Protein AF-A0A955WM61-F1 (afdb_monomer)

Mean predicted aligned error: 13.89 Å

Solvent-accessible surface area (backbone atoms only — not comparable to full-atom values): 22862 Å² total; per-residue (Å²): 132,82,79,78,84,70,77,76,49,74,66,54,51,52,51,51,54,51,48,53,55,50,50,54,53,50,28,68,73,65,78,44,59,63,71,58,55,50,49,54,52,48,52,53,51,52,50,52,51,50,41,51,51,58,62,67,66,52,53,68,68,56,58,51,47,54,51,40,30,64,52,19,33,37,26,36,40,37,40,39,36,63,61,58,66,52,73,64,60,29,52,50,39,54,74,74,36,54,69,61,48,52,51,55,44,67,79,41,44,74,83,38,41,43,74,43,32,36,34,28,32,37,40,39,38,75,48,66,90,90,61,54,71,67,58,56,50,54,36,46,57,49,43,53,51,52,49,51,41,43,75,72,67,45,63,58,67,59,57,22,60,72,30,86,54,16,79,46,97,25,26,39,77,44,81,41,44,56,93,78,45,55,79,51,70,83,50,56,74,74,37,70,46,67,80,41,85,50,100,52,27,31,31,34,34,33,28,73,38,78,43,76,58,43,75,57,51,78,84,38,68,68,48,41,47,55,46,32,44,48,51,31,51,75,68,68,65,36,67,68,38,49,51,51,44,54,50,50,41,52,34,53,66,76,38,74,87,34,68,71,45,54,51,47,34,63,76,69,69,40,50,71,50,72,41,70,82,46,47,65,65,52,73,55,51,36,76,103,76,41,83,32,53,74,56,38,57,44,59,76,68,46,41,91,92,49,33,54,48,69,82,36,85,48,94,66,24,35,37,33,43,32,63,73,46,78,48,64,62,56,82,74,53,44,76,77,40,44,68,66,48,49,55,51,50,50,66,65,38,58,75,48,53,50,56,52,49,49,50,65,75,40,65,92,54,93,73,87,72,51,74,71,58,62,73,67,58,60,79,78,79,74,58,82,76,59,96,88,61,82,72,86,84,73,81,81,77,133

Secondary structure (DSSP, 8-state):
-PPP-PPPPHHHHHHHHHHHHHHHHHHHHHTS-HHHHHHHHHHHHHHHHHHHHHHHSS-HHHHHHHHHHHH-EEEEEEEEEE----HHHHHHHHHH-HHHHHHHHHHTHHHHEE--EEEEEEEEEE--TT--HHHHHHHHHHHHHHHHHHHTT--HHHHHHTSTTTTTTTT-EEEEETTT-HHHHTSPTT-B---EEETTEEEEEEEEEEE--EE--TTSHHHHHHHHHHHHHHTT--HHHHHHHHHHHHHHHH-TT-HHHHHHHHHTT-EEEE---EETTS-SEETTTEE-HHHHHHHHT-BTTB-BPPPEEETTEEEEEEEEEEE---TTHHHHHHHHHHHHHHHHHHHHHHHHHHHHHTTT------HHHHTTS-GGGGSPPPTT----------

Structure (mmCIF, N/CA/C/O backbone):
data_AF-A0A955WM61-F1
#
_entry.id   AF-A0A955WM61-F1
#
loop_
_atom_site.group_PDB
_atom_site.id
_atom_site.type_symbol
_atom_site.label_atom_id
_atom_site.label_alt_id
_atom_site.label_comp_id
_atom_site.label_asym_id
_atom_site.label_entity_id
_atom_site.label_seq_id
_atom_site.pdbx_PDB_ins_code
_atom_site.Cartn_x
_atom_site.Cartn_y
_atom_site.Cartn_z
_atom_site.occupancy
_atom_site.B_iso_or_equiv
_atom_site.auth_seq_id
_atom_site.auth_comp_id
_atom_site.auth_asym_id
_atom_site.auth_atom_id
_atom_site.pdbx_PDB_model_num
ATOM 1 N N . GLY A 1 1 ? -24.654 -5.254 -71.286 1.00 34.56 1 GLY A N 1
ATOM 2 C CA . GLY A 1 1 ? -24.789 -6.629 -71.793 1.00 34.56 1 GLY A CA 1
ATOM 3 C C . GLY A 1 1 ? -24.469 -7.570 -70.664 1.00 34.56 1 GLY A C 1
ATOM 4 O O . GLY A 1 1 ? -23.350 -7.539 -70.175 1.00 34.56 1 GLY A O 1
ATOM 5 N N . GLN A 1 2 ? -25.465 -8.311 -70.192 1.00 35.41 2 GLN A N 1
ATOM 6 C CA . GLN A 1 2 ? -25.290 -9.383 -69.214 1.00 35.41 2 GLN A CA 1
ATOM 7 C C . GLN A 1 2 ? -24.425 -10.466 -69.884 1.00 35.41 2 GLN A C 1
ATOM 9 O O . GLN A 1 2 ? -24.728 -10.820 -71.028 1.00 35.41 2 GLN A O 1
ATOM 14 N N . PRO A 1 3 ? -23.311 -10.919 -69.284 1.00 38.41 3 PRO A N 1
ATOM 15 C CA . PRO A 1 3 ? -22.518 -11.971 -69.903 1.00 38.41 3 PRO A CA 1
ATOM 16 C C . PRO A 1 3 ? -23.383 -13.240 -69.991 1.00 38.41 3 PRO A C 1
ATOM 18 O O . PRO A 1 3 ? -24.157 -13.494 -69.067 1.00 38.41 3 PRO A O 1
ATOM 21 N N . PRO A 1 4 ? -23.306 -14.006 -71.094 1.00 46.88 4 PRO A N 1
ATOM 22 C CA . PRO A 1 4 ? -24.126 -15.197 -71.266 1.00 46.88 4 PRO A CA 1
ATOM 23 C C . PRO A 1 4 ? -23.818 -16.202 -70.155 1.00 46.88 4 PRO A C 1
ATOM 25 O O . PRO A 1 4 ? -22.645 -16.439 -69.847 1.00 46.88 4 PRO A O 1
ATOM 28 N N . ASP A 1 5 ? -24.871 -16.786 -69.579 1.00 55.56 5 ASP A N 1
ATOM 29 C CA . ASP A 1 5 ? -24.778 -17.934 -68.680 1.00 55.56 5 ASP A CA 1
ATOM 30 C C . ASP A 1 5 ? -23.972 -19.030 -69.383 1.00 55.56 5 ASP A C 1
ATOM 32 O O . ASP A 1 5 ? -24.435 -19.687 -70.318 1.00 55.56 5 ASP A O 1
ATOM 36 N N . ARG A 1 6 ? -22.714 -19.197 -68.966 1.00 52.72 6 ARG A N 1
ATOM 37 C CA . ARG A 1 6 ? -21.943 -20.382 -69.331 1.00 52.72 6 ARG A CA 1
ATOM 38 C C . ARG A 1 6 ? -22.594 -21.562 -68.606 1.00 52.72 6 ARG A C 1
ATOM 40 O O . ARG A 1 6 ? -22.724 -21.467 -67.384 1.00 52.72 6 ARG A O 1
ATOM 47 N N . PRO A 1 7 ? -22.957 -22.656 -69.301 1.00 57.16 7 PRO A N 1
ATOM 48 C CA . PRO A 1 7 ? -23.481 -23.842 -68.636 1.00 57.16 7 PRO A CA 1
ATOM 49 C C . PRO A 1 7 ? -22.486 -24.290 -67.563 1.00 57.16 7 PRO A C 1
ATOM 51 O O . PRO A 1 7 ? -21.272 -24.298 -67.798 1.00 57.16 7 PRO A O 1
ATOM 54 N N . ALA A 1 8 ? -22.996 -24.578 -66.365 1.00 58.06 8 ALA A N 1
ATOM 55 C CA . ALA A 1 8 ? -22.177 -25.065 -65.269 1.00 58.06 8 ALA A CA 1
ATOM 56 C C . ALA A 1 8 ? -21.477 -26.346 -65.734 1.00 58.06 8 ALA A C 1
ATOM 58 O O . ALA A 1 8 ? -22.112 -27.287 -66.204 1.00 58.06 8 ALA A O 1
ATOM 59 N N . THR A 1 9 ? -20.148 -26.362 -65.678 1.00 74.38 9 THR A N 1
ATOM 60 C CA . THR A 1 9 ? -19.406 -27.602 -65.882 1.00 74.38 9 THR A CA 1
ATOM 61 C C . THR A 1 9 ? -19.778 -28.579 -64.758 1.00 74.38 9 THR A C 1
ATOM 63 O O . THR A 1 9 ? -20.054 -28.125 -63.646 1.00 74.38 9 THR A O 1
ATOM 66 N N . PRO A 1 10 ? -19.745 -29.903 -64.989 1.00 76.62 10 PRO A N 1
ATOM 67 C CA . PRO A 1 10 ? -20.008 -30.901 -63.943 1.00 76.62 10 PRO A CA 1
ATOM 68 C C . PRO A 1 10 ? -19.175 -30.677 -62.669 1.00 76.62 10 PRO A C 1
ATOM 70 O O . PRO A 1 10 ? -19.630 -30.921 -61.556 1.00 76.62 10 PRO A O 1
ATOM 73 N N . GLU A 1 11 ? -17.967 -30.133 -62.828 1.00 69.56 11 GLU A N 1
ATOM 74 C CA . GLU A 1 11 ? -17.093 -29.707 -61.732 1.00 69.56 11 GLU A CA 1
ATOM 75 C C . GLU A 1 11 ? -17.700 -28.572 -60.890 1.00 69.56 11 GLU A C 1
ATOM 77 O O . GLU A 1 11 ? -17.676 -28.644 -59.665 1.00 69.56 11 GLU A O 1
ATOM 82 N N . ARG A 1 12 ? -18.319 -27.560 -61.513 1.00 67.12 12 ARG A N 1
ATOM 83 C CA . ARG A 1 12 ? -18.986 -26.455 -60.799 1.00 67.12 12 ARG A CA 1
ATOM 84 C C . ARG A 1 12 ? -20.242 -26.904 -60.062 1.00 67.12 12 ARG A C 1
ATOM 86 O O . ARG A 1 12 ? -20.541 -26.375 -58.996 1.00 67.12 12 ARG A O 1
ATOM 93 N N . GLU A 1 13 ? -20.980 -27.864 -60.614 1.00 73.00 13 GLU A N 1
ATOM 94 C CA . GLU A 1 13 ? -22.142 -28.449 -59.936 1.00 73.00 13 GLU A CA 1
ATOM 95 C C . GLU A 1 13 ? -21.716 -29.274 -58.716 1.00 73.00 13 GLU A C 1
ATOM 97 O O . GLU A 1 13 ? -22.322 -29.161 -57.648 1.00 73.00 13 GLU A O 1
ATOM 102 N N . ALA A 1 14 ? -20.626 -30.038 -58.839 1.00 72.19 14 ALA A N 1
ATOM 103 C CA . ALA A 1 14 ? -20.032 -30.770 -57.724 1.00 72.19 14 ALA A CA 1
ATOM 104 C C . ALA A 1 14 ? -19.504 -29.827 -56.626 1.00 72.19 14 ALA A C 1
ATOM 106 O O . ALA A 1 14 ? -19.740 -30.067 -55.440 1.00 72.19 14 ALA A O 1
ATOM 107 N N . GLU A 1 15 ? -18.849 -28.724 -57.002 1.00 71.31 15 GLU A N 1
ATOM 108 C CA . GLU A 1 15 ? -18.407 -27.676 -56.073 1.00 71.31 15 GLU A CA 1
ATOM 109 C C . GLU A 1 15 ? -19.585 -26.994 -55.361 1.00 71.31 15 GLU A C 1
ATOM 111 O O . GLU A 1 15 ? -19.548 -26.811 -54.142 1.00 71.31 15 GLU A O 1
ATOM 116 N N . ALA A 1 16 ? -20.655 -26.661 -56.090 1.00 70.25 16 ALA A N 1
ATOM 117 C CA . ALA A 1 16 ? -21.855 -26.054 -55.518 1.00 70.25 16 ALA A CA 1
ATOM 118 C C . ALA A 1 16 ? -22.550 -26.998 -54.523 1.00 70.25 16 ALA A C 1
ATOM 120 O O . ALA A 1 16 ? -22.879 -26.584 -53.411 1.00 70.25 16 ALA A O 1
ATOM 121 N N . ALA A 1 17 ? -22.701 -28.280 -54.872 1.00 73.62 17 ALA A N 1
ATOM 122 C CA . ALA A 1 17 ? -23.268 -29.289 -53.979 1.00 73.62 17 ALA A CA 1
ATOM 123 C C . ALA A 1 17 ? -22.412 -29.489 -52.715 1.00 73.62 17 ALA A C 1
ATOM 125 O O 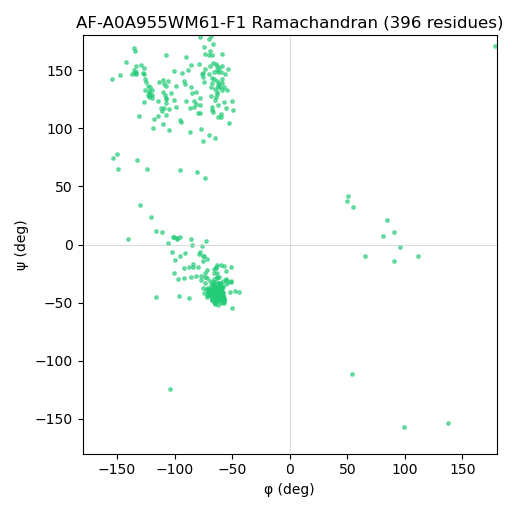. ALA A 1 17 ? -22.942 -29.605 -51.604 1.00 73.62 17 ALA A O 1
ATOM 126 N N . ALA A 1 18 ? -21.083 -29.475 -52.859 1.00 74.50 18 ALA A N 1
ATOM 127 C CA . ALA A 1 18 ? -20.162 -29.537 -51.730 1.00 74.50 18 ALA A CA 1
ATOM 128 C C . ALA A 1 18 ? -20.301 -28.311 -50.809 1.00 74.50 18 ALA A C 1
ATOM 130 O O . ALA A 1 18 ? -20.350 -28.476 -49.585 1.00 74.50 18 ALA A O 1
ATOM 131 N N . LEU A 1 19 ? -20.426 -27.105 -51.376 1.00 73.62 19 LEU A N 1
ATOM 132 C CA . LEU A 1 19 ? -20.639 -25.859 -50.634 1.00 73.62 19 LEU A CA 1
ATOM 133 C C . LEU A 1 19 ? -21.955 -25.894 -49.844 1.00 73.62 19 LEU A C 1
ATOM 135 O O . LEU A 1 19 ? -21.951 -25.638 -48.641 1.00 73.62 19 LEU A O 1
ATOM 139 N N . THR A 1 20 ? -23.059 -26.304 -50.475 1.00 77.38 20 THR A N 1
ATOM 140 C CA . THR A 1 20 ? -24.359 -26.466 -49.801 1.00 77.38 20 THR A CA 1
ATOM 141 C C . THR A 1 20 ? -24.278 -27.482 -48.657 1.00 77.38 20 THR A C 1
ATOM 143 O O . THR A 1 20 ? -24.826 -27.260 -47.576 1.00 77.38 20 THR A O 1
ATOM 146 N N . GLY A 1 21 ? -23.532 -28.576 -48.845 1.00 75.44 21 GLY A N 1
ATOM 147 C CA . GLY A 1 21 ? -23.271 -29.554 -47.788 1.00 75.44 21 GLY A CA 1
ATOM 148 C C . GLY A 1 21 ? -22.479 -28.981 -46.604 1.00 75.44 21 GLY A C 1
ATOM 149 O O . GLY A 1 21 ? -22.742 -29.339 -45.455 1.00 75.44 21 GLY A O 1
ATOM 150 N N . VAL A 1 22 ? -21.520 -28.082 -46.854 1.00 78.44 22 VAL A N 1
ATOM 151 C CA . VAL A 1 22 ? -20.786 -27.354 -45.801 1.00 78.44 22 VAL A CA 1
ATOM 152 C C . VAL A 1 22 ? -21.710 -26.380 -45.066 1.00 78.44 22 VAL A C 1
ATOM 154 O O . VAL A 1 22 ? -21.717 -26.367 -43.834 1.00 78.44 22 VAL A O 1
ATOM 157 N N . GLU A 1 23 ? -22.518 -25.611 -45.797 1.00 79.00 23 GLU A N 1
ATOM 158 C CA . GLU A 1 23 ? -23.475 -24.658 -45.230 1.00 79.00 23 GLU A CA 1
ATOM 159 C C . GLU A 1 23 ? -24.490 -25.349 -44.311 1.00 79.00 23 GLU A C 1
ATOM 161 O O . GLU A 1 23 ? -24.680 -24.920 -43.171 1.00 79.00 23 GLU A O 1
ATOM 166 N N . GLY A 1 24 ? -25.069 -26.471 -44.747 1.00 74.38 24 GLY A N 1
ATOM 167 C CA . GLY A 1 24 ? -25.997 -27.259 -43.931 1.00 74.38 24 GLY A CA 1
ATOM 168 C C . GLY A 1 24 ? -25.377 -27.740 -42.613 1.00 74.38 24 GLY A C 1
ATOM 169 O O . GLY A 1 24 ? -26.005 -27.635 -41.558 1.00 74.38 24 GLY A O 1
ATOM 170 N N . ARG A 1 25 ? -24.111 -28.188 -42.637 1.00 83.00 25 ARG A N 1
ATOM 171 C CA . ARG A 1 25 ? -23.378 -28.590 -41.420 1.00 83.00 25 ARG A CA 1
ATOM 172 C C . ARG A 1 25 ? -23.125 -27.419 -40.470 1.00 83.00 25 ARG A C 1
ATOM 174 O O . ARG A 1 25 ? -23.193 -27.603 -39.258 1.00 83.00 25 ARG A O 1
ATOM 181 N N . LEU A 1 26 ? -22.834 -26.230 -40.994 1.00 71.50 26 LEU A N 1
ATOM 182 C CA . LEU A 1 26 ? -22.620 -25.028 -40.184 1.00 71.50 26 LEU A CA 1
ATOM 183 C C . LEU A 1 26 ? -23.922 -24.538 -39.534 1.00 71.50 26 LEU A C 1
ATOM 185 O O . LEU A 1 26 ? -23.911 -24.244 -38.340 1.00 71.50 26 LEU A O 1
ATOM 189 N N . VAL A 1 27 ? -25.042 -24.510 -40.270 1.00 75.88 27 VAL A N 1
ATOM 190 C CA . VAL A 1 27 ? -26.365 -24.184 -39.697 1.00 75.88 27 VAL A CA 1
ATOM 191 C C . VAL A 1 27 ? -26.718 -25.154 -38.573 1.00 75.88 27 VAL A C 1
ATOM 193 O O . VAL A 1 27 ? -27.097 -24.712 -37.493 1.00 75.88 27 VAL A O 1
ATOM 196 N N . ALA A 1 28 ? -26.551 -26.461 -38.803 1.00 73.31 28 ALA A N 1
ATOM 197 C CA . ALA A 1 28 ? -26.847 -27.485 -37.804 1.00 73.31 28 ALA A CA 1
ATOM 198 C C . ALA A 1 28 ? -25.947 -27.373 -36.561 1.00 73.31 28 ALA A C 1
ATOM 200 O O . ALA A 1 28 ? -26.417 -27.550 -35.445 1.00 73.31 28 ALA A O 1
ATOM 201 N N . ARG A 1 29 ? -24.658 -27.054 -36.740 1.00 80.56 29 ARG A N 1
ATOM 202 C CA . ARG A 1 29 ? -23.694 -26.930 -35.637 1.00 80.56 29 ARG A CA 1
ATOM 203 C C . ARG A 1 29 ? -23.934 -25.707 -34.750 1.00 80.56 29 ARG A C 1
ATOM 205 O O . ARG A 1 29 ? -23.693 -25.788 -33.551 1.00 80.56 29 ARG A O 1
ATOM 212 N N . TYR A 1 30 ? -24.303 -24.573 -35.343 1.00 75.88 30 TYR A N 1
ATOM 213 C CA . TYR A 1 30 ? -24.408 -23.287 -34.642 1.00 75.88 30 TYR A CA 1
ATOM 214 C C . TYR A 1 30 ? -25.853 -22.845 -34.379 1.00 75.88 30 TYR A C 1
ATOM 216 O O . TYR A 1 30 ? -26.053 -21.755 -33.847 1.00 75.88 30 TYR A O 1
ATOM 224 N N . GLU A 1 31 ? -26.839 -23.655 -34.776 1.00 85.25 31 GLU A N 1
ATOM 225 C CA . GLU A 1 31 ? -28.277 -23.400 -34.597 1.00 85.25 31 GLU A CA 1
ATOM 226 C C . GLU A 1 31 ? -28.703 -21.991 -35.061 1.00 85.25 31 GLU A C 1
ATOM 228 O O . GLU A 1 31 ? -29.531 -21.317 -34.448 1.00 85.25 31 GLU A O 1
ATOM 233 N N . ALA A 1 32 ? -28.108 -21.507 -36.157 1.00 76.62 32 ALA A N 1
ATOM 234 C CA . ALA A 1 32 ? -28.297 -20.144 -36.647 1.00 76.62 32 ALA A CA 1
ATOM 235 C C . ALA A 1 32 ? -28.471 -20.099 -38.175 1.00 76.62 32 ALA A C 1
ATOM 237 O O . ALA A 1 32 ? -27.828 -20.873 -38.886 1.00 76.62 32 ALA A O 1
ATOM 238 N N . PRO A 1 33 ? -29.280 -19.162 -38.717 1.00 83.12 33 PRO A N 1
ATOM 239 C CA . PRO A 1 33 ? -29.408 -18.989 -40.162 1.00 83.12 33 PRO A CA 1
ATOM 240 C C . PRO A 1 33 ? -28.061 -18.671 -40.818 1.00 83.12 33 PRO A C 1
ATOM 242 O O . PRO A 1 33 ? -27.286 -17.867 -40.290 1.00 83.12 33 PRO A O 1
ATOM 245 N N . MET A 1 34 ? -27.820 -19.212 -42.016 1.00 80.81 34 MET A N 1
ATOM 246 C CA . MET A 1 34 ? -26.569 -19.003 -42.760 1.00 80.81 34 MET A CA 1
ATOM 247 C C . MET A 1 34 ? -26.242 -17.517 -42.977 1.00 80.81 34 MET A C 1
ATOM 249 O O . MET A 1 34 ? -25.087 -17.117 -42.885 1.00 80.81 34 MET A O 1
ATOM 253 N N . ALA A 1 35 ? -27.254 -16.663 -43.157 1.00 75.69 35 ALA A N 1
ATOM 254 C CA . ALA A 1 35 ? -27.070 -15.213 -43.255 1.00 75.69 35 ALA A CA 1
ATOM 255 C C . ALA A 1 35 ? -26.430 -14.597 -41.993 1.00 75.69 35 ALA A C 1
ATOM 257 O O . ALA A 1 35 ? -25.577 -13.715 -42.101 1.00 75.69 35 ALA A O 1
ATOM 258 N N . ARG A 1 36 ? -26.801 -15.080 -40.797 1.00 66.81 36 ARG A N 1
ATOM 259 C CA . ARG A 1 36 ? -26.218 -14.630 -39.523 1.00 66.81 36 ARG A CA 1
ATOM 260 C C . ARG A 1 36 ? -24.793 -15.151 -39.362 1.00 66.81 36 ARG A C 1
ATOM 262 O O . ARG A 1 36 ? -23.920 -14.376 -38.990 1.00 66.81 36 ARG A O 1
ATOM 269 N N . ILE A 1 37 ? -24.556 -16.423 -39.689 1.00 70.50 37 ILE A N 1
ATOM 270 C CA . ILE A 1 37 ? -23.217 -17.035 -39.667 1.00 70.50 37 ILE A CA 1
ATOM 271 C C . ILE A 1 37 ? -22.274 -16.274 -40.610 1.00 70.50 37 ILE A C 1
ATOM 273 O O . ILE A 1 37 ? -21.172 -15.903 -40.216 1.00 70.50 37 ILE A O 1
ATOM 277 N N . ARG A 1 38 ? -22.735 -15.962 -41.828 1.00 74.50 38 ARG A N 1
ATOM 278 C CA . ARG A 1 38 ? -21.978 -15.199 -42.825 1.00 74.50 38 ARG A CA 1
ATOM 279 C C . ARG A 1 38 ? -21.682 -13.773 -42.370 1.00 74.50 38 ARG A C 1
ATOM 281 O O . ARG A 1 38 ? -20.560 -13.322 -42.559 1.00 74.50 38 ARG A O 1
ATOM 288 N N . ARG A 1 39 ? -22.652 -13.073 -41.767 1.00 73.75 39 ARG A N 1
ATOM 289 C CA . ARG A 1 39 ? -22.424 -11.729 -41.210 1.00 73.75 39 ARG A CA 1
ATOM 290 C C . ARG A 1 39 ? -21.347 -11.759 -40.126 1.00 73.75 39 ARG A C 1
ATOM 292 O O . ARG A 1 39 ? -20.382 -11.027 -40.244 1.00 73.75 39 ARG A O 1
ATOM 299 N N . VAL A 1 40 ? -21.457 -12.662 -39.150 1.00 71.00 40 VAL A N 1
ATOM 300 C CA . VAL A 1 40 ? -20.445 -12.800 -38.086 1.00 71.00 40 VAL A CA 1
ATOM 301 C C . VAL A 1 40 ? -19.072 -13.147 -38.666 1.00 71.00 40 VAL A C 1
ATOM 303 O O . VAL A 1 40 ? -18.068 -12.589 -38.239 1.00 71.00 40 VAL A O 1
ATOM 306 N N . ALA A 1 41 ? -19.010 -14.035 -39.661 1.00 71.81 41 ALA A N 1
ATOM 307 C CA . ALA A 1 41 ? -17.754 -14.364 -40.330 1.00 71.81 41 ALA A CA 1
ATOM 308 C C . ALA A 1 41 ? -17.134 -13.143 -41.032 1.00 71.81 41 ALA A C 1
ATOM 310 O O . ALA A 1 41 ? -15.927 -12.940 -40.936 1.00 71.81 41 ALA A O 1
ATOM 311 N N . LEU A 1 42 ? -17.948 -12.321 -41.703 1.00 73.50 42 LEU A N 1
ATOM 312 C CA . LEU A 1 42 ? -17.499 -11.066 -42.307 1.00 73.50 42 LEU A CA 1
ATOM 313 C C . LEU A 1 42 ? -17.021 -10.073 -41.244 1.00 73.50 42 LEU A C 1
ATOM 315 O O . LEU A 1 42 ? -15.930 -9.541 -41.395 1.00 73.50 42 LEU A O 1
ATOM 319 N N . ASP A 1 43 ? -17.763 -9.892 -40.151 1.00 72.94 43 ASP A N 1
ATOM 320 C CA . ASP A 1 43 ? -17.384 -8.988 -39.057 1.00 72.94 43 ASP A CA 1
ATOM 321 C C . ASP A 1 43 ? -16.039 -9.399 -38.431 1.00 72.94 43 ASP A C 1
ATOM 323 O O . ASP A 1 43 ? -15.190 -8.552 -38.165 1.00 72.94 43 ASP A O 1
ATOM 327 N N . VAL A 1 44 ? -15.796 -10.704 -38.257 1.00 73.81 44 VAL A N 1
ATOM 328 C CA . VAL A 1 44 ? -14.501 -11.233 -37.791 1.00 73.81 44 VAL A CA 1
ATOM 329 C C . VAL A 1 44 ? -13.385 -10.955 -38.803 1.00 73.81 44 VAL A C 1
ATOM 331 O O . VAL A 1 44 ? -12.285 -10.570 -38.411 1.00 73.81 44 VAL A O 1
ATOM 334 N N . ILE A 1 45 ? -13.646 -11.131 -40.103 1.00 75.62 45 ILE A N 1
ATOM 335 C CA . ILE A 1 45 ? -12.669 -10.838 -41.163 1.00 75.62 45 ILE A CA 1
ATOM 336 C C . ILE A 1 45 ? -12.329 -9.343 -41.191 1.00 75.62 45 ILE A C 1
ATOM 338 O O . ILE A 1 45 ? -11.149 -8.998 -41.252 1.00 75.62 45 ILE A O 1
ATOM 342 N N . GLU A 1 46 ? -13.328 -8.462 -41.130 1.00 77.12 46 GLU A N 1
ATOM 343 C CA . GLU A 1 46 ? -13.111 -7.012 -41.112 1.00 77.12 46 GLU A CA 1
ATOM 344 C C . GLU A 1 46 ? -12.430 -6.559 -39.816 1.00 77.12 46 GLU A C 1
ATOM 346 O O . GLU A 1 46 ? -11.510 -5.747 -39.863 1.00 77.12 46 GLU A O 1
ATOM 351 N N . GLY A 1 47 ? -12.787 -7.147 -38.670 1.00 74.00 47 GLY A N 1
ATOM 352 C CA . GLY A 1 47 ? -12.096 -6.918 -37.401 1.00 74.00 47 GLY A CA 1
ATOM 353 C C . GLY A 1 47 ? -10.615 -7.299 -37.470 1.00 74.00 47 GLY A C 1
ATOM 354 O O . GLY A 1 47 ? -9.757 -6.521 -37.059 1.00 74.00 47 GLY A O 1
ATOM 355 N N . HIS A 1 48 ? -10.286 -8.453 -38.061 1.00 77.94 48 HIS A N 1
ATOM 356 C CA . HIS A 1 48 ? -8.893 -8.837 -38.301 1.00 77.94 48 HIS A CA 1
ATOM 357 C C . HIS A 1 48 ? -8.175 -7.876 -39.255 1.00 77.94 48 HIS A C 1
ATOM 359 O O . HIS A 1 48 ? -7.026 -7.524 -39.001 1.00 77.94 48 HIS A O 1
ATOM 365 N N . ARG A 1 49 ? -8.830 -7.426 -40.334 1.00 79.69 49 ARG A N 1
ATOM 366 C CA . ARG A 1 49 ? -8.247 -6.441 -41.264 1.00 79.69 49 ARG A CA 1
ATOM 367 C C . ARG A 1 49 ? -7.948 -5.116 -40.575 1.00 79.69 49 ARG A C 1
ATOM 369 O O . ARG A 1 49 ? -6.874 -4.566 -40.790 1.00 79.69 49 ARG A O 1
ATOM 376 N N . LEU A 1 50 ? -8.863 -4.638 -39.732 1.00 77.88 50 LEU A N 1
ATOM 377 C CA . LEU A 1 50 ? -8.666 -3.427 -38.942 1.00 77.88 50 LEU A CA 1
ATOM 378 C C . LEU A 1 50 ? -7.481 -3.581 -37.984 1.00 77.88 50 LEU A C 1
ATOM 380 O O . LEU A 1 50 ? -6.621 -2.710 -37.940 1.00 77.88 50 LEU A O 1
ATOM 384 N N . VAL A 1 51 ? -7.395 -4.703 -37.264 1.00 80.62 51 VAL A N 1
ATOM 385 C CA . VAL A 1 51 ? -6.254 -4.994 -36.382 1.00 80.62 51 VAL A CA 1
ATOM 386 C C . VAL A 1 51 ? -4.932 -4.966 -37.149 1.00 80.62 51 VAL A C 1
ATOM 388 O O . VAL A 1 51 ? -3.981 -4.348 -36.682 1.00 80.62 51 VAL A O 1
ATOM 391 N N . GLU A 1 52 ? -4.854 -5.596 -38.324 1.00 81.69 52 GLU A N 1
ATOM 392 C CA . GLU A 1 52 ? -3.624 -5.570 -39.124 1.00 81.69 52 GLU A CA 1
ATOM 393 C C . GLU A 1 52 ? -3.277 -4.163 -39.620 1.00 81.69 52 GLU A C 1
ATOM 395 O O . GLU A 1 52 ? -2.117 -3.775 -39.510 1.00 81.69 52 GLU A O 1
ATOM 400 N N . ALA A 1 53 ? -4.261 -3.377 -40.070 1.00 80.75 53 ALA A N 1
ATOM 401 C CA . ALA A 1 53 ? -4.043 -1.989 -40.479 1.00 80.75 53 ALA A CA 1
ATOM 402 C C . ALA A 1 53 ? -3.506 -1.128 -39.320 1.00 80.75 53 ALA A C 1
ATOM 404 O O . ALA A 1 53 ? -2.518 -0.417 -39.482 1.00 80.75 53 ALA A O 1
ATOM 405 N N . LEU A 1 54 ? -4.082 -1.264 -38.120 1.00 78.88 54 LEU A N 1
ATOM 406 C CA . LEU A 1 54 ? -3.613 -0.559 -36.922 1.00 78.88 54 LEU A CA 1
ATOM 407 C C . LEU A 1 54 ? -2.187 -0.965 -36.522 1.00 78.88 54 LEU A C 1
ATOM 409 O O . LEU A 1 54 ? -1.407 -0.140 -36.051 1.00 78.88 54 LEU A O 1
ATOM 413 N N . LEU A 1 55 ? -1.830 -2.239 -36.699 1.00 82.56 55 LEU A N 1
ATOM 414 C CA . LEU A 1 55 ? -0.473 -2.721 -36.437 1.00 82.56 55 LEU A CA 1
ATOM 415 C C . LEU A 1 55 ? 0.532 -2.276 -37.510 1.00 82.56 55 LEU A C 1
ATOM 417 O O . LEU A 1 55 ? 1.720 -2.179 -37.201 1.00 82.56 55 LEU A O 1
ATOM 421 N N . ASP A 1 56 ? 0.091 -2.045 -38.747 1.00 80.75 56 ASP A N 1
ATOM 422 C CA . ASP A 1 56 ? 0.919 -1.522 -39.844 1.00 80.75 56 ASP A CA 1
ATOM 423 C C . ASP A 1 56 ? 1.225 -0.031 -39.674 1.00 80.75 56 ASP A C 1
ATOM 425 O O . ASP A 1 56 ? 2.321 0.413 -40.011 1.00 80.75 56 ASP A O 1
ATOM 429 N N . GLU A 1 57 ? 0.296 0.724 -39.090 1.00 78.06 57 GLU A N 1
ATOM 430 C CA . GLU A 1 57 ? 0.485 2.138 -38.750 1.00 78.06 57 GLU A CA 1
ATOM 431 C C . GLU A 1 57 ? 1.373 2.353 -37.512 1.00 78.06 57 GLU A C 1
ATOM 433 O O . GLU A 1 57 ? 1.785 3.480 -37.227 1.00 78.06 57 GLU A O 1
ATOM 438 N N . ALA A 1 58 ? 1.710 1.289 -36.771 1.00 77.62 58 ALA A N 1
ATOM 439 C CA . ALA A 1 58 ? 2.545 1.398 -35.583 1.00 77.62 58 ALA A CA 1
ATOM 440 C C . ALA A 1 58 ? 3.945 1.940 -35.945 1.00 77.62 58 ALA A C 1
ATOM 442 O O . ALA A 1 58 ? 4.686 1.297 -36.697 1.00 77.62 58 ALA A O 1
ATOM 443 N N . PRO A 1 59 ? 4.365 3.092 -35.385 1.00 82.31 59 PRO A N 1
ATOM 444 C CA . PRO A 1 59 ? 5.630 3.699 -35.765 1.00 82.31 59 PRO A CA 1
ATOM 445 C C . PRO A 1 59 ? 6.795 2.788 -35.369 1.00 82.31 59 PRO A C 1
ATOM 447 O O . PRO A 1 59 ? 6.873 2.321 -34.230 1.00 82.31 59 PRO A O 1
ATOM 450 N N . GLU A 1 60 ? 7.754 2.587 -36.281 1.00 83.81 60 GLU A N 1
ATOM 451 C CA . GLU A 1 60 ? 8.946 1.757 -36.029 1.00 83.81 60 GLU A CA 1
ATOM 452 C C . GLU A 1 60 ? 9.687 2.198 -34.754 1.00 83.81 60 GLU A C 1
ATOM 454 O O . GLU A 1 60 ? 10.214 1.367 -34.013 1.00 83.81 60 GLU A O 1
ATOM 459 N N . ALA A 1 61 ? 9.659 3.498 -34.448 1.00 84.50 61 ALA A N 1
ATOM 460 C CA . ALA A 1 61 ? 10.202 4.056 -33.216 1.00 84.50 61 ALA A CA 1
ATOM 461 C C . ALA A 1 61 ? 9.563 3.461 -31.946 1.00 84.50 61 ALA A C 1
ATOM 463 O O . ALA A 1 61 ? 10.285 3.157 -30.998 1.00 84.50 61 ALA A O 1
ATOM 464 N N . ALA A 1 62 ? 8.245 3.235 -31.924 1.00 84.94 62 ALA A N 1
ATOM 465 C CA . ALA A 1 62 ? 7.557 2.647 -30.773 1.00 84.94 62 ALA A CA 1
ATOM 466 C C . ALA A 1 62 ? 7.889 1.159 -30.610 1.00 84.94 62 ALA A C 1
ATOM 468 O O . ALA A 1 62 ? 8.129 0.698 -29.495 1.00 84.94 62 ALA A O 1
ATOM 469 N N . ILE A 1 63 ? 7.974 0.413 -31.715 1.00 89.31 63 ILE A N 1
ATOM 470 C CA . ILE A 1 63 ? 8.362 -1.006 -31.691 1.00 89.31 63 ILE A CA 1
ATOM 471 C C . ILE A 1 63 ? 9.810 -1.144 -31.206 1.00 89.31 63 ILE A C 1
ATOM 473 O O . ILE A 1 63 ? 10.113 -1.989 -30.361 1.00 89.31 63 ILE A O 1
ATOM 477 N N . ARG A 1 64 ? 10.703 -0.270 -31.685 1.00 89.94 64 ARG A N 1
ATOM 478 C CA . ARG A 1 64 ? 12.093 -0.205 -31.223 1.00 89.94 64 ARG A CA 1
ATOM 479 C C . ARG A 1 64 ? 12.181 0.157 -29.740 1.00 89.94 64 ARG A C 1
ATOM 481 O O . ARG A 1 64 ? 12.979 -0.445 -29.027 1.00 89.94 64 ARG A O 1
ATOM 488 N N . GLN A 1 65 ? 11.365 1.093 -29.257 1.00 88.88 65 GLN A N 1
ATOM 489 C CA . GLN A 1 65 ? 11.324 1.436 -27.835 1.00 88.88 65 GLN A CA 1
ATOM 490 C C . GLN A 1 65 ? 10.824 0.263 -26.985 1.00 88.88 65 GLN A C 1
ATOM 492 O O . GLN A 1 65 ? 11.451 -0.068 -25.985 1.00 88.88 65 GLN A O 1
ATOM 497 N N . ALA A 1 66 ? 9.768 -0.431 -27.414 1.00 90.00 66 ALA A N 1
ATOM 498 C CA . ALA A 1 66 ? 9.278 -1.626 -26.731 1.00 90.00 66 ALA A CA 1
ATOM 499 C C . ALA A 1 66 ? 10.336 -2.743 -26.683 1.00 90.00 66 ALA A C 1
ATOM 501 O O . ALA A 1 66 ? 10.420 -3.478 -25.701 1.00 90.00 66 ALA A O 1
ATOM 502 N N . TRP A 1 67 ? 11.168 -2.863 -27.722 1.00 93.25 67 TRP A N 1
ATOM 503 C CA . TRP A 1 67 ? 12.311 -3.778 -27.730 1.00 93.25 67 TRP A CA 1
ATOM 504 C C . TRP A 1 67 ? 13.381 -3.386 -26.710 1.00 93.25 67 TRP A C 1
ATOM 506 O O . TRP A 1 67 ? 13.844 -4.247 -25.958 1.00 93.25 67 TRP A O 1
ATOM 516 N N . LEU A 1 68 ? 13.737 -2.098 -26.653 1.00 92.25 68 LEU A N 1
ATOM 517 C CA . LEU A 1 68 ? 14.648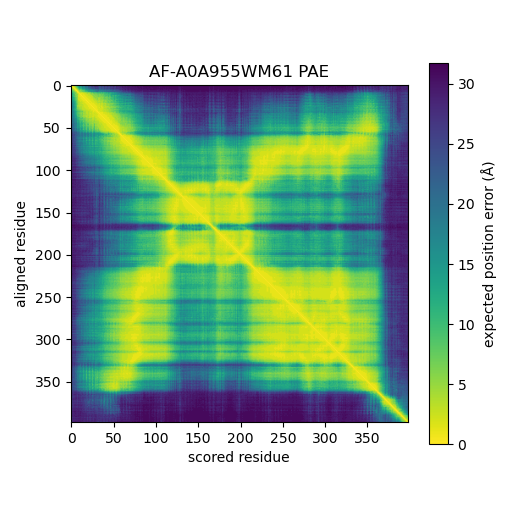 -1.580 -25.635 1.00 92.25 68 LEU A CA 1
ATOM 518 C C . LEU A 1 68 ? 14.099 -1.879 -24.240 1.00 92.25 68 LEU A C 1
ATOM 520 O O . LEU A 1 68 ? 14.814 -2.445 -23.421 1.00 92.25 68 LEU A O 1
ATOM 524 N N . ASP A 1 69 ? 12.825 -1.596 -23.988 1.00 92.50 69 ASP A N 1
ATOM 525 C CA . ASP A 1 69 ? 12.199 -1.775 -22.675 1.00 92.50 69 ASP A CA 1
ATOM 526 C C . ASP A 1 69 ? 12.110 -3.246 -22.267 1.00 92.50 69 ASP A C 1
ATOM 528 O O . ASP A 1 69 ? 12.360 -3.592 -21.112 1.00 92.50 69 ASP A O 1
ATOM 532 N N . ALA A 1 70 ? 11.808 -4.127 -23.222 1.00 92.56 70 ALA A N 1
ATOM 533 C CA . ALA A 1 70 ? 11.759 -5.568 -22.997 1.00 92.56 70 ALA A CA 1
ATOM 534 C C . ALA A 1 70 ? 13.127 -6.158 -22.640 1.00 92.56 70 ALA A C 1
ATOM 536 O O . ALA A 1 70 ? 13.194 -7.140 -21.901 1.00 92.56 70 ALA A O 1
ATOM 537 N N . GLY A 1 71 ? 14.209 -5.585 -23.170 1.00 92.94 71 GLY A N 1
ATOM 538 C CA . GLY A 1 71 ? 15.569 -6.014 -22.862 1.00 92.94 71 GLY A CA 1
ATOM 539 C C . GLY A 1 71 ? 16.250 -5.216 -21.750 1.00 92.94 71 GLY A C 1
ATOM 540 O O . GLY A 1 71 ? 17.325 -5.615 -21.311 1.00 92.94 71 GLY A O 1
ATOM 541 N N . THR A 1 72 ? 15.659 -4.105 -21.300 1.00 96.06 72 THR A N 1
ATOM 542 C CA . THR A 1 72 ? 16.250 -3.256 -20.262 1.00 96.06 72 THR A CA 1
ATOM 543 C C . THR A 1 72 ? 15.934 -3.818 -18.886 1.00 96.06 72 THR A C 1
ATOM 545 O O . THR A 1 72 ? 14.767 -3.971 -18.518 1.00 96.06 72 THR A O 1
ATOM 548 N N . ARG A 1 73 ? 16.974 -4.090 -18.101 1.00 96.94 73 ARG A N 1
ATOM 549 C CA . ARG A 1 73 ? 16.871 -4.582 -16.727 1.00 96.94 73 ARG A CA 1
ATOM 550 C C . ARG A 1 73 ? 17.814 -3.835 -15.799 1.00 96.94 73 ARG A C 1
ATOM 552 O O . ARG A 1 73 ? 18.900 -3.430 -16.204 1.00 96.94 73 ARG A O 1
ATOM 559 N N . ALA A 1 74 ? 17.399 -3.670 -14.551 1.00 97.56 74 ALA A N 1
ATOM 560 C CA . ALA A 1 74 ? 18.165 -2.964 -13.536 1.00 97.56 74 ALA A CA 1
ATOM 561 C C . ALA A 1 74 ? 18.297 -3.791 -12.254 1.00 97.56 74 ALA A C 1
ATOM 563 O O . ALA A 1 74 ? 17.451 -4.632 -11.940 1.00 97.56 74 ALA A O 1
ATOM 564 N N . ARG A 1 75 ? 19.363 -3.509 -11.506 1.00 97.94 75 ARG A N 1
ATOM 565 C CA . ARG A 1 75 ? 19.536 -3.867 -10.096 1.00 97.94 75 ARG A CA 1
ATOM 566 C C . ARG A 1 75 ? 19.790 -2.602 -9.308 1.00 97.94 75 ARG A C 1
ATOM 568 O O . ARG A 1 75 ? 20.587 -1.759 -9.732 1.00 97.94 75 ARG A O 1
ATOM 575 N N . VAL A 1 76 ? 19.148 -2.486 -8.155 1.00 98.25 76 VAL A N 1
ATOM 576 C CA . VAL A 1 76 ? 19.284 -1.316 -7.292 1.00 98.25 76 VAL A CA 1
ATOM 577 C C . VAL A 1 76 ? 19.501 -1.709 -5.840 1.00 98.25 76 VAL A C 1
ATOM 579 O O . VAL A 1 76 ? 19.081 -2.771 -5.393 1.00 98.25 76 VAL A O 1
ATOM 582 N N . ASP A 1 77 ? 20.159 -0.825 -5.108 1.00 98.19 77 ASP A N 1
ATOM 583 C CA . ASP A 1 77 ? 20.211 -0.806 -3.654 1.00 98.19 77 ASP A CA 1
ATOM 584 C C . ASP A 1 77 ? 19.197 0.226 -3.166 1.00 98.19 77 ASP A C 1
ATOM 586 O O . ASP A 1 77 ? 19.285 1.405 -3.514 1.00 98.19 77 ASP A O 1
ATOM 590 N N . VAL A 1 78 ? 18.199 -0.217 -2.413 1.00 98.12 78 VAL A N 1
ATOM 591 C CA . VAL A 1 78 ? 17.126 0.631 -1.899 1.00 98.12 78 VAL A CA 1
ATOM 592 C C . VAL A 1 78 ? 17.289 0.837 -0.406 1.00 98.12 78 VAL A C 1
ATOM 594 O O . VAL A 1 78 ? 17.530 -0.105 0.346 1.00 98.12 78 VAL A O 1
ATOM 597 N N . VAL A 1 79 ? 17.096 2.076 0.036 1.00 98.44 79 VAL A N 1
ATOM 598 C CA . VAL A 1 79 ? 17.007 2.427 1.453 1.00 98.44 79 VAL A CA 1
ATOM 599 C C . VAL A 1 79 ? 15.639 3.043 1.718 1.00 98.44 79 VAL A C 1
ATOM 601 O O . VAL A 1 79 ? 15.238 4.002 1.055 1.00 98.44 79 VAL A O 1
ATOM 604 N N . ARG A 1 80 ? 14.927 2.487 2.699 1.00 98.38 80 ARG A N 1
ATOM 605 C CA . ARG A 1 80 ? 13.600 2.920 3.140 1.00 98.38 80 ARG A CA 1
ATOM 606 C C . ARG A 1 80 ? 13.717 3.603 4.497 1.00 98.38 80 ARG A C 1
ATOM 608 O O . ARG A 1 80 ? 14.244 3.035 5.457 1.00 98.38 80 ARG A O 1
ATOM 615 N N . VAL A 1 81 ? 13.216 4.829 4.557 1.00 98.12 81 VAL A N 1
ATOM 616 C CA . VAL A 1 81 ? 13.171 5.674 5.749 1.00 98.12 81 VAL A CA 1
ATOM 617 C C . VAL A 1 81 ? 11.713 5.827 6.180 1.00 98.12 81 VAL A C 1
ATOM 619 O O . VAL A 1 81 ? 10.941 6.440 5.441 1.00 98.12 81 VAL A O 1
ATOM 622 N N . PRO A 1 82 ? 11.317 5.308 7.355 1.00 97.19 82 PRO A N 1
ATOM 623 C CA . PRO A 1 82 ? 9.942 5.421 7.828 1.00 97.19 82 PRO A CA 1
ATOM 624 C C . PRO A 1 82 ? 9.475 6.875 7.932 1.00 97.19 82 PRO A C 1
ATOM 626 O O . PRO A 1 82 ? 10.169 7.734 8.480 1.00 97.19 82 PRO A O 1
ATOM 629 N N . ARG A 1 83 ? 8.259 7.151 7.454 1.00 96.94 83 ARG A N 1
ATOM 630 C CA . ARG A 1 83 ? 7.600 8.466 7.534 1.00 96.94 83 ARG A CA 1
ATOM 631 C C . ARG A 1 83 ? 6.973 8.660 8.914 1.00 96.94 83 ARG A C 1
ATOM 633 O O . ARG A 1 83 ? 5.756 8.764 9.057 1.00 96.94 83 ARG A O 1
ATOM 640 N N . VAL A 1 84 ? 7.809 8.666 9.947 1.00 95.62 84 VAL A N 1
ATOM 641 C CA . VAL A 1 84 ? 7.384 8.808 11.344 1.00 95.62 84 VAL A CA 1
ATOM 642 C C . VAL A 1 84 ? 7.764 10.201 11.850 1.00 95.62 84 VAL A C 1
ATOM 644 O O . VAL A 1 84 ? 8.949 10.535 11.821 1.00 95.62 84 VAL A O 1
ATOM 647 N N . PRO A 1 85 ? 6.796 11.016 12.310 1.00 96.62 85 PRO A N 1
ATOM 648 C CA . PRO A 1 85 ? 7.109 12.291 12.936 1.00 96.62 85 PRO A CA 1
ATOM 649 C C . PRO A 1 85 ? 7.764 12.080 14.301 1.00 96.62 85 PRO A C 1
ATOM 651 O O . PRO A 1 85 ? 7.455 11.139 15.036 1.00 96.62 85 PRO A O 1
ATOM 654 N N . THR A 1 86 ? 8.661 12.989 14.645 1.00 96.81 86 THR A N 1
ATOM 655 C CA . THR A 1 86 ? 9.295 13.088 15.957 1.00 96.81 86 THR A CA 1
ATOM 656 C C . THR A 1 86 ? 8.299 13.547 17.020 1.00 96.81 86 THR A C 1
ATOM 658 O O . THR A 1 86 ? 7.240 14.098 16.721 1.00 96.81 86 THR A O 1
ATOM 661 N N . ALA A 1 87 ? 8.649 13.342 18.294 1.00 97.00 87 ALA A N 1
ATOM 662 C CA . ALA A 1 87 ? 7.825 13.815 19.402 1.00 97.00 87 ALA A CA 1
ATOM 663 C C . ALA A 1 87 ? 7.612 15.337 19.350 1.00 97.00 87 ALA A C 1
ATOM 665 O O . ALA A 1 87 ? 6.480 15.774 19.504 1.00 97.00 87 ALA A O 1
ATOM 666 N N . THR A 1 88 ? 8.662 16.102 19.040 1.00 97.31 88 THR A N 1
ATOM 667 C CA . THR A 1 88 ? 8.602 17.563 18.906 1.00 97.31 88 THR A CA 1
ATOM 668 C C . THR A 1 88 ? 7.680 17.999 17.770 1.00 97.31 88 THR A C 1
ATOM 670 O O . THR A 1 88 ? 6.809 18.825 17.994 1.00 97.31 88 THR A O 1
ATOM 673 N N . GLU A 1 89 ? 7.785 17.393 16.581 1.00 97.69 89 GLU A N 1
ATOM 674 C CA . GLU A 1 89 ? 6.880 17.711 15.461 1.00 97.69 89 GLU A CA 1
ATOM 675 C C . GLU A 1 89 ? 5.410 17.425 15.815 1.00 97.69 89 GLU A C 1
ATOM 677 O O . GLU A 1 89 ? 4.515 18.168 15.410 1.00 97.69 89 GLU A O 1
ATOM 682 N N . ILE A 1 90 ? 5.151 16.358 16.581 1.00 97.81 90 ILE A N 1
ATOM 683 C CA . ILE A 1 90 ? 3.809 16.040 17.085 1.00 97.81 90 ILE A CA 1
ATOM 684 C C . ILE A 1 90 ? 3.335 17.109 18.075 1.00 97.81 90 ILE A C 1
ATOM 686 O O . ILE A 1 90 ? 2.210 17.586 17.939 1.00 97.81 90 ILE A O 1
ATOM 690 N N . ASP A 1 91 ? 4.164 17.481 19.050 1.00 97.38 91 ASP A 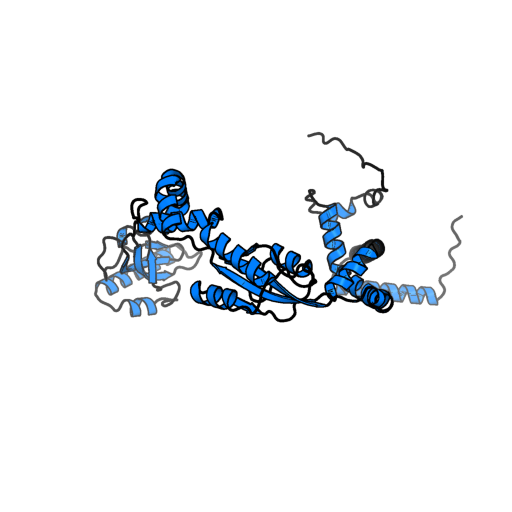N 1
ATOM 691 C CA . ASP A 1 91 ? 3.819 18.476 20.073 1.00 97.38 91 ASP A CA 1
ATOM 692 C C . ASP A 1 91 ? 3.529 19.845 19.436 1.00 97.38 91 ASP A C 1
ATOM 694 O O . ASP A 1 91 ? 2.507 20.469 19.733 1.00 97.38 91 ASP A O 1
ATOM 698 N N . ASP A 1 92 ? 4.356 20.258 18.473 1.00 97.19 92 ASP A N 1
ATOM 699 C CA . ASP A 1 92 ? 4.173 21.490 17.706 1.00 97.19 92 ASP A CA 1
ATOM 700 C C . ASP A 1 92 ? 2.876 21.462 16.888 1.00 97.19 92 ASP A C 1
ATOM 702 O O . ASP A 1 92 ? 2.141 22.453 16.834 1.00 97.19 92 ASP A O 1
ATOM 706 N N . ALA A 1 93 ? 2.554 20.329 16.256 1.00 96.75 93 ALA A N 1
ATOM 707 C CA . ALA A 1 93 ? 1.311 20.171 15.506 1.00 96.75 93 ALA A CA 1
ATOM 708 C C . ALA A 1 93 ? 0.078 20.230 16.420 1.00 96.75 93 ALA A C 1
ATOM 710 O O . ALA A 1 93 ? -0.918 20.848 16.046 1.00 96.75 93 ALA A O 1
ATOM 711 N N . ILE A 1 94 ? 0.143 19.648 17.620 1.00 96.88 94 ILE A N 1
ATOM 712 C CA . ILE A 1 94 ? -0.932 19.746 18.618 1.00 96.88 94 ILE A CA 1
ATOM 713 C C . ILE A 1 94 ? -1.144 21.203 19.041 1.00 96.88 94 ILE A C 1
ATOM 715 O O . ILE A 1 94 ? -2.283 21.668 19.068 1.00 96.88 94 ILE A O 1
ATOM 719 N N . ALA A 1 95 ? -0.063 21.941 19.303 1.00 95.94 95 ALA A N 1
ATOM 720 C CA . ALA A 1 95 ? -0.137 23.335 19.732 1.00 95.94 95 ALA A CA 1
ATOM 721 C C . ALA A 1 95 ? -0.624 24.288 18.625 1.00 95.94 95 ALA A C 1
ATOM 723 O O . ALA A 1 95 ? -1.369 25.227 18.901 1.00 95.94 95 ALA A O 1
ATOM 724 N N . SER A 1 96 ? -0.214 24.061 17.374 1.00 96.25 96 SER A N 1
ATOM 725 C CA . SER A 1 96 ? -0.438 25.008 16.270 1.00 96.25 96 SER A CA 1
ATOM 726 C C . SER A 1 96 ? -1.619 24.674 15.352 1.00 96.25 96 SER A C 1
ATOM 728 O O . SER A 1 96 ? -2.024 25.530 14.566 1.00 96.25 96 SER A O 1
ATOM 730 N N . ARG A 1 97 ? -2.189 23.460 15.422 1.00 95.31 97 ARG A N 1
ATOM 731 C CA . ARG A 1 97 ? -3.171 22.960 14.431 1.00 95.31 97 ARG A CA 1
ATOM 732 C C . ARG A 1 97 ? -4.440 22.377 15.041 1.00 95.31 97 ARG A C 1
ATOM 734 O O . ARG A 1 97 ? -5.033 21.448 14.493 1.00 95.31 97 ARG A O 1
ATOM 741 N N . SER A 1 98 ? -4.885 22.934 16.161 1.00 92.50 98 SER A N 1
ATOM 742 C CA . SER A 1 98 ? -6.080 22.477 16.885 1.00 92.50 98 SER A CA 1
ATOM 743 C C . SER A 1 98 ? -7.328 22.353 15.996 1.00 92.50 98 SER A C 1
ATOM 745 O O . SER A 1 98 ? -8.042 21.355 16.087 1.00 92.50 98 SER A O 1
ATOM 747 N N . ALA A 1 99 ? -7.558 23.304 15.083 1.00 95.25 99 ALA A N 1
ATOM 748 C CA . ALA A 1 99 ? -8.681 23.262 14.142 1.00 95.25 99 ALA A CA 1
ATOM 749 C C . ALA A 1 99 ? -8.614 22.049 13.194 1.00 95.25 99 ALA A C 1
ATOM 751 O O . ALA A 1 99 ? -9.599 21.332 13.027 1.00 95.25 99 ALA A O 1
ATOM 752 N N . GLU A 1 100 ? -7.439 21.764 12.627 1.00 95.81 100 GLU A N 1
ATOM 753 C CA . GLU A 1 100 ? -7.253 20.620 11.728 1.00 95.81 100 GLU A CA 1
ATOM 754 C C . GLU A 1 100 ? -7.416 19.282 12.462 1.00 95.81 100 GLU A C 1
ATOM 756 O O . GLU A 1 100 ? -7.970 18.330 11.911 1.00 95.81 100 GLU A O 1
ATOM 761 N N . LEU A 1 101 ? -6.965 19.207 13.720 1.00 95.19 101 LEU A N 1
ATOM 762 C CA . LEU A 1 101 ? -7.159 18.027 14.565 1.00 95.19 101 LEU A CA 1
ATOM 763 C C . LEU A 1 101 ? -8.638 17.804 14.891 1.00 95.19 101 LEU A C 1
ATOM 765 O O . LEU A 1 101 ? -9.097 16.662 14.847 1.00 95.19 101 LEU A O 1
ATOM 769 N N . ALA A 1 102 ? -9.394 18.872 15.157 1.00 94.75 102 ALA A N 1
ATOM 770 C CA . ALA A 1 102 ? -10.833 18.790 15.391 1.00 94.75 102 ALA A CA 1
ATOM 771 C C . ALA A 1 102 ? -11.583 18.264 14.161 1.00 94.75 102 ALA A C 1
ATOM 773 O O . ALA A 1 102 ? -12.422 17.367 14.278 1.00 94.75 102 ALA A O 1
ATOM 774 N N . GLU A 1 103 ? -11.233 18.744 12.967 1.00 95.44 103 GLU A N 1
ATOM 775 C CA . GLU A 1 103 ? -11.792 18.215 11.724 1.00 95.44 103 GLU A CA 1
ATOM 776 C C . GLU A 1 103 ? -11.402 16.752 11.484 1.00 95.44 103 GLU A C 1
ATOM 778 O O . GLU A 1 103 ? -12.248 15.928 11.126 1.00 95.44 103 GLU A O 1
ATOM 783 N N . ALA A 1 104 ? -10.127 16.408 11.689 1.00 92.94 104 ALA A N 1
ATOM 784 C CA . ALA A 1 104 ? -9.639 15.044 11.521 1.00 92.94 104 ALA A CA 1
ATOM 785 C C . ALA A 1 104 ? -10.326 14.073 12.495 1.00 92.94 104 ALA A C 1
ATOM 787 O O . ALA A 1 104 ? -10.675 12.959 12.100 1.00 92.94 104 ALA A O 1
ATOM 788 N N . TYR A 1 105 ? -10.581 14.498 13.735 1.00 94.06 105 TYR A N 1
ATOM 789 C CA . TYR A 1 105 ? -11.359 13.746 14.717 1.00 94.06 105 TYR A CA 1
ATOM 790 C C . TYR A 1 105 ? -12.819 13.580 14.277 1.00 94.06 105 TYR A C 1
ATOM 792 O O . TYR A 1 105 ? -13.332 12.460 14.260 1.00 94.06 105 TYR A O 1
ATOM 800 N N . ALA A 1 106 ? -13.475 14.664 13.849 1.00 92.94 106 ALA A N 1
ATOM 801 C CA . ALA A 1 106 ? -14.867 14.641 13.400 1.00 92.94 106 ALA A CA 1
ATOM 802 C C . ALA A 1 106 ? -15.081 13.705 12.197 1.00 92.94 106 ALA A C 1
ATOM 804 O O . ALA A 1 106 ? -16.033 12.922 12.185 1.00 92.94 106 ALA A O 1
ATOM 805 N N . ARG A 1 107 ? -14.159 13.709 11.223 1.00 91.81 107 ARG A N 1
ATOM 806 C CA . ARG A 1 107 ? -14.191 12.790 10.068 1.00 91.81 107 ARG A CA 1
ATOM 807 C C . ARG A 1 107 ? -13.998 11.321 10.461 1.00 91.81 107 ARG A C 1
ATOM 809 O O . ARG A 1 107 ? -14.457 10.436 9.743 1.00 91.81 107 ARG A O 1
ATOM 816 N N . ASN A 1 108 ? -13.350 11.053 11.596 1.00 89.38 108 ASN A N 1
ATOM 817 C CA . ASN A 1 108 ? -12.924 9.716 12.012 1.00 89.38 108 ASN A CA 1
ATOM 818 C C . ASN A 1 108 ? -13.525 9.253 13.350 1.00 89.38 108 ASN A C 1
ATOM 820 O O . ASN A 1 108 ? -12.980 8.348 13.982 1.00 89.38 108 ASN A O 1
ATOM 824 N N . GLN A 1 109 ? -14.672 9.799 13.776 1.00 85.69 109 GLN A N 1
ATOM 825 C CA . GLN A 1 109 ? -15.284 9.488 15.082 1.00 85.69 109 GLN A CA 1
ATOM 826 C C . GLN A 1 109 ? -15.446 7.986 15.354 1.00 85.69 109 GLN A C 1
ATOM 828 O O . GLN A 1 109 ? -15.303 7.544 16.487 1.00 85.69 109 GLN A O 1
ATOM 833 N N . ARG A 1 110 ? -15.685 7.166 14.322 1.00 86.94 110 ARG A N 1
ATOM 834 C CA . ARG A 1 110 ? -15.849 5.706 14.469 1.00 86.94 110 ARG A CA 1
ATOM 835 C C . ARG A 1 110 ? -14.575 4.986 14.935 1.00 86.94 110 ARG A C 1
ATOM 837 O O . ARG A 1 110 ? -14.681 3.872 15.441 1.00 86.94 110 ARG A O 1
ATOM 844 N N . LEU A 1 111 ? -13.394 5.585 14.753 1.00 84.75 111 LEU A N 1
ATOM 845 C CA . LEU A 1 111 ? -12.119 5.045 15.248 1.00 84.75 111 LEU A CA 1
ATOM 846 C C . LEU A 1 111 ? -11.946 5.281 16.753 1.00 84.75 111 LEU A C 1
ATOM 848 O O . LEU A 1 111 ? -11.323 4.470 17.438 1.00 84.75 111 LEU A O 1
ATOM 852 N N . PHE A 1 112 ? -12.521 6.370 17.260 1.00 87.94 112 PHE A N 1
ATOM 853 C CA . PHE A 1 112 ? -12.359 6.812 18.643 1.00 87.94 112 PHE A CA 1
ATOM 854 C C . PHE A 1 112 ? -13.549 6.436 19.529 1.00 87.94 112 PHE A C 1
ATOM 856 O O . PHE A 1 112 ? -13.375 6.222 20.727 1.00 87.94 112 PHE A O 1
ATOM 863 N N . ASN A 1 113 ? -14.722 6.250 18.919 1.00 86.12 113 ASN A N 1
ATOM 864 C CA . ASN A 1 113 ? -15.973 5.959 19.601 1.00 86.12 113 ASN A CA 1
ATOM 865 C C . ASN A 1 113 ? -16.496 4.590 19.177 1.00 86.12 113 ASN A C 1
ATOM 867 O O . ASN A 1 113 ? -16.995 4.383 18.065 1.00 86.12 113 ASN A O 1
ATOM 871 N N . ARG A 1 114 ? -16.399 3.636 20.099 1.00 86.25 114 ARG A N 1
ATOM 872 C CA . ARG A 1 114 ? -16.996 2.311 19.981 1.00 86.25 114 ARG A CA 1
ATOM 873 C C . ARG A 1 114 ? -18.183 2.234 20.940 1.00 86.25 114 ARG A C 1
ATOM 875 O O . ARG A 1 114 ? -17.963 2.223 22.149 1.00 86.25 114 ARG A O 1
ATOM 882 N N . PRO A 1 115 ? -19.428 2.168 20.435 1.00 88.06 115 PRO A N 1
ATOM 883 C CA . PRO A 1 115 ? -20.595 2.053 21.300 1.00 88.06 115 PRO A CA 1
ATOM 884 C C . PRO A 1 115 ? -20.565 0.727 22.063 1.00 88.06 115 PRO A C 1
ATOM 886 O O . PRO A 1 115 ? -19.969 -0.250 21.595 1.00 88.06 115 PRO A O 1
ATOM 889 N N . ALA A 1 116 ? -21.243 0.692 23.211 1.00 92.00 116 ALA A N 1
ATOM 890 C CA . ALA A 1 116 ? -21.401 -0.524 23.999 1.00 92.00 116 ALA A CA 1
ATOM 891 C C . ALA A 1 116 ? -22.036 -1.642 23.157 1.00 92.00 116 ALA A C 1
ATOM 893 O O . ALA A 1 116 ? -22.882 -1.392 22.288 1.00 92.00 116 ALA A O 1
ATOM 894 N N . ARG A 1 117 ? -21.641 -2.888 23.428 1.00 94.62 117 ARG A N 1
ATOM 895 C CA . ARG A 1 117 ? -22.161 -4.074 22.740 1.00 94.62 117 ARG A CA 1
ATOM 896 C C . ARG A 1 117 ? -22.485 -5.191 23.713 1.00 94.62 117 ARG A C 1
ATOM 898 O O . ARG A 1 117 ? -21.804 -5.358 24.717 1.00 94.62 117 ARG A O 1
ATOM 905 N N . VAL A 1 118 ? -23.466 -6.004 23.348 1.00 96.62 118 VAL A N 1
ATOM 906 C CA . VAL A 1 118 ? -23.760 -7.265 24.030 1.00 96.62 118 VAL A CA 1
ATOM 907 C C . VAL A 1 118 ? -23.233 -8.413 23.181 1.00 96.62 118 VAL A C 1
ATOM 909 O O . VAL A 1 118 ? -23.486 -8.476 21.976 1.00 96.62 118 VAL A O 1
ATOM 912 N N . LEU A 1 119 ? -22.492 -9.315 23.814 1.00 95.88 119 LEU A N 1
ATOM 913 C CA . LEU A 1 119 ? -22.138 -10.621 23.274 1.00 95.88 119 LEU A CA 1
ATOM 914 C C . LEU A 1 119 ? -23.279 -11.561 23.644 1.00 95.88 119 LEU A C 1
ATOM 916 O O . LEU A 1 119 ? -23.561 -11.761 24.823 1.00 95.88 119 LEU A O 1
ATOM 920 N N . ALA A 1 120 ? -23.960 -12.104 22.649 1.00 94.94 120 ALA A N 1
ATOM 921 C CA . ALA A 1 120 ? -25.146 -12.910 22.860 1.00 94.94 120 ALA A CA 1
ATOM 922 C C . ALA A 1 120 ? -25.088 -14.190 22.037 1.00 94.94 120 ALA A C 1
ATOM 924 O O . ALA A 1 120 ? -24.585 -14.185 20.918 1.00 94.94 120 ALA A O 1
ATOM 925 N N . ARG A 1 121 ? -25.652 -15.278 22.551 1.00 93.81 121 ARG A N 1
ATOM 926 C CA . ARG A 1 121 ? -25.807 -16.527 21.803 1.00 93.81 121 ARG A CA 1
ATOM 927 C C . ARG A 1 121 ? -27.260 -16.742 21.450 1.00 93.81 121 ARG A C 1
ATOM 929 O O . ARG A 1 121 ? -28.133 -16.627 22.306 1.00 93.81 121 ARG A O 1
ATOM 936 N N . ARG A 1 122 ? -27.522 -16.996 20.172 1.00 92.44 122 ARG A N 1
ATOM 937 C CA . ARG A 1 122 ? -28.883 -17.134 19.651 1.00 92.44 122 ARG A CA 1
ATOM 938 C C . ARG A 1 122 ? -29.360 -18.577 19.756 1.00 92.44 122 ARG A C 1
ATOM 940 O O . ARG A 1 122 ? -28.566 -19.487 19.602 1.00 92.44 122 ARG A O 1
ATOM 947 N N . LEU A 1 123 ? -30.663 -18.771 19.913 1.00 93.44 123 LEU A N 1
ATOM 948 C CA . LEU A 1 123 ? -31.351 -19.994 19.511 1.00 93.44 123 LEU A CA 1
ATOM 949 C C . LEU A 1 123 ? -32.445 -19.606 18.514 1.00 93.44 123 LEU A C 1
ATOM 951 O O . LEU A 1 123 ? -33.246 -18.720 18.803 1.00 93.44 123 LEU A O 1
ATOM 955 N N . LEU A 1 124 ? -32.464 -20.240 17.340 1.00 93.00 124 LEU A N 1
ATOM 956 C CA . LEU A 1 124 ? -33.433 -19.993 16.266 1.00 93.00 124 LEU A CA 1
ATOM 957 C C . LEU A 1 124 ? -34.232 -21.264 15.956 1.00 93.00 124 LEU A C 1
ATOM 959 O O . LEU A 1 124 ? -33.654 -22.297 15.628 1.00 93.00 124 LEU A O 1
ATOM 963 N N . VAL A 1 125 ? -35.558 -21.144 15.947 1.00 93.62 125 VAL A N 1
ATOM 964 C CA . VAL A 1 125 ? -36.458 -22.096 15.286 1.00 93.62 125 VAL A CA 1
ATOM 965 C C . VAL A 1 125 ? -36.763 -21.547 13.897 1.00 93.62 125 VAL A C 1
ATOM 967 O O . VAL A 1 125 ? -37.460 -20.539 13.762 1.00 93.62 125 VAL A O 1
ATOM 970 N N . ALA A 1 126 ? -36.191 -22.176 12.869 1.00 91.81 126 ALA A N 1
ATOM 971 C CA . ALA A 1 126 ? -36.298 -21.705 11.494 1.00 91.81 126 ALA A CA 1
ATOM 972 C C . ALA A 1 126 ? -37.678 -21.994 10.880 1.00 91.81 126 ALA A C 1
ATOM 974 O O . ALA A 1 126 ? -38.263 -23.047 11.126 1.00 91.81 126 ALA A O 1
ATOM 975 N N . VAL A 1 127 ? -38.164 -21.079 10.040 1.00 92.56 127 VAL A N 1
ATOM 976 C CA . VAL A 1 127 ? -39.396 -21.242 9.253 1.00 92.56 127 VAL A CA 1
ATOM 977 C C . VAL A 1 127 ? -39.054 -21.114 7.762 1.00 92.56 127 VAL A C 1
ATOM 979 O O . VAL A 1 127 ? -38.393 -20.138 7.391 1.00 92.56 127 VAL A O 1
ATOM 982 N N . PRO A 1 128 ? -39.459 -22.069 6.898 1.00 90.56 128 PRO A N 1
ATOM 983 C CA . PRO A 1 128 ? -39.201 -21.997 5.461 1.00 90.56 128 PRO A CA 1
ATOM 984 C C . PRO A 1 128 ? -39.812 -20.756 4.802 1.00 90.56 128 PRO A C 1
ATOM 986 O O . PRO A 1 128 ? -40.873 -20.270 5.197 1.00 90.56 128 PRO A O 1
ATOM 989 N N . ALA A 1 129 ? -39.159 -20.256 3.752 1.00 90.38 129 ALA A N 1
ATOM 990 C CA . ALA A 1 129 ? -39.717 -19.176 2.947 1.00 90.38 129 ALA A CA 1
ATOM 991 C C . ALA A 1 129 ? -41.024 -19.636 2.277 1.00 90.38 129 ALA A C 1
ATOM 993 O O . ALA A 1 129 ? -41.064 -20.707 1.679 1.00 90.38 129 ALA A O 1
ATOM 994 N N . GLY A 1 130 ? -42.080 -18.826 2.382 1.00 90.50 130 GLY A N 1
ATOM 995 C CA . GLY A 1 130 ? -43.404 -19.152 1.838 1.00 90.50 130 GLY A CA 1
ATOM 996 C C . GLY A 1 130 ? -44.253 -20.091 2.703 1.00 90.50 130 GLY A C 1
ATOM 997 O O . GLY A 1 130 ? -45.311 -20.512 2.249 1.00 90.50 130 GLY A O 1
ATOM 998 N N . ALA A 1 131 ? -43.816 -20.422 3.924 1.00 91.88 131 ALA A N 1
ATOM 999 C CA . ALA A 1 131 ? -44.616 -21.214 4.856 1.00 91.88 131 ALA A CA 1
ATOM 1000 C C . ALA A 1 131 ? -45.886 -20.469 5.310 1.00 91.88 131 ALA A C 1
ATOM 1002 O O . ALA A 1 131 ? -45.886 -19.240 5.432 1.00 91.88 131 ALA A O 1
ATOM 1003 N N . ASP A 1 132 ? -46.947 -21.228 5.579 1.00 94.12 132 ASP A N 1
ATOM 1004 C CA . ASP A 1 132 ? -48.244 -20.715 6.016 1.00 94.12 132 ASP A CA 1
ATOM 1005 C C . ASP A 1 132 ? -48.246 -20.251 7.488 1.00 94.12 132 ASP A C 1
ATOM 1007 O O . ASP A 1 132 ? -47.300 -20.464 8.254 1.00 94.12 132 ASP A O 1
ATOM 1011 N N . GLU A 1 133 ? -49.325 -19.583 7.904 1.00 93.81 133 GLU A N 1
ATOM 1012 C CA . GLU A 1 133 ? -49.469 -19.093 9.283 1.00 93.81 133 GLU A CA 1
ATOM 1013 C C . GLU A 1 133 ? -49.492 -20.233 10.316 1.00 93.81 133 GLU A C 1
ATOM 1015 O O . GLU A 1 133 ? -49.029 -20.052 11.444 1.00 93.81 133 GLU A O 1
ATOM 1020 N N . ALA A 1 134 ? -49.948 -21.432 9.933 1.00 95.12 134 ALA A N 1
ATOM 1021 C CA . ALA A 1 134 ? -49.920 -22.604 10.806 1.00 95.12 134 ALA A CA 1
ATOM 1022 C C . ALA A 1 134 ? -48.477 -23.012 11.151 1.00 95.12 134 ALA A C 1
ATOM 1024 O O . ALA A 1 134 ? -48.161 -23.250 12.321 1.00 95.12 134 ALA A O 1
ATOM 1025 N N . ALA A 1 135 ? -47.571 -23.011 10.169 1.00 94.06 135 ALA A N 1
ATOM 1026 C CA . ALA A 1 135 ? -46.151 -23.263 10.390 1.00 94.06 135 ALA A CA 1
ATOM 1027 C C . ALA A 1 135 ?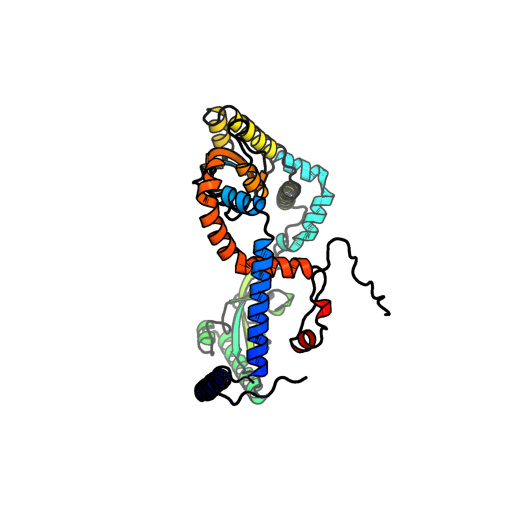 -45.491 -22.178 11.263 1.00 94.06 135 ALA A C 1
ATOM 1029 O O . ALA A 1 135 ? -44.692 -22.496 12.150 1.00 94.06 135 ALA A O 1
ATOM 1030 N N . TRP A 1 136 ? -45.845 -20.902 11.069 1.00 94.44 136 TRP A N 1
ATOM 1031 C CA . TRP A 1 136 ? -45.352 -19.804 11.911 1.00 94.44 136 TRP A CA 1
ATOM 1032 C C . TRP A 1 136 ? -45.838 -19.896 13.362 1.00 94.44 136 TRP A C 1
ATOM 1034 O O . TRP A 1 136 ? -45.057 -19.609 14.278 1.00 94.44 136 TRP A O 1
ATOM 1044 N N . ALA A 1 137 ? -47.086 -20.317 13.582 1.00 95.88 137 ALA A N 1
ATOM 1045 C CA . ALA A 1 137 ? -47.649 -20.550 14.909 1.00 95.88 137 ALA A CA 1
ATOM 1046 C C . ALA A 1 137 ? -46.981 -21.747 15.605 1.00 95.88 137 ALA A C 1
ATOM 1048 O O . ALA A 1 137 ? -46.552 -21.628 16.753 1.00 95.88 137 ALA A O 1
ATOM 1049 N N . ALA A 1 138 ? -46.788 -22.863 14.895 1.00 95.12 138 ALA A N 1
ATOM 1050 C CA . ALA A 1 138 ? -46.085 -24.031 15.427 1.00 95.12 138 ALA A CA 1
ATOM 1051 C C . ALA A 1 138 ? -44.633 -23.699 15.823 1.00 95.12 138 ALA A C 1
ATOM 1053 O O . ALA A 1 138 ? -44.162 -24.095 16.893 1.00 95.12 138 ALA A O 1
ATOM 1054 N N . ALA A 1 139 ? -43.929 -22.917 14.996 1.00 94.94 139 ALA A N 1
ATOM 1055 C CA . ALA A 1 139 ? -42.581 -22.449 15.304 1.00 94.94 139 ALA A CA 1
ATOM 1056 C C . ALA A 1 139 ? -42.546 -21.528 16.534 1.00 94.94 139 ALA A C 1
ATOM 1058 O O . ALA A 1 139 ? -41.612 -21.620 17.335 1.00 94.94 139 ALA A O 1
ATOM 1059 N N . ARG A 1 140 ? -43.572 -20.684 16.714 1.00 96.25 140 ARG A N 1
ATOM 1060 C CA . ARG A 1 140 ? -43.726 -19.832 17.899 1.00 96.25 140 ARG A CA 1
ATOM 1061 C C . ARG A 1 140 ? -43.871 -20.664 19.178 1.00 96.25 140 ARG A C 1
ATOM 1063 O O . ARG A 1 140 ? -43.100 -20.483 20.114 1.00 96.25 140 ARG A O 1
ATOM 1070 N N . THR A 1 141 ? -44.790 -21.627 19.200 1.00 97.25 141 THR A N 1
ATOM 1071 C CA . THR A 1 141 ? -44.983 -22.508 20.367 1.00 97.25 141 THR A CA 1
ATOM 1072 C C . THR A 1 141 ? -43.716 -23.303 20.693 1.00 97.25 141 THR A C 1
ATOM 1074 O O . THR A 1 141 ? -43.357 -23.490 21.860 1.00 97.25 141 THR A O 1
ATOM 1077 N N . ARG A 1 142 ? -42.983 -23.736 19.659 1.00 95.25 142 ARG A N 1
ATOM 1078 C CA . ARG A 1 142 ? -41.711 -24.443 19.834 1.00 95.25 142 ARG A CA 1
ATOM 1079 C C . ARG A 1 142 ? -40.645 -23.555 20.477 1.00 95.25 142 ARG A C 1
ATOM 1081 O O . ARG A 1 142 ? -40.009 -23.997 21.431 1.00 95.25 142 ARG A O 1
ATOM 1088 N N . ILE A 1 143 ? -40.454 -22.320 20.004 1.00 96.06 143 ILE A N 1
ATOM 1089 C CA . ILE A 1 143 ? -39.459 -21.413 20.601 1.00 96.06 143 ILE A CA 1
ATOM 1090 C C . ILE A 1 143 ? -39.837 -21.018 22.040 1.00 96.06 143 ILE A C 1
ATOM 1092 O O . ILE A 1 143 ? -38.952 -20.894 22.884 1.00 96.06 143 ILE A O 1
ATOM 1096 N N . GLU A 1 144 ? -41.134 -20.890 22.346 1.00 97.62 144 GLU A N 1
ATOM 1097 C CA . GLU A 1 144 ? -41.642 -20.610 23.697 1.00 97.62 144 GLU A CA 1
ATOM 1098 C C . GLU A 1 144 ? -41.304 -21.758 24.659 1.00 97.62 144 GLU A C 1
ATOM 1100 O O . GLU A 1 144 ? -40.786 -21.520 25.752 1.00 97.62 144 GLU A O 1
ATOM 1105 N N . THR A 1 145 ? -41.483 -23.004 24.209 1.00 97.44 145 THR A N 1
ATOM 1106 C CA . THR A 1 145 ? -41.107 -24.206 24.972 1.00 97.44 145 THR A CA 1
ATOM 1107 C C . THR A 1 145 ? -39.597 -24.272 25.213 1.00 97.44 145 THR A C 1
ATOM 1109 O O . THR A 1 145 ? -39.161 -24.477 26.345 1.00 97.44 145 THR A O 1
ATOM 1112 N N . LEU A 1 146 ? -38.785 -24.049 24.173 1.00 96.25 146 LEU A N 1
ATOM 1113 C CA . LEU A 1 146 ? -37.319 -24.075 24.276 1.00 96.25 146 LEU A CA 1
ATOM 1114 C C . LEU A 1 146 ? -36.794 -22.981 25.211 1.00 96.25 146 LEU A C 1
ATOM 1116 O O . LEU A 1 146 ? -35.881 -23.227 25.998 1.00 96.25 146 LEU A O 1
ATOM 1120 N N . ARG A 1 147 ? -37.391 -21.783 25.181 1.00 96.31 147 ARG A N 1
ATOM 1121 C CA . ARG A 1 147 ? -37.055 -20.722 26.136 1.00 96.31 147 ARG A CA 1
ATOM 1122 C C . ARG A 1 147 ? -37.429 -21.114 27.563 1.00 96.31 147 ARG A C 1
ATOM 1124 O O . ARG A 1 147 ? -36.638 -20.868 28.466 1.00 96.31 147 ARG A O 1
ATOM 1131 N N . GLY A 1 148 ? -38.592 -21.735 27.770 1.00 97.31 148 GLY A N 1
ATOM 1132 C CA . GLY A 1 148 ? -38.998 -22.256 29.079 1.00 97.31 148 GLY A CA 1
ATOM 1133 C C . GLY A 1 148 ? -37.996 -23.268 29.641 1.00 97.31 148 GLY A C 1
ATOM 1134 O O . GLY A 1 148 ? -37.587 -23.149 30.792 1.00 97.31 148 GLY A O 1
ATOM 1135 N N . GLN A 1 149 ? -37.526 -24.200 28.807 1.00 97.06 149 GLN A N 1
ATOM 1136 C CA . GLN A 1 149 ? -36.483 -25.165 29.174 1.00 97.06 149 GLN A CA 1
ATOM 1137 C C . GLN A 1 149 ? -35.158 -24.476 29.525 1.00 97.06 149 GLN A C 1
ATOM 1139 O O . GLN A 1 149 ? -34.562 -24.788 30.554 1.00 97.06 149 GLN A O 1
ATOM 1144 N N . ALA A 1 150 ? -34.720 -23.511 28.711 1.00 95.56 150 ALA A N 1
ATOM 1145 C CA . ALA A 1 150 ? -33.485 -22.765 28.946 1.00 95.56 150 ALA A CA 1
ATOM 1146 C C . ALA A 1 150 ? -33.533 -21.962 30.261 1.00 95.56 150 ALA A C 1
ATOM 1148 O O . ALA A 1 150 ? -32.580 -21.978 31.037 1.00 95.56 150 ALA A O 1
ATOM 1149 N N . VAL A 1 151 ? -34.663 -21.302 30.545 1.00 95.56 151 VAL A N 1
ATOM 1150 C CA . VAL A 1 151 ? -34.900 -20.585 31.812 1.00 95.56 151 VAL A CA 1
ATOM 1151 C C . VAL A 1 151 ? -34.975 -21.554 32.998 1.00 95.56 151 VAL A C 1
ATOM 1153 O O . VAL A 1 151 ? -34.502 -21.223 34.080 1.00 95.56 151 VAL A O 1
ATOM 1156 N N . GLY A 1 152 ? -35.508 -22.761 32.790 1.00 95.25 152 GLY A N 1
ATOM 1157 C CA . GLY A 1 152 ? -35.538 -23.843 33.777 1.00 95.25 152 GLY A CA 1
ATOM 1158 C C . GLY A 1 152 ? -34.187 -24.525 34.033 1.00 95.25 152 GLY A C 1
ATOM 1159 O O . GLY A 1 152 ? -34.141 -25.478 34.805 1.00 95.25 152 GLY A O 1
ATOM 1160 N N . GLY A 1 153 ? -33.101 -24.060 33.404 1.00 93.69 153 GLY A N 1
ATOM 1161 C CA . GLY A 1 153 ? -31.744 -24.564 33.627 1.00 93.69 153 GLY A CA 1
ATOM 1162 C C . GLY A 1 153 ? -31.312 -25.709 32.707 1.00 93.69 153 GLY A C 1
ATOM 1163 O O . GLY A 1 153 ? -30.271 -26.312 32.955 1.00 93.69 153 GLY A O 1
ATOM 1164 N N . ALA A 1 154 ? -32.071 -26.022 31.651 1.00 95.69 154 ALA A N 1
ATOM 1165 C CA . ALA A 1 154 ? -31.604 -26.959 30.633 1.00 95.69 154 ALA A CA 1
ATOM 1166 C C . ALA A 1 154 ? -30.343 -26.425 29.929 1.00 95.69 154 ALA A C 1
ATOM 1168 O O . ALA A 1 154 ? -30.186 -25.214 29.748 1.00 95.69 154 ALA A O 1
ATOM 1169 N N . ASP A 1 155 ? -29.465 -27.332 29.494 1.00 94.56 155 ASP A N 1
ATOM 1170 C CA . ASP A 1 155 ? -28.244 -26.973 28.771 1.00 94.56 155 ASP A CA 1
ATOM 1171 C C . ASP A 1 155 ? -28.584 -26.274 27.445 1.00 94.56 155 ASP A C 1
ATOM 1173 O O . ASP A 1 155 ? -29.080 -26.881 26.492 1.00 94.56 155 ASP A O 1
ATOM 1177 N N . PHE A 1 156 ? -28.301 -24.973 27.390 1.00 93.81 156 PHE A N 1
ATOM 1178 C CA . PHE A 1 156 ? -28.603 -24.133 26.239 1.00 93.81 156 PHE A CA 1
ATOM 1179 C C . PHE A 1 156 ? -27.871 -24.579 24.969 1.00 93.81 156 PHE A C 1
ATOM 1181 O O . PHE A 1 156 ? -28.428 -24.466 23.879 1.00 93.81 156 PHE A O 1
ATOM 1188 N N . GLU A 1 157 ? -26.660 -25.125 25.091 1.00 92.25 157 GLU A N 1
ATOM 1189 C CA . GLU A 1 157 ? -25.895 -25.602 23.936 1.00 92.25 157 GLU A CA 1
ATOM 1190 C C . GLU A 1 157 ? -26.525 -26.869 23.353 1.00 92.25 157 GLU A C 1
ATOM 1192 O O . GLU A 1 157 ? -26.649 -27.006 22.134 1.00 92.25 157 GLU A O 1
ATOM 1197 N N . ALA A 1 158 ? -27.021 -27.759 24.216 1.00 92.81 158 ALA A N 1
ATOM 1198 C CA . ALA A 1 158 ? -27.786 -28.928 23.793 1.00 92.81 158 ALA A CA 1
ATOM 1199 C C . ALA A 1 158 ? -29.111 -28.526 23.120 1.00 92.81 158 ALA A C 1
ATOM 1201 O O . ALA A 1 158 ? -29.484 -29.085 22.083 1.00 92.81 158 ALA A O 1
ATOM 1202 N N . LEU A 1 159 ? -29.805 -27.510 23.652 1.00 93.12 159 LEU A N 1
ATOM 1203 C CA . LEU A 1 159 ? -31.023 -26.973 23.036 1.00 93.12 159 LEU A CA 1
ATOM 1204 C C . LEU A 1 159 ? -30.745 -26.389 21.648 1.00 93.12 159 LEU A C 1
ATOM 1206 O O . LEU A 1 159 ? -31.507 -26.644 20.715 1.00 93.12 159 LEU A O 1
ATOM 1210 N N . ILE A 1 160 ? -29.643 -25.660 21.486 1.00 92.31 160 ILE A N 1
ATOM 1211 C CA . ILE A 1 160 ? -29.189 -25.157 20.191 1.00 92.31 160 ILE A CA 1
ATOM 1212 C C . ILE A 1 160 ? -28.886 -26.318 19.231 1.00 92.31 160 ILE A C 1
ATOM 1214 O O . ILE A 1 160 ? -29.384 -26.323 18.104 1.00 92.31 160 ILE A O 1
ATOM 1218 N N . ALA A 1 161 ? -28.120 -27.319 19.676 1.00 89.81 161 ALA A N 1
ATOM 1219 C CA . ALA A 1 161 ? -27.743 -28.480 18.869 1.00 89.81 161 ALA A CA 1
ATOM 1220 C C . ALA A 1 161 ? -28.956 -29.306 18.404 1.00 89.81 161 ALA A C 1
ATOM 1222 O O . ALA A 1 161 ? -28.918 -29.906 17.331 1.00 89.81 161 ALA A O 1
ATOM 1223 N N . SER A 1 162 ? -30.049 -29.290 19.173 1.00 88.50 162 SER A N 1
ATOM 1224 C CA . SER A 1 162 ? -31.306 -29.960 18.819 1.00 88.50 162 SER A CA 1
ATOM 1225 C C . SER A 1 162 ? -32.089 -29.284 17.682 1.00 88.50 162 SER A C 1
ATOM 1227 O O . SER A 1 162 ? -33.043 -29.871 17.164 1.00 88.50 162 SER A O 1
ATOM 1229 N N . GLN A 1 163 ? -31.733 -28.052 17.294 1.00 88.31 163 GLN A N 1
ATOM 1230 C CA . GLN A 1 163 ? -32.394 -27.344 16.198 1.00 88.31 163 GLN A CA 1
ATOM 1231 C C . GLN A 1 163 ? -31.664 -27.550 14.860 1.00 88.31 163 GLN A C 1
ATOM 1233 O O . GLN A 1 163 ? -30.431 -27.626 14.820 1.00 88.31 163 GLN A O 1
ATOM 1238 N N . PRO A 1 164 ? -32.396 -27.572 13.729 1.00 78.50 164 PRO A N 1
ATOM 1239 C CA . PRO A 1 164 ? -31.784 -27.606 12.405 1.00 78.50 164 PRO A CA 1
ATOM 1240 C C . PRO A 1 164 ? -30.810 -26.430 12.216 1.00 78.50 164 PRO A C 1
ATOM 1242 O O . PRO A 1 164 ? -31.207 -25.266 12.254 1.00 78.50 164 PRO A O 1
ATOM 1245 N N . GLY A 1 165 ? -29.521 -26.727 12.015 1.00 68.38 165 GLY A N 1
ATOM 1246 C CA . GLY A 1 165 ? -28.474 -25.707 11.865 1.00 68.38 165 GLY A CA 1
ATOM 1247 C C . GLY A 1 165 ? -27.882 -25.171 13.178 1.00 68.38 165 GLY A C 1
ATOM 1248 O O . GLY A 1 165 ? -27.297 -24.081 13.162 1.00 68.38 165 GLY A O 1
ATOM 1249 N N . GLY A 1 166 ? -28.008 -25.928 14.276 1.00 57.62 166 GLY A N 1
ATOM 1250 C CA . GLY A 1 166 ? -27.613 -25.566 15.643 1.00 57.62 166 GLY A CA 1
ATOM 1251 C C . GLY A 1 166 ? -26.246 -24.891 15.801 1.00 57.62 166 GLY A C 1
ATOM 1252 O O . GLY A 1 166 ? -26.148 -23.892 16.487 1.00 57.62 166 GLY A O 1
ATOM 1253 N N . GLY A 1 167 ? -25.187 -25.304 15.108 1.00 57.06 167 GLY A N 1
ATOM 1254 C CA . GLY A 1 167 ? -23.872 -24.648 15.262 1.00 57.06 167 GLY A CA 1
ATOM 1255 C C . GLY A 1 167 ? -23.645 -23.387 14.411 1.00 57.06 167 GLY A C 1
ATOM 1256 O O . GLY A 1 167 ? -22.701 -22.641 14.649 1.00 57.06 167 GLY A O 1
ATOM 1257 N N . GLY A 1 168 ? -24.465 -23.164 13.378 1.00 64.88 168 GLY A N 1
ATOM 1258 C CA . GLY A 1 168 ? -24.205 -22.173 12.329 1.00 64.88 168 GLY A CA 1
ATOM 1259 C C . GLY A 1 168 ? -25.049 -20.908 12.472 1.00 64.88 168 GLY A C 1
ATOM 1260 O O . GLY A 1 168 ? -25.086 -20.255 13.514 1.00 64.88 168 GLY A O 1
ATOM 1261 N N . ARG A 1 169 ? -25.795 -20.563 11.414 1.00 56.69 169 ARG A N 1
ATOM 1262 C CA . ARG A 1 169 ? -26.721 -19.415 11.433 1.00 56.69 169 ARG A CA 1
ATOM 1263 C C . ARG A 1 169 ? -27.811 -19.546 12.513 1.00 56.69 169 ARG A C 1
ATOM 1265 O O . ARG A 1 169 ? -28.409 -18.530 12.852 1.00 56.69 169 ARG A O 1
ATOM 1272 N N . GLY A 1 170 ? -28.068 -20.737 13.059 1.00 58.88 170 GLY A N 1
ATOM 1273 C CA . GLY A 1 170 ? -29.097 -20.978 14.075 1.00 58.88 170 GLY A CA 1
ATOM 1274 C C . GLY A 1 170 ? -28.667 -20.739 15.527 1.00 58.88 170 GLY A C 1
ATOM 1275 O O . GLY A 1 170 ? -29.520 -20.354 16.325 1.00 58.88 170 GLY A O 1
ATOM 1276 N N . GLY A 1 171 ? -27.374 -20.897 15.845 1.00 66.50 171 GLY A N 1
ATOM 1277 C CA . GLY A 1 171 ? -26.884 -20.913 17.232 1.00 66.50 171 GLY A CA 1
ATOM 1278 C C . GLY A 1 171 ? -25.559 -20.212 17.525 1.00 66.50 171 GLY A C 1
ATOM 1279 O O . GLY A 1 171 ? -25.067 -20.263 18.648 1.00 66.50 171 GLY A O 1
ATOM 1280 N N . GLY A 1 172 ? -24.965 -19.547 16.531 1.00 79.75 172 GLY A N 1
ATOM 1281 C CA . GLY A 1 172 ? -23.709 -18.827 16.719 1.00 79.75 172 GLY A CA 1
ATOM 1282 C C . GLY A 1 172 ? -23.803 -17.659 17.709 1.00 79.75 172 GLY A C 1
ATOM 1283 O O . GLY A 1 172 ? -24.853 -17.029 17.880 1.00 79.75 172 GLY A O 1
ATOM 1284 N N . GLN A 1 173 ? -22.660 -17.337 18.316 1.00 88.06 173 GLN A N 1
ATOM 1285 C CA . GLN A 1 173 ? -22.479 -16.111 19.083 1.00 88.06 173 GLN A CA 1
ATOM 1286 C C . GLN A 1 173 ? -22.510 -14.898 18.143 1.00 88.06 173 GLN A C 1
ATOM 1288 O O . GLN A 1 173 ? -21.906 -14.892 17.069 1.00 88.06 173 GLN A O 1
ATOM 1293 N N . VAL A 1 174 ? -23.234 -13.864 18.550 1.00 90.00 174 VAL A N 1
ATOM 1294 C CA . VAL A 1 174 ? -23.429 -12.615 17.823 1.00 90.00 174 VAL A CA 1
ATOM 1295 C C . VAL A 1 174 ? -23.095 -11.434 18.722 1.00 90.00 174 VAL A C 1
ATOM 1297 O O . VAL A 1 174 ? -23.322 -11.461 19.931 1.00 90.00 174 VAL A O 1
ATOM 1300 N N . THR A 1 175 ? -22.586 -10.369 18.114 1.00 92.94 175 THR A N 1
ATOM 1301 C CA . THR A 1 175 ? -22.343 -9.103 18.804 1.00 92.94 175 THR A CA 1
ATOM 1302 C C . THR A 1 175 ? -23.410 -8.100 18.385 1.00 92.94 175 THR A C 1
ATOM 1304 O O . THR A 1 175 ? -23.497 -7.733 17.211 1.00 92.94 175 THR A O 1
ATOM 1307 N N . LEU A 1 176 ? -24.222 -7.648 19.336 1.00 92.56 176 LEU A N 1
ATOM 1308 C CA . LEU A 1 176 ? -25.386 -6.797 19.093 1.00 92.56 176 LEU A CA 1
ATOM 1309 C C . LEU A 1 176 ? -25.144 -5.378 19.615 1.00 92.56 176 LEU A C 1
ATOM 1311 O O . LEU A 1 176 ? -24.512 -5.182 20.654 1.00 92.56 176 LEU A O 1
ATOM 1315 N N . THR A 1 177 ? -25.621 -4.380 18.868 1.00 92.94 177 THR A N 1
ATOM 1316 C CA . THR A 1 177 ? -25.640 -2.979 19.312 1.00 92.94 177 THR A CA 1
ATOM 1317 C C . THR A 1 177 ? -26.936 -2.664 20.044 1.00 92.94 177 THR A C 1
ATOM 1319 O O . THR A 1 177 ? -27.932 -3.377 19.886 1.00 92.94 177 THR A O 1
ATOM 1322 N N . ARG A 1 178 ? -26.936 -1.574 20.820 1.00 91.00 178 ARG A N 1
ATOM 1323 C CA . ARG A 1 178 ? -28.111 -1.153 21.590 1.00 91.00 178 ARG A CA 1
ATOM 1324 C C . ARG A 1 178 ? -29.295 -0.816 20.689 1.00 91.00 178 ARG A C 1
ATOM 1326 O O . ARG A 1 178 ? -30.415 -1.139 21.056 1.00 91.00 178 ARG A O 1
ATOM 1333 N N . GLU A 1 179 ? -29.068 -0.275 19.490 1.00 90.38 179 GLU A N 1
ATOM 1334 C CA . GLU A 1 179 ? -30.161 -0.004 18.542 1.00 90.38 179 GLU A CA 1
ATOM 1335 C C . GLU A 1 179 ? -30.828 -1.291 18.044 1.00 90.38 179 GLU A C 1
ATOM 1337 O O . GLU A 1 179 ? -32.006 -1.290 17.700 1.00 90.38 179 GLU A O 1
ATOM 1342 N N . ARG A 1 180 ? -30.076 -2.396 17.979 1.00 90.06 180 ARG A N 1
ATOM 1343 C CA . ARG A 1 180 ? -30.549 -3.646 17.380 1.00 90.06 180 ARG A CA 1
ATOM 1344 C C . ARG A 1 180 ? -31.198 -4.597 18.378 1.00 90.06 180 ARG A C 1
ATOM 1346 O O . ARG A 1 180 ? -32.036 -5.389 17.964 1.00 90.06 180 ARG A O 1
ATOM 1353 N N . ALA A 1 181 ? -30.797 -4.547 19.645 1.00 91.38 181 ALA A N 1
ATOM 1354 C CA . ALA A 1 181 ? -31.340 -5.402 20.699 1.00 91.38 181 ALA A CA 1
ATOM 1355 C C . ALA A 1 181 ? -31.309 -4.691 22.067 1.00 91.38 181 ALA A C 1
ATOM 1357 O O . ALA A 1 181 ? -30.582 -5.123 22.965 1.00 91.38 181 ALA A O 1
ATOM 1358 N N . PRO A 1 182 ? -32.072 -3.594 22.249 1.00 93.56 182 PRO A N 1
ATOM 1359 C CA . PRO A 1 182 ? -32.015 -2.783 23.468 1.00 93.56 182 PRO A CA 1
ATOM 1360 C C . PRO A 1 182 ? -32.351 -3.597 24.723 1.00 93.56 182 PRO A C 1
ATOM 1362 O O . PRO A 1 182 ? -31.691 -3.440 25.744 1.00 93.56 182 PRO A O 1
ATOM 1365 N N . ALA A 1 183 ? -33.293 -4.540 24.611 1.00 93.69 183 ALA A N 1
ATOM 1366 C CA . ALA A 1 183 ? -33.732 -5.398 25.709 1.00 93.69 183 ALA A CA 1
ATOM 1367 C C . ALA A 1 183 ? -32.638 -6.324 26.270 1.00 93.69 183 ALA A C 1
ATOM 1369 O O . ALA A 1 183 ? -32.809 -6.849 27.363 1.00 93.69 183 ALA A O 1
ATOM 1370 N N . LEU A 1 184 ? -31.534 -6.553 25.547 1.00 95.31 184 LEU A N 1
ATOM 1371 C CA . LEU A 1 184 ? -30.441 -7.410 26.021 1.00 95.31 184 LEU A CA 1
ATOM 1372 C C . LEU A 1 184 ? -29.399 -6.659 26.855 1.00 95.31 184 LEU A C 1
ATOM 1374 O O . LEU A 1 184 ? -28.630 -7.289 27.574 1.00 95.31 184 LEU A O 1
ATOM 1378 N N . PHE A 1 185 ? -29.337 -5.330 26.750 1.00 94.75 185 PHE A N 1
ATOM 1379 C CA . PHE A 1 185 ? -28.284 -4.540 27.394 1.00 94.75 185 PHE A CA 1
ATOM 1380 C C . PHE A 1 185 ? -28.453 -4.411 28.904 1.00 94.75 185 PHE A C 1
ATOM 1382 O O . PHE A 1 185 ? -27.465 -4.218 29.604 1.00 94.75 185 PHE A O 1
ATOM 1389 N N . ASP A 1 186 ? -29.681 -4.545 29.391 1.00 93.25 186 ASP A N 1
ATOM 1390 C CA . ASP A 1 186 ? -29.990 -4.415 30.814 1.00 93.25 186 ASP A CA 1
ATOM 1391 C C . ASP A 1 186 ? -30.073 -5.797 31.500 1.00 93.25 186 ASP A C 1
ATOM 1393 O O . ASP A 1 186 ? -30.402 -5.908 32.679 1.00 93.25 186 ASP A O 1
ATOM 1397 N N . LEU A 1 187 ? -29.756 -6.870 30.763 1.00 95.88 187 LEU A N 1
ATOM 1398 C CA . LEU A 1 187 ? -29.748 -8.243 31.258 1.00 95.88 187 LEU A CA 1
ATOM 1399 C C . LEU A 1 187 ? -28.369 -8.643 31.792 1.00 95.88 187 LEU A C 1
ATOM 1401 O O . LEU A 1 187 ? -27.331 -8.345 31.197 1.00 95.88 187 LEU A O 1
ATOM 1405 N N . ALA A 1 188 ? -28.363 -9.392 32.894 1.00 96.25 188 ALA A N 1
ATOM 1406 C CA . ALA A 1 188 ? -27.152 -9.998 33.435 1.00 96.25 188 ALA A CA 1
ATOM 1407 C C . ALA A 1 188 ? -26.586 -11.076 32.495 1.00 96.25 188 ALA A C 1
ATOM 1409 O O . ALA A 1 188 ? -27.311 -11.694 31.711 1.00 96.25 188 ALA A O 1
ATOM 1410 N N . VAL A 1 189 ? -25.285 -11.345 32.608 1.00 96.19 189 VAL A N 1
ATOM 1411 C CA . VAL A 1 189 ? -24.656 -12.479 31.918 1.00 96.19 189 VAL A CA 1
ATOM 1412 C C . VAL A 1 189 ? -25.331 -13.782 32.357 1.00 96.19 189 VAL A C 1
ATOM 1414 O O . VAL A 1 189 ? -25.577 -13.997 33.540 1.00 96.19 189 VAL A O 1
ATOM 1417 N N . GLY A 1 190 ? -25.665 -14.629 31.388 1.00 95.25 190 GLY A N 1
ATOM 1418 C CA . GLY A 1 190 ? -26.434 -15.859 31.559 1.00 95.25 190 GLY A CA 1
ATOM 1419 C C . GLY A 1 190 ? -27.950 -15.689 31.418 1.00 95.25 190 GLY A C 1
ATOM 1420 O O . GLY A 1 190 ? -28.646 -16.687 31.246 1.00 95.25 190 GLY A O 1
ATOM 1421 N N . ALA A 1 191 ? -28.482 -14.462 31.437 1.00 96.94 191 ALA A N 1
ATOM 1422 C CA . ALA A 1 191 ? -29.919 -14.231 31.305 1.00 96.94 191 ALA A CA 1
ATOM 1423 C C . ALA A 1 191 ? -30.404 -14.332 29.847 1.00 96.94 191 ALA A C 1
ATOM 1425 O O . ALA A 1 191 ? -29.652 -14.109 28.893 1.00 96.94 191 ALA A O 1
ATOM 1426 N N . TYR A 1 192 ? -31.693 -14.646 29.683 1.00 96.44 192 TYR A N 1
ATOM 1427 C CA . TYR A 1 192 ? -32.333 -14.857 28.384 1.00 96.44 192 TYR A CA 1
ATOM 1428 C C . TYR A 1 192 ? -33.267 -13.707 28.006 1.00 96.44 192 TYR A C 1
ATOM 1430 O O . TYR A 1 192 ? -34.211 -13.382 28.731 1.00 96.44 192 TYR A O 1
ATOM 1438 N N . GLY A 1 193 ? -33.043 -13.147 26.821 1.00 95.12 193 GLY A N 1
ATOM 1439 C CA . GLY A 1 193 ? -33.859 -12.097 26.230 1.00 95.12 193 GLY A CA 1
ATOM 1440 C C . GLY A 1 193 ? -35.266 -12.533 25.811 1.00 95.12 193 GLY A C 1
ATOM 1441 O O . GLY A 1 193 ? -35.652 -13.700 25.974 1.00 95.12 193 GLY A O 1
ATOM 1442 N N . PRO A 1 194 ? -36.053 -11.586 25.272 1.00 95.31 194 PRO A N 1
ATOM 1443 C CA . PRO A 1 194 ? -37.376 -11.872 24.735 1.00 95.31 194 PRO A CA 1
ATOM 1444 C C . PRO A 1 194 ? -37.298 -12.744 23.475 1.00 95.31 194 PRO A C 1
ATOM 1446 O O . PRO A 1 194 ? -36.251 -12.875 22.839 1.00 95.31 194 PRO A O 1
ATOM 1449 N N . ILE A 1 195 ? -38.436 -13.343 23.124 1.00 95.50 195 ILE A N 1
ATOM 1450 C CA . ILE A 1 195 ? -38.619 -14.027 21.843 1.00 95.50 195 ILE A CA 1
ATOM 1451 C C . ILE A 1 195 ? -38.936 -12.981 20.777 1.00 95.50 195 ILE A C 1
ATOM 1453 O O . ILE A 1 195 ? -39.821 -12.145 20.952 1.00 95.50 195 ILE A O 1
ATOM 1457 N N . GLU A 1 196 ? -38.232 -13.058 19.656 1.00 93.69 196 GLU A N 1
ATOM 1458 C CA . GLU A 1 196 ? -38.287 -12.108 18.555 1.00 93.69 196 GLU A CA 1
ATOM 1459 C C . GLU A 1 196 ? -38.619 -12.825 17.244 1.00 93.69 196 GLU A C 1
ATOM 1461 O O . GLU A 1 196 ? -38.107 -13.914 16.952 1.00 93.69 196 GLU A O 1
ATOM 1466 N N . ARG A 1 197 ? -39.460 -12.191 16.418 1.00 93.06 197 ARG A N 1
ATOM 1467 C CA . ARG A 1 197 ? -39.733 -12.647 15.051 1.00 93.06 197 ARG A CA 1
ATOM 1468 C C . ARG A 1 197 ? -38.620 -12.159 14.130 1.00 93.06 197 ARG A C 1
ATOM 1470 O O . ARG A 1 197 ? -38.413 -10.959 13.974 1.00 93.06 197 ARG A O 1
ATOM 1477 N N . LEU A 1 198 ? -37.936 -13.084 13.472 1.00 89.75 198 LEU A N 1
ATOM 1478 C CA . LEU A 1 198 ? -36.948 -12.811 12.432 1.00 89.75 198 LEU A CA 1
ATOM 1479 C C . LEU A 1 198 ? -37.516 -13.201 11.064 1.00 89.75 198 LEU A C 1
ATOM 1481 O O . LEU A 1 198 ? -38.439 -14.001 10.963 1.00 89.75 198 LEU A O 1
ATOM 1485 N N . ARG A 1 199 ? -36.910 -12.711 9.975 1.00 90.25 199 ARG A N 1
ATOM 1486 C CA . ARG A 1 199 ? -37.301 -13.084 8.594 1.00 90.25 199 ARG A CA 1
ATOM 1487 C C . ARG A 1 199 ? -37.290 -14.593 8.321 1.00 90.25 199 ARG A C 1
ATOM 1489 O O . ARG A 1 199 ? -37.920 -15.048 7.381 1.00 90.25 199 ARG A O 1
ATOM 1496 N N . GLN A 1 200 ? -36.525 -15.331 9.113 1.00 88.38 200 GLN A N 1
ATOM 1497 C CA . GLN A 1 200 ? -36.205 -16.743 8.929 1.00 88.38 200 GLN A CA 1
ATOM 1498 C C . GLN A 1 200 ? -36.748 -17.626 10.061 1.00 88.38 200 GLN A C 1
ATOM 1500 O O . GLN A 1 200 ? -36.351 -18.780 10.153 1.00 88.38 200 GLN A O 1
ATOM 1505 N N . GLY A 1 201 ? -37.615 -17.095 10.933 1.00 92.75 201 GLY A N 1
ATOM 1506 C CA . GLY A 1 201 ? -38.252 -17.841 12.022 1.00 92.75 201 GLY A CA 1
ATOM 1507 C C . GLY A 1 201 ? -38.305 -17.066 13.338 1.00 92.75 201 GLY A C 1
ATOM 1508 O O . GLY A 1 201 ? -38.287 -15.837 13.333 1.00 92.75 201 GLY A O 1
ATOM 1509 N N . TRP A 1 202 ? -38.349 -17.771 14.466 1.00 94.62 202 TRP A N 1
ATOM 1510 C CA . TRP A 1 202 ? -38.397 -17.166 15.802 1.00 94.62 202 TRP A CA 1
ATOM 1511 C C . TRP A 1 202 ? -37.132 -17.447 16.600 1.00 94.62 202 TRP A C 1
ATOM 1513 O O . TRP A 1 202 ? -36.620 -18.566 16.567 1.00 94.62 202 TRP A O 1
ATOM 1523 N N . ALA A 1 203 ? -36.638 -16.455 17.337 1.00 93.62 203 ALA A N 1
ATOM 1524 C CA . ALA A 1 203 ? -35.409 -16.601 18.104 1.00 93.62 203 ALA A CA 1
ATOM 1525 C C . ALA A 1 203 ? -35.458 -15.899 19.459 1.00 93.62 203 ALA A C 1
ATOM 1527 O O . ALA A 1 203 ? -36.190 -14.934 19.636 1.00 93.62 203 ALA A O 1
ATOM 1528 N N . PHE A 1 204 ? -34.623 -16.346 20.390 1.00 94.94 204 PHE A N 1
ATOM 1529 C CA . PHE A 1 204 ? -34.234 -15.572 21.569 1.00 94.94 204 PHE A CA 1
ATOM 1530 C C . PHE A 1 204 ? -32.722 -15.692 21.770 1.00 94.94 204 PHE A C 1
ATOM 1532 O O . PHE A 1 204 ? -32.052 -16.501 21.119 1.00 94.94 204 PHE A O 1
ATOM 1539 N N . HIS A 1 205 ? -32.180 -14.865 22.658 1.00 95.69 205 HIS A N 1
ATOM 1540 C CA . HIS A 1 205 ? -30.748 -14.791 22.910 1.00 95.69 205 HIS A CA 1
ATOM 1541 C C . HIS A 1 205 ? -30.435 -14.989 24.393 1.00 95.69 205 HIS A C 1
ATOM 1543 O O . HIS A 1 205 ? -31.159 -14.469 25.240 1.00 95.69 205 HIS A O 1
ATOM 1549 N N . ARG A 1 206 ? -29.339 -15.683 24.703 1.00 96.25 206 ARG A N 1
ATOM 1550 C CA . ARG A 1 206 ? -28.669 -15.625 26.009 1.00 96.25 206 ARG A CA 1
ATOM 1551 C C . ARG A 1 206 ? -27.605 -14.538 25.968 1.00 96.25 206 ARG A C 1
ATOM 1553 O O . ARG A 1 206 ? -26.888 -14.438 24.973 1.00 96.25 206 ARG A O 1
ATOM 1560 N N . VAL A 1 207 ? -27.481 -13.744 27.023 1.00 97.31 207 VAL A N 1
ATOM 1561 C CA . VAL A 1 207 ? -26.359 -12.812 27.174 1.00 97.31 207 VAL A CA 1
ATOM 1562 C C . VAL A 1 207 ? -25.130 -13.589 27.630 1.00 97.31 207 VAL A C 1
ATOM 1564 O O . VAL A 1 207 ? -25.097 -14.098 28.742 1.00 97.31 207 VAL A O 1
ATOM 1567 N N . ASP A 1 208 ? -24.112 -13.669 26.781 1.00 96.06 208 ASP A N 1
ATOM 1568 C CA . ASP A 1 208 ? -22.830 -14.310 27.099 1.00 96.06 208 ASP A CA 1
ATOM 1569 C C . ASP A 1 208 ? -21.822 -13.291 27.669 1.00 96.06 208 ASP A C 1
ATOM 1571 O O . ASP A 1 208 ? -20.873 -13.672 28.349 1.00 96.06 208 ASP A O 1
ATOM 1575 N N . GLY A 1 209 ? -22.015 -11.988 27.428 1.00 96.06 209 GLY A N 1
ATOM 1576 C CA . GLY A 1 209 ? -21.142 -10.944 27.964 1.00 96.06 209 GLY A CA 1
ATOM 1577 C C . GLY A 1 209 ? -21.520 -9.525 27.543 1.00 96.06 209 GLY A C 1
ATOM 1578 O O . GLY A 1 209 ? -22.329 -9.315 26.639 1.00 96.06 209 GLY A O 1
ATOM 1579 N N . HIS A 1 210 ? -20.869 -8.543 28.167 1.00 94.06 210 HIS A N 1
ATOM 1580 C CA . HIS A 1 210 ? -20.997 -7.120 27.846 1.00 94.06 210 HIS A CA 1
ATOM 1581 C C . HIS A 1 210 ? -19.640 -6.535 27.464 1.00 94.06 210 HIS A C 1
ATOM 1583 O O . HIS A 1 210 ? -18.639 -6.768 28.137 1.00 94.06 210 HIS A O 1
ATOM 1589 N N . ALA A 1 211 ? -19.618 -5.747 26.395 1.00 91.25 211 ALA A N 1
ATOM 1590 C CA . ALA A 1 211 ? -18.494 -4.907 26.015 1.00 91.25 211 ALA A CA 1
ATOM 1591 C C . ALA A 1 211 ? -18.877 -3.445 26.263 1.00 91.25 211 ALA A C 1
ATOM 1593 O O . ALA A 1 211 ? -19.822 -2.931 25.657 1.00 91.25 211 ALA A O 1
ATOM 1594 N N . ALA A 1 212 ? -18.149 -2.784 27.164 1.00 86.81 212 ALA A N 1
ATOM 1595 C CA . ALA A 1 212 ? -18.388 -1.387 27.505 1.00 86.81 212 ALA A CA 1
ATOM 1596 C C . ALA A 1 212 ? -18.193 -0.468 26.290 1.00 86.81 212 ALA A C 1
ATOM 1598 O O . ALA A 1 212 ? -17.413 -0.766 25.380 1.00 86.81 212 ALA A O 1
ATOM 1599 N N . ALA A 1 213 ? -18.901 0.663 26.292 1.00 88.00 213 ALA A N 1
ATOM 1600 C CA . ALA A 1 213 ? -18.604 1.731 25.353 1.00 88.00 213 ALA A CA 1
ATOM 1601 C C . ALA A 1 213 ? -17.180 2.236 25.612 1.00 88.00 213 ALA A C 1
ATOM 1603 O O . ALA A 1 213 ? -16.781 2.427 26.760 1.00 88.00 213 ALA A O 1
ATOM 1604 N N . VAL A 1 214 ? -16.423 2.443 24.541 1.00 86.94 214 VAL A N 1
ATOM 1605 C CA . VAL A 1 214 ? -15.122 3.103 24.594 1.00 86.94 214 VAL A CA 1
ATOM 1606 C C . VAL A 1 214 ? -15.265 4.399 23.826 1.00 86.94 214 VAL A C 1
ATOM 1608 O O . VAL A 1 214 ? -15.417 4.377 22.606 1.00 86.94 214 VAL A O 1
ATOM 1611 N N . GLU A 1 215 ? -15.226 5.505 24.550 1.00 87.81 215 GLU A N 1
ATOM 1612 C CA . GLU A 1 215 ? -15.204 6.850 23.995 1.00 87.81 215 GLU A CA 1
ATOM 1613 C C . GLU A 1 215 ? -13.835 7.453 24.293 1.00 87.81 215 GLU A C 1
ATOM 1615 O O . GLU A 1 215 ? -13.434 7.565 25.451 1.00 87.81 215 GLU A O 1
ATOM 1620 N N . ARG A 1 216 ? -13.083 7.774 23.240 1.00 92.19 216 ARG A N 1
ATOM 1621 C CA . ARG A 1 216 ? -11.814 8.492 23.352 1.00 92.19 216 ARG A CA 1
ATOM 1622 C C . ARG A 1 216 ? -12.026 9.883 22.783 1.00 92.19 216 ARG A C 1
ATOM 1624 O O . ARG A 1 216 ? -12.100 10.037 21.571 1.00 92.19 216 ARG A O 1
ATOM 1631 N N . THR A 1 217 ? -12.157 10.878 23.648 1.00 92.62 217 THR A N 1
ATOM 1632 C CA . THR A 1 217 ? -12.423 12.254 23.221 1.00 92.62 217 THR A CA 1
ATOM 1633 C C . THR A 1 217 ? -11.181 12.904 22.614 1.00 92.62 217 THR A C 1
ATOM 1635 O O . THR A 1 217 ? -10.058 12.434 22.798 1.00 92.62 217 THR A O 1
ATOM 1638 N N . LEU A 1 218 ? -11.370 14.018 21.902 1.00 92.62 218 LEU A N 1
ATOM 1639 C CA . LEU A 1 218 ? -10.258 14.816 21.379 1.00 92.62 218 LEU A CA 1
ATOM 1640 C C . LEU A 1 218 ? -9.388 15.428 22.491 1.00 92.62 218 LEU A C 1
ATOM 1642 O O . LEU A 1 218 ? -8.238 15.766 22.237 1.00 92.62 218 LEU A O 1
ATOM 1646 N N . ASP A 1 219 ? -9.903 15.550 23.714 1.00 92.19 219 ASP A N 1
ATOM 1647 C CA . ASP A 1 219 ? -9.135 16.050 24.858 1.00 92.19 219 ASP A CA 1
ATOM 1648 C C . ASP A 1 219 ? -8.145 15.007 25.407 1.00 92.19 219 ASP A C 1
ATOM 1650 O O . ASP A 1 219 ? -7.246 15.361 26.167 1.00 92.19 219 ASP A O 1
ATOM 1654 N N . ASP A 1 220 ? -8.268 13.729 25.016 1.00 93.81 220 ASP A N 1
ATOM 1655 C CA . ASP A 1 220 ? -7.284 12.695 25.352 1.00 93.81 220 ASP A CA 1
ATOM 1656 C C . ASP A 1 220 ? -5.955 12.992 24.627 1.00 93.81 220 ASP A C 1
ATOM 1658 O O . ASP A 1 220 ? -5.897 12.919 23.391 1.00 93.81 220 ASP A O 1
ATOM 1662 N N . PRO A 1 221 ? -4.846 13.233 25.357 1.00 94.38 221 PRO A N 1
ATOM 1663 C CA . PRO A 1 221 ? -3.544 13.490 24.747 1.00 94.38 221 PRO A CA 1
ATOM 1664 C C . PRO A 1 221 ? -3.103 12.381 23.785 1.00 94.38 221 PRO A C 1
ATOM 1666 O O . PRO A 1 221 ? -2.411 12.641 22.803 1.00 94.38 221 PRO A O 1
ATOM 1669 N N . ARG A 1 222 ? -3.511 11.126 24.013 1.00 93.62 222 ARG A N 1
ATOM 1670 C CA . ARG A 1 222 ? -3.183 10.010 23.112 1.00 93.62 222 ARG A CA 1
ATOM 1671 C C . ARG A 1 222 ? -3.896 10.148 21.769 1.00 93.62 222 ARG A C 1
ATOM 1673 O O . ARG A 1 222 ? -3.278 9.895 20.738 1.00 93.62 222 ARG A O 1
ATOM 1680 N N . VAL A 1 223 ? -5.159 10.580 21.773 1.00 94.69 223 VAL A N 1
ATOM 1681 C CA . VAL A 1 223 ? -5.929 10.849 20.546 1.00 94.69 223 VAL A CA 1
ATOM 1682 C C . VAL A 1 223 ? -5.308 12.009 19.780 1.00 94.69 223 VAL A C 1
ATOM 1684 O O . VAL A 1 223 ? -5.080 11.888 18.577 1.00 94.69 223 VAL A O 1
ATOM 1687 N N . GLN A 1 224 ? -4.954 13.094 20.472 1.00 95.50 224 GLN A N 1
ATOM 1688 C CA . GLN A 1 224 ? -4.298 14.250 19.853 1.00 95.50 224 GLN A CA 1
ATOM 1689 C C . GLN A 1 224 ? -2.985 13.857 19.173 1.00 95.50 224 GLN A C 1
ATOM 1691 O O . GLN A 1 224 ? -2.761 14.221 18.020 1.00 95.50 224 GLN A O 1
ATOM 1696 N N . ARG A 1 225 ? -2.148 13.049 19.837 1.00 96.81 225 ARG A N 1
ATOM 1697 C CA . ARG A 1 225 ? -0.887 12.552 19.263 1.00 96.81 225 ARG A CA 1
ATOM 1698 C C . ARG A 1 225 ? -1.099 11.634 18.062 1.00 96.81 225 ARG A C 1
ATOM 1700 O O . ARG A 1 225 ? -0.389 11.771 17.068 1.00 96.81 225 ARG A O 1
ATOM 1707 N N . GLU A 1 226 ? -2.057 10.708 18.129 1.00 95.00 226 GLU A N 1
ATOM 1708 C CA . GLU A 1 226 ? -2.395 9.808 17.015 1.00 95.00 226 GLU A CA 1
ATOM 1709 C C . GLU A 1 226 ? -2.878 10.586 15.783 1.00 95.00 226 GLU A C 1
ATOM 1711 O O . GLU A 1 226 ? -2.442 10.314 14.656 1.00 95.00 226 GLU A O 1
ATOM 1716 N N . LEU A 1 227 ? -3.748 11.576 16.000 1.00 96.00 227 LEU A N 1
ATOM 1717 C CA . LEU A 1 227 ? -4.270 12.448 14.952 1.00 96.00 227 LEU A CA 1
ATOM 1718 C C . LEU A 1 227 ? -3.184 13.348 14.376 1.00 96.00 227 LEU A C 1
ATOM 1720 O O . LEU A 1 227 ? -3.040 13.390 13.159 1.00 96.00 227 LEU A O 1
ATOM 1724 N N . ALA A 1 228 ? -2.382 14.002 15.217 1.00 97.00 228 ALA A N 1
ATOM 1725 C CA . ALA A 1 228 ? -1.279 14.849 14.776 1.00 97.00 228 ALA A CA 1
ATOM 1726 C C . ALA A 1 228 ? -0.270 14.055 13.943 1.00 97.00 228 ALA A C 1
ATOM 1728 O O . ALA A 1 228 ? 0.080 14.465 12.838 1.00 97.00 228 ALA A O 1
ATOM 1729 N N . ALA A 1 229 ? 0.126 12.865 14.402 1.00 96.62 229 ALA A N 1
ATOM 1730 C CA . ALA A 1 229 ? 1.036 12.016 13.644 1.00 96.62 229 ALA A CA 1
ATOM 1731 C C . ALA A 1 229 ? 0.444 11.583 12.291 1.00 96.62 229 ALA A C 1
ATOM 1733 O O . ALA A 1 229 ? 1.160 11.511 11.292 1.00 96.62 229 ALA A O 1
ATOM 1734 N N . SER A 1 230 ? -0.859 11.293 12.247 1.00 95.06 230 SER A N 1
ATOM 1735 C CA . SER A 1 230 ? -1.551 10.920 11.008 1.00 95.06 230 SER A CA 1
ATOM 1736 C C . SER A 1 230 ? -1.682 12.101 10.047 1.00 95.06 230 SER A C 1
ATOM 1738 O O . SER A 1 230 ? -1.386 11.943 8.866 1.00 95.06 230 SER A O 1
ATOM 1740 N N . LEU A 1 231 ? -2.025 13.283 10.559 1.00 95.75 231 LEU A N 1
ATOM 1741 C CA . LEU A 1 231 ? -2.136 14.527 9.801 1.00 95.75 231 LEU A CA 1
ATOM 1742 C C . LEU A 1 231 ? -0.795 14.915 9.164 1.00 95.75 231 LEU A C 1
ATOM 1744 O O . LEU A 1 231 ? -0.736 15.218 7.974 1.00 95.75 231 LEU A O 1
ATOM 1748 N N . LEU A 1 232 ? 0.299 14.852 9.931 1.00 96.81 232 LEU A N 1
ATOM 1749 C CA . LEU A 1 232 ? 1.642 15.148 9.422 1.00 96.81 232 LEU A CA 1
ATOM 1750 C C . LEU A 1 232 ? 2.064 14.166 8.319 1.00 96.81 232 LEU A C 1
ATOM 1752 O O . LEU A 1 232 ? 2.645 14.585 7.317 1.00 96.81 232 LEU A O 1
ATOM 1756 N N . ARG A 1 233 ? 1.733 12.872 8.458 1.00 95.88 233 ARG A N 1
ATOM 1757 C CA . ARG A 1 233 ? 1.977 11.863 7.412 1.00 95.88 233 ARG A CA 1
ATOM 1758 C C . ARG A 1 233 ? 1.152 12.105 6.156 1.00 95.88 233 ARG A C 1
ATOM 1760 O O . ARG A 1 233 ? 1.683 11.984 5.054 1.00 95.88 233 ARG A O 1
ATOM 1767 N N . GLU A 1 234 ? -0.127 12.423 6.306 1.00 93.88 234 GLU A N 1
ATOM 1768 C CA . GLU A 1 234 ? -1.023 12.703 5.182 1.00 93.88 234 GLU A CA 1
ATOM 1769 C C . GLU A 1 234 ? -0.510 13.889 4.358 1.00 93.88 234 GLU A C 1
ATOM 1771 O O . GLU A 1 234 ? -0.443 13.809 3.134 1.00 93.88 234 GLU A O 1
ATOM 1776 N N . LYS A 1 235 ? -0.051 14.948 5.035 1.00 94.69 235 LYS A N 1
ATOM 1777 C CA . LYS A 1 235 ? 0.455 16.171 4.397 1.00 94.69 235 LYS A CA 1
ATOM 1778 C C . LYS A 1 235 ? 1.926 16.128 3.980 1.00 94.69 235 LYS A C 1
ATOM 1780 O O . LYS A 1 235 ? 2.428 17.119 3.463 1.00 94.69 235 LYS A O 1
ATOM 1785 N N . ASP A 1 236 ? 2.620 15.021 4.233 1.00 95.62 236 ASP A N 1
ATOM 1786 C CA . ASP A 1 236 ? 4.070 14.887 4.035 1.00 95.62 236 ASP A CA 1
ATOM 1787 C C . ASP A 1 236 ? 4.912 15.959 4.761 1.00 95.62 236 ASP A C 1
ATOM 1789 O O . ASP A 1 236 ? 5.979 16.361 4.305 1.00 95.62 236 ASP A O 1
ATOM 1793 N N . GLN A 1 237 ? 4.445 16.428 5.921 1.00 95.88 237 GLN A N 1
ATOM 1794 C CA . GLN A 1 237 ? 5.100 17.472 6.717 1.00 95.88 237 GLN A CA 1
ATOM 1795 C C . GLN A 1 237 ? 5.980 16.858 7.805 1.00 95.88 237 GLN A C 1
ATOM 1797 O O . GLN A 1 237 ? 5.726 17.000 8.998 1.00 95.88 237 GLN A O 1
ATOM 1802 N N . LEU A 1 238 ? 7.009 16.137 7.365 1.00 96.88 238 LEU A N 1
ATOM 1803 C CA . LEU A 1 238 ? 7.899 15.348 8.218 1.00 96.88 238 LEU A CA 1
ATOM 1804 C C . LEU A 1 238 ? 9.364 15.772 8.005 1.00 96.88 238 LEU A C 1
ATOM 1806 O O . LEU A 1 238 ? 10.151 14.989 7.459 1.00 96.88 238 LEU A O 1
ATOM 1810 N N . PRO A 1 239 ? 9.750 17.016 8.355 1.00 96.88 239 PRO A N 1
ATOM 1811 C CA . PRO A 1 239 ? 11.069 17.551 8.025 1.00 96.88 239 PRO A CA 1
ATOM 1812 C C . PRO A 1 239 ? 12.220 16.708 8.583 1.00 96.88 239 PRO A C 1
ATOM 1814 O O . PRO A 1 239 ? 13.212 16.528 7.877 1.00 96.88 239 PRO A O 1
ATOM 1817 N N . ALA A 1 240 ? 12.095 16.122 9.778 1.00 97.19 240 ALA A N 1
ATOM 1818 C CA . ALA A 1 240 ? 13.132 15.252 10.332 1.00 97.19 240 ALA A CA 1
ATOM 1819 C C . ALA A 1 240 ? 13.323 13.965 9.508 1.00 97.19 240 ALA A C 1
ATOM 1821 O O . ALA A 1 240 ? 14.442 13.638 9.102 1.00 97.19 240 ALA A O 1
ATOM 1822 N N . ALA A 1 241 ? 12.235 13.247 9.208 1.00 97.50 241 ALA A N 1
ATOM 1823 C CA . ALA A 1 241 ? 12.291 12.029 8.397 1.00 97.50 241 ALA A CA 1
ATOM 1824 C C . ALA A 1 241 ? 12.762 12.326 6.962 1.00 97.50 241 ALA A C 1
ATOM 1826 O O . ALA A 1 241 ? 13.575 11.582 6.405 1.00 97.50 241 ALA A O 1
ATOM 1827 N N . ARG A 1 242 ? 12.322 13.453 6.384 1.00 98.00 242 ARG A N 1
ATOM 1828 C CA . ARG A 1 242 ? 12.756 13.910 5.060 1.00 98.00 242 ARG A CA 1
ATOM 1829 C C . ARG A 1 242 ? 14.244 14.253 5.045 1.00 98.00 242 ARG A C 1
ATOM 1831 O O . ARG A 1 242 ? 14.948 13.828 4.134 1.00 98.00 242 ARG A O 1
ATOM 1838 N N . ALA A 1 243 ? 14.743 14.957 6.060 1.00 98.06 243 ALA A N 1
ATOM 1839 C CA . ALA A 1 243 ? 16.164 15.269 6.194 1.00 98.06 243 ALA A CA 1
ATOM 1840 C C . ALA A 1 243 ? 17.017 13.998 6.317 1.00 98.06 243 ALA A C 1
ATOM 1842 O O . ALA A 1 243 ? 18.080 13.909 5.700 1.00 98.06 243 ALA A O 1
ATOM 1843 N N . THR A 1 244 ? 16.541 12.980 7.045 1.00 98.31 244 THR A N 1
ATOM 1844 C CA . THR A 1 244 ? 17.200 11.666 7.082 1.00 98.31 244 THR A CA 1
ATOM 1845 C C . THR A 1 244 ? 17.235 11.019 5.697 1.00 98.31 244 THR A C 1
ATOM 1847 O O . THR A 1 244 ? 18.292 10.536 5.295 1.00 98.31 244 THR A O 1
ATOM 1850 N N . ALA A 1 245 ? 16.137 11.049 4.935 1.00 98.38 245 ALA A N 1
ATOM 1851 C CA . ALA A 1 245 ? 16.103 10.508 3.573 1.00 98.38 245 ALA A CA 1
ATOM 1852 C C . ALA A 1 245 ? 17.047 11.253 2.608 1.00 98.38 245 ALA A C 1
ATOM 1854 O O . ALA A 1 245 ? 17.774 10.617 1.845 1.00 98.38 245 ALA A O 1
ATOM 1855 N N . GLU A 1 246 ? 17.119 12.584 2.676 1.00 98.44 246 GLU A N 1
ATOM 1856 C CA . GLU A 1 246 ? 18.074 13.362 1.871 1.00 98.44 246 GLU A CA 1
ATOM 1857 C C . GLU A 1 246 ? 19.528 13.098 2.294 1.00 98.44 246 GLU A C 1
ATOM 1859 O O . GLU A 1 246 ? 20.422 13.012 1.450 1.00 98.44 246 GLU A O 1
ATOM 1864 N N . ARG A 1 247 ? 19.787 12.884 3.591 1.00 98.06 247 ARG A N 1
ATOM 1865 C CA . ARG A 1 247 ? 21.114 12.478 4.076 1.00 98.06 247 ARG A CA 1
ATOM 1866 C C . ARG A 1 247 ? 21.502 11.091 3.569 1.00 98.06 247 ARG A C 1
ATOM 1868 O O . ARG A 1 247 ? 22.642 10.903 3.150 1.00 98.06 247 ARG A O 1
ATOM 1875 N N . VAL A 1 248 ? 20.567 10.140 3.574 1.00 98.31 248 VAL A N 1
ATOM 1876 C CA . VAL A 1 248 ? 20.749 8.817 2.958 1.00 98.31 248 VAL A CA 1
ATOM 1877 C C . VAL A 1 248 ? 21.094 8.969 1.481 1.00 98.31 248 VAL A C 1
ATOM 1879 O O . VAL A 1 248 ? 22.080 8.394 1.036 1.00 98.31 248 VAL A O 1
ATOM 1882 N N . ARG A 1 249 ? 20.345 9.788 0.737 1.00 98.38 249 ARG A N 1
ATOM 1883 C CA . ARG A 1 249 ? 20.607 10.063 -0.680 1.00 98.38 249 ARG A CA 1
ATOM 1884 C C . ARG A 1 249 ? 22.005 10.633 -0.921 1.00 98.38 249 ARG A C 1
ATOM 1886 O O . ARG A 1 249 ? 22.710 10.151 -1.804 1.00 98.38 249 ARG A O 1
ATOM 1893 N N . ALA A 1 250 ? 22.431 11.614 -0.127 1.00 98.00 250 ALA A N 1
ATOM 1894 C CA . ALA A 1 250 ? 23.767 12.199 -0.237 1.00 98.00 250 ALA A CA 1
ATOM 1895 C C . ALA A 1 250 ? 24.879 11.172 0.046 1.00 98.00 250 ALA A C 1
ATOM 1897 O O . ALA A 1 250 ? 25.847 11.079 -0.710 1.00 98.00 250 ALA A O 1
ATOM 1898 N N . LEU A 1 251 ? 24.720 10.362 1.097 1.00 97.81 251 LEU A N 1
ATOM 1899 C CA . LEU A 1 251 ? 25.677 9.314 1.457 1.00 97.81 251 LEU A CA 1
ATOM 1900 C C . LEU A 1 251 ? 25.720 8.194 0.416 1.00 97.81 251 LEU A C 1
ATOM 1902 O O . LEU A 1 251 ? 26.806 7.757 0.042 1.00 97.81 251 LEU A O 1
ATOM 1906 N N . LEU A 1 252 ? 24.561 7.787 -0.107 1.00 97.06 252 LEU A N 1
ATOM 1907 C CA . LEU A 1 252 ? 24.479 6.853 -1.220 1.00 97.06 252 LEU A CA 1
ATOM 1908 C C . LEU A 1 252 ? 25.180 7.405 -2.452 1.00 97.06 252 LEU A C 1
ATOM 1910 O O . LEU A 1 252 ? 25.744 6.604 -3.168 1.00 97.06 252 LEU A O 1
ATOM 1914 N N . ALA A 1 253 ? 25.192 8.710 -2.723 1.00 95.50 253 ALA A N 1
ATOM 1915 C CA . ALA A 1 253 ? 25.903 9.254 -3.882 1.00 9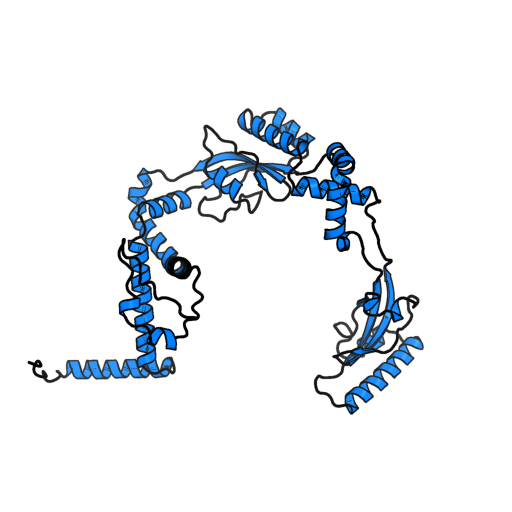5.50 253 ALA A CA 1
ATOM 1916 C C . ALA A 1 253 ? 27.430 9.262 -3.686 1.00 95.50 253 ALA A C 1
ATOM 1918 O O . ALA A 1 253 ? 28.168 8.914 -4.605 1.00 95.50 253 ALA A O 1
ATOM 1919 N N . GLN A 1 254 ? 27.896 9.626 -2.488 1.00 94.31 254 GLN A N 1
ATOM 1920 C CA . GLN A 1 254 ? 29.317 9.861 -2.201 1.00 94.31 254 GLN A CA 1
ATOM 1921 C C . GLN A 1 254 ? 30.081 8.595 -1.790 1.00 94.31 254 GLN A C 1
ATOM 1923 O O . GLN A 1 254 ? 31.184 8.355 -2.272 1.00 94.31 254 GLN A O 1
ATOM 1928 N N . ALA A 1 255 ? 29.515 7.798 -0.882 1.00 93.25 255 ALA A N 1
ATOM 1929 C CA . ALA A 1 255 ? 30.184 6.663 -0.249 1.00 93.25 255 ALA A CA 1
ATOM 1930 C C . ALA A 1 255 ? 29.156 5.568 0.116 1.00 93.25 255 ALA A C 1
ATOM 1932 O O . ALA A 1 255 ? 28.789 5.432 1.286 1.00 93.25 255 ALA A O 1
ATOM 1933 N N . PRO A 1 256 ? 28.692 4.765 -0.863 1.00 91.56 256 PRO A N 1
ATOM 1934 C CA . PRO A 1 256 ? 27.614 3.781 -0.671 1.00 91.56 256 PRO A CA 1
ATOM 1935 C C . PRO A 1 256 ? 27.970 2.673 0.334 1.00 91.56 256 PRO A C 1
ATOM 1937 O O . PRO A 1 256 ? 27.091 2.092 0.961 1.00 91.56 256 PRO A O 1
ATOM 1940 N N . GLU A 1 257 ? 29.262 2.410 0.530 1.00 93.56 257 GLU A N 1
ATOM 1941 C CA . GLU A 1 257 ? 29.770 1.433 1.500 1.00 93.56 257 GLU A CA 1
ATOM 1942 C C . GLU A 1 257 ? 30.498 2.089 2.685 1.00 93.56 257 GLU A C 1
ATOM 1944 O O . GLU A 1 257 ? 31.142 1.406 3.485 1.00 93.56 257 GLU A O 1
ATOM 1949 N N . GLY A 1 258 ? 30.390 3.416 2.814 1.00 94.12 258 GLY A N 1
ATOM 1950 C CA . GLY A 1 258 ? 31.047 4.190 3.862 1.00 94.12 258 GLY A CA 1
ATOM 1951 C C . GLY A 1 258 ? 30.411 4.009 5.242 1.00 94.12 258 GLY A C 1
ATOM 1952 O O . GLY A 1 258 ? 29.199 3.812 5.381 1.00 94.12 258 GLY A O 1
ATOM 1953 N N . ASP A 1 259 ? 31.225 4.151 6.287 1.00 96.00 259 ASP A N 1
ATOM 1954 C CA . ASP A 1 259 ? 30.799 3.937 7.677 1.00 96.00 259 ASP A CA 1
ATOM 1955 C C . ASP A 1 259 ? 29.712 4.916 8.130 1.00 96.00 259 ASP A C 1
ATOM 1957 O O . ASP A 1 259 ? 28.850 4.558 8.929 1.00 96.00 259 ASP A O 1
ATOM 1961 N N . ALA A 1 260 ? 29.681 6.127 7.56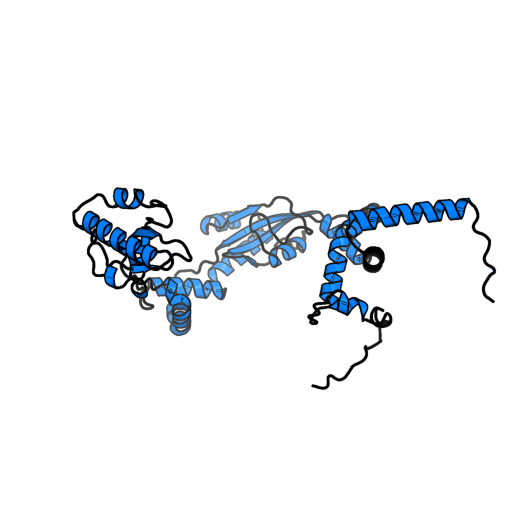6 1.00 96.69 260 ALA A N 1
ATOM 1962 C CA . ALA A 1 260 ? 28.636 7.106 7.850 1.00 96.69 260 ALA A CA 1
ATOM 1963 C C . ALA A 1 260 ? 27.236 6.616 7.434 1.00 96.69 260 ALA A C 1
ATOM 1965 O O . ALA A 1 260 ? 26.271 6.854 8.164 1.00 96.69 260 ALA A O 1
ATOM 1966 N N . LEU A 1 261 ? 27.111 5.914 6.298 1.00 96.88 261 LEU A N 1
ATOM 1967 C CA . LEU A 1 261 ? 25.835 5.330 5.874 1.00 96.88 261 LEU A CA 1
ATOM 1968 C C . LEU A 1 261 ? 25.463 4.142 6.756 1.00 96.88 261 LEU A C 1
ATOM 1970 O O . LEU A 1 261 ? 24.329 4.069 7.220 1.00 96.88 261 LEU A O 1
ATOM 1974 N N . LYS A 1 262 ? 26.420 3.251 7.043 1.00 96.38 262 LYS A N 1
ATOM 1975 C CA . LYS A 1 262 ? 26.204 2.095 7.930 1.00 96.38 262 LYS A CA 1
ATOM 1976 C C . LYS A 1 262 ? 25.738 2.539 9.318 1.00 96.38 262 LYS A C 1
ATOM 1978 O O . LYS A 1 262 ? 24.745 2.025 9.827 1.00 96.38 262 LYS A O 1
ATOM 1983 N N . ALA A 1 263 ? 26.398 3.545 9.890 1.00 97.12 263 ALA A N 1
ATOM 1984 C CA . ALA A 1 263 ? 26.031 4.128 11.174 1.00 97.12 263 ALA A CA 1
ATOM 1985 C C . ALA A 1 263 ? 24.641 4.778 11.138 1.00 97.12 263 ALA A C 1
ATOM 1987 O O . ALA A 1 263 ? 23.875 4.617 12.086 1.00 97.12 263 ALA A O 1
ATOM 1988 N N . LEU A 1 264 ? 24.287 5.481 10.053 1.00 96.94 264 LEU A N 1
ATOM 1989 C CA . LEU A 1 264 ? 22.960 6.080 9.900 1.00 96.94 264 LEU A CA 1
ATOM 1990 C C . LEU A 1 264 ? 21.861 5.014 9.804 1.00 96.94 264 LEU A C 1
ATOM 1992 O O . LEU A 1 264 ? 20.863 5.115 10.514 1.00 96.94 264 LEU A O 1
ATOM 1996 N N . VAL A 1 265 ? 22.063 3.989 8.971 1.00 96.69 265 VAL A N 1
ATOM 1997 C CA . VAL A 1 265 ? 21.131 2.864 8.805 1.00 96.69 265 VAL A CA 1
ATOM 1998 C C . VAL A 1 265 ? 20.917 2.141 10.134 1.00 96.69 265 VAL A C 1
ATOM 2000 O O . VAL A 1 265 ? 19.773 1.920 10.521 1.00 96.69 265 VAL A O 1
ATOM 2003 N N . ALA A 1 266 ? 21.992 1.851 10.872 1.00 96.62 266 ALA A N 1
ATOM 2004 C CA . ALA A 1 266 ? 21.908 1.194 12.173 1.00 96.62 266 ALA A CA 1
ATOM 2005 C C . ALA A 1 266 ? 21.217 2.073 13.230 1.00 96.62 266 ALA A C 1
ATOM 2007 O O . ALA A 1 266 ? 20.282 1.623 13.888 1.00 96.62 266 ALA A O 1
ATOM 2008 N N . LYS A 1 267 ? 21.639 3.338 13.373 1.00 95.56 267 LYS A N 1
ATOM 2009 C CA . LYS A 1 267 ? 21.124 4.258 14.402 1.00 95.56 267 LYS A CA 1
ATOM 2010 C C . LYS A 1 267 ? 19.647 4.595 14.206 1.00 95.56 267 LYS A C 1
ATOM 2012 O O . LYS A 1 267 ? 18.925 4.734 15.186 1.00 95.56 267 LYS A O 1
ATOM 2017 N N . ALA A 1 268 ? 19.219 4.786 12.961 1.00 94.31 268 ALA A N 1
ATOM 2018 C CA . ALA A 1 268 ? 17.840 5.141 12.638 1.00 94.31 268 ALA A CA 1
ATOM 2019 C C . ALA A 1 268 ? 16.970 3.920 12.288 1.00 94.31 268 ALA A C 1
ATOM 2021 O O . ALA A 1 268 ? 15.826 4.102 11.882 1.00 94.31 268 ALA A O 1
ATOM 2022 N N . HIS A 1 269 ? 17.496 2.697 12.448 1.00 95.06 269 HIS A N 1
ATOM 2023 C CA . HIS A 1 269 ? 16.809 1.439 12.132 1.00 95.06 269 HIS A CA 1
ATOM 2024 C C . HIS A 1 269 ? 16.197 1.423 10.717 1.00 95.06 269 HIS A C 1
ATOM 2026 O O . HIS A 1 269 ? 15.064 0.986 10.514 1.00 95.06 269 HIS A O 1
ATOM 2032 N N . LEU A 1 270 ? 16.945 1.938 9.737 1.00 97.31 270 LEU A N 1
ATOM 2033 C CA . LEU A 1 270 ? 16.497 2.029 8.347 1.00 97.31 270 LEU A CA 1
ATOM 2034 C C . LEU A 1 270 ? 16.554 0.654 7.680 1.00 97.31 270 LEU A C 1
ATOM 2036 O O . LEU A 1 270 ? 17.447 -0.147 7.959 1.00 97.31 270 LEU A O 1
ATOM 2040 N N . GLN A 1 271 ? 15.638 0.395 6.750 1.00 96.69 271 GLN A N 1
ATOM 2041 C CA . GLN A 1 271 ? 15.676 -0.834 5.958 1.00 96.69 271 GLN A CA 1
ATOM 2042 C C . GLN A 1 271 ? 16.502 -0.584 4.698 1.00 96.69 271 GLN A C 1
ATOM 2044 O O . GLN A 1 271 ? 16.187 0.322 3.931 1.00 96.69 271 GLN A O 1
ATOM 2049 N N . ARG A 1 272 ? 17.549 -1.382 4.481 1.00 97.56 272 ARG A N 1
ATOM 2050 C CA . ARG A 1 272 ? 18.365 -1.365 3.261 1.00 97.56 272 ARG A CA 1
ATOM 2051 C C . ARG A 1 272 ? 18.341 -2.750 2.634 1.00 97.56 272 ARG A C 1
ATOM 2053 O O . ARG A 1 272 ? 18.547 -3.730 3.346 1.00 97.56 272 ARG A O 1
ATOM 2060 N N . ALA A 1 273 ? 18.094 -2.826 1.333 1.00 97.19 273 ALA A N 1
ATOM 2061 C CA . ALA A 1 273 ? 18.060 -4.084 0.604 1.00 97.19 273 ALA A CA 1
ATOM 2062 C C . ALA A 1 273 ? 18.558 -3.893 -0.829 1.00 97.19 273 ALA A C 1
ATOM 2064 O O . ALA A 1 273 ? 18.311 -2.862 -1.449 1.00 97.19 273 ALA A O 1
ATOM 2065 N N . GLN A 1 274 ? 19.233 -4.906 -1.362 1.00 97.38 274 GLN A N 1
ATOM 2066 C CA . GLN A 1 274 ? 19.601 -4.954 -2.772 1.00 97.38 274 GLN A CA 1
ATOM 2067 C C . GLN A 1 274 ? 18.604 -5.829 -3.518 1.00 97.38 274 GLN A C 1
ATOM 2069 O O . GLN A 1 274 ? 18.257 -6.910 -3.048 1.00 97.38 274 GLN A O 1
ATOM 2074 N N . THR A 1 275 ? 18.165 -5.376 -4.684 1.00 97.31 275 THR A N 1
ATOM 2075 C CA . THR A 1 275 ? 17.239 -6.135 -5.518 1.00 97.31 275 THR A CA 1
ATOM 2076 C C . THR A 1 275 ? 17.978 -7.121 -6.421 1.00 97.31 275 THR A C 1
ATOM 2078 O O . THR A 1 275 ? 19.114 -6.888 -6.863 1.00 97.31 275 THR A O 1
ATOM 2081 N N . ASP A 1 276 ? 17.269 -8.182 -6.796 1.00 96.38 276 ASP A N 1
ATOM 2082 C CA . ASP A 1 276 ? 17.574 -8.943 -8.005 1.00 96.38 276 ASP A CA 1
ATOM 2083 C C . ASP A 1 276 ? 17.247 -8.129 -9.269 1.00 96.38 276 ASP A C 1
ATOM 2085 O O . ASP A 1 276 ? 16.770 -6.989 -9.204 1.00 96.38 276 ASP A O 1
ATOM 2089 N N . TRP A 1 277 ? 17.546 -8.703 -10.436 1.00 97.00 277 TRP A N 1
ATOM 2090 C CA . TRP A 1 277 ? 17.222 -8.104 -11.728 1.00 97.00 277 TRP A CA 1
ATOM 2091 C C . TRP A 1 277 ? 15.712 -7.968 -11.918 1.00 97.00 277 TRP A C 1
ATOM 2093 O O . TRP A 1 277 ? 14.975 -8.948 -11.817 1.00 97.00 277 TRP A O 1
ATOM 2103 N N . PHE A 1 278 ? 15.264 -6.775 -12.300 1.00 97.31 278 PHE A N 1
ATOM 2104 C CA . PHE A 1 278 ? 13.894 -6.536 -12.752 1.00 97.31 278 PHE A CA 1
ATOM 2105 C C . PHE A 1 278 ? 13.886 -5.706 -14.037 1.00 97.31 278 PHE A C 1
ATOM 2107 O O . PHE A 1 278 ? 14.801 -4.921 -14.288 1.00 97.31 278 PHE A O 1
ATOM 2114 N N . GLY A 1 279 ? 12.886 -5.943 -14.889 1.00 96.31 279 GLY A N 1
ATOM 2115 C CA . GLY A 1 279 ? 12.821 -5.406 -16.250 1.00 96.31 279 GLY A CA 1
ATOM 2116 C C . GLY A 1 279 ? 11.907 -4.191 -16.392 1.00 96.31 279 GLY A C 1
ATOM 2117 O O . GLY A 1 279 ? 10.885 -4.103 -15.711 1.00 96.31 279 GLY A O 1
ATOM 2118 N N . ARG A 1 280 ? 12.239 -3.295 -17.329 1.00 95.75 280 ARG A N 1
ATOM 2119 C CA . ARG A 1 280 ? 11.470 -2.073 -17.622 1.00 95.75 280 ARG A CA 1
ATOM 2120 C C . ARG A 1 280 ? 10.091 -2.363 -18.221 1.00 95.75 280 ARG A C 1
ATOM 2122 O O . ARG A 1 280 ? 9.147 -1.641 -17.937 1.00 95.75 280 ARG A O 1
ATOM 2129 N N . ALA A 1 281 ? 9.961 -3.441 -18.996 1.00 91.12 281 ALA A N 1
ATOM 2130 C CA . ALA A 1 281 ? 8.677 -3.892 -19.547 1.00 91.12 281 ALA A CA 1
ATOM 2131 C C . ALA A 1 281 ? 7.754 -4.600 -18.528 1.00 91.12 281 ALA A C 1
ATOM 2133 O O . ALA A 1 281 ? 6.665 -5.045 -18.893 1.00 91.12 281 ALA A O 1
ATOM 2134 N N . GLY A 1 282 ? 8.194 -4.768 -17.276 1.00 88.06 282 GLY A N 1
ATOM 2135 C CA . GLY A 1 282 ? 7.399 -5.380 -16.213 1.00 88.06 282 GLY A CA 1
ATOM 2136 C C . GLY A 1 282 ? 6.339 -4.440 -15.620 1.00 88.06 282 GLY A C 1
ATOM 2137 O O . GLY A 1 282 ? 6.246 -3.273 -16.001 1.00 88.06 282 GLY A O 1
ATOM 2138 N N . PRO A 1 283 ? 5.532 -4.924 -14.655 1.00 92.25 283 PRO A N 1
ATOM 2139 C CA . PRO A 1 283 ? 4.662 -4.045 -13.877 1.00 92.25 283 PRO A CA 1
ATOM 2140 C C . PRO A 1 283 ? 5.496 -2.981 -13.136 1.00 92.25 283 PRO A C 1
ATOM 2142 O O . PRO A 1 283 ? 6.642 -3.272 -12.789 1.00 92.25 283 PRO A O 1
ATOM 2145 N N . PRO A 1 284 ? 4.928 -1.795 -12.824 1.00 94.56 284 PRO A N 1
ATOM 2146 C CA . PRO A 1 284 ? 5.622 -0.670 -12.178 1.00 94.56 284 PRO A CA 1
ATOM 2147 C C . PRO A 1 284 ? 5.893 -0.926 -10.680 1.00 94.56 284 PRO A C 1
ATOM 2149 O O . PRO A 1 284 ? 5.441 -0.212 -9.778 1.00 94.56 284 PRO A O 1
ATOM 2152 N N . MET A 1 285 ? 6.601 -2.016 -10.410 1.00 95.81 285 MET A N 1
ATOM 2153 C CA . MET A 1 285 ? 6.915 -2.563 -9.105 1.00 95.81 285 MET A CA 1
ATOM 2154 C C . MET A 1 285 ? 8.429 -2.644 -8.958 1.00 95.81 285 MET A C 1
ATOM 2156 O O . MET A 1 285 ? 9.118 -3.202 -9.808 1.00 95.81 285 MET A O 1
ATOM 2160 N N . VAL A 1 286 ? 8.929 -2.122 -7.844 1.00 96.81 286 VAL A N 1
ATOM 2161 C CA . VAL A 1 286 ? 10.339 -2.230 -7.471 1.00 96.81 286 VAL A CA 1
ATOM 2162 C C . VAL A 1 286 ? 10.460 -3.357 -6.438 1.00 96.81 286 VAL A C 1
ATOM 2164 O O . VAL A 1 286 ? 9.751 -3.302 -5.426 1.00 96.81 286 VAL A O 1
ATOM 2167 N N . PRO A 1 287 ? 11.294 -4.393 -6.657 1.00 96.75 287 PRO A N 1
ATOM 2168 C CA . PRO A 1 287 ? 11.512 -5.441 -5.655 1.00 96.75 287 PRO A CA 1
ATOM 2169 C C . PRO A 1 287 ? 11.931 -4.849 -4.297 1.00 96.75 287 PRO A C 1
ATOM 2171 O O . PRO A 1 287 ? 12.493 -3.759 -4.251 1.00 96.75 287 PRO A O 1
ATOM 2174 N N . GLU A 1 288 ? 11.611 -5.520 -3.185 1.00 95.38 288 GLU A N 1
ATOM 2175 C CA . GLU A 1 288 ? 11.825 -5.042 -1.794 1.00 95.38 288 GLU A CA 1
ATOM 2176 C C . GLU A 1 288 ? 11.018 -3.795 -1.358 1.00 95.38 288 GLU A C 1
ATOM 2178 O O . GLU A 1 288 ? 10.946 -3.461 -0.169 1.00 95.38 288 GLU A O 1
ATOM 2183 N N . VAL A 1 289 ? 10.356 -3.118 -2.302 1.00 95.75 289 VAL A N 1
ATOM 2184 C CA . VAL A 1 289 ? 9.564 -1.898 -2.069 1.00 95.75 289 VAL A CA 1
ATOM 2185 C C . VAL A 1 289 ? 8.077 -2.120 -2.382 1.00 95.75 289 VAL A C 1
ATOM 2187 O O . VAL A 1 289 ? 7.202 -1.731 -1.605 1.00 95.75 289 VAL A O 1
ATOM 2190 N N . GLY A 1 290 ? 7.774 -2.770 -3.509 1.00 95.50 290 GLY A N 1
ATOM 2191 C CA . GLY A 1 290 ? 6.424 -3.002 -4.025 1.00 95.50 290 GLY A CA 1
ATOM 2192 C C . GLY A 1 290 ? 6.006 -2.009 -5.118 1.00 95.50 290 GLY A C 1
ATOM 2193 O O . GLY A 1 290 ? 6.841 -1.447 -5.825 1.00 95.50 290 GLY A O 1
ATOM 2194 N N . LEU A 1 291 ? 4.690 -1.836 -5.300 1.00 96.56 291 LEU A N 1
ATOM 2195 C CA . LEU A 1 291 ? 4.103 -0.936 -6.305 1.00 96.56 291 LEU A CA 1
ATOM 2196 C C . LEU A 1 291 ? 4.551 0.516 -6.071 1.00 96.56 291 LEU A C 1
ATOM 2198 O O . LEU A 1 291 ? 4.150 1.126 -5.076 1.00 96.56 291 LEU A O 1
ATOM 2202 N N . ALA A 1 292 ? 5.357 1.054 -6.987 1.00 97.00 292 ALA A N 1
ATOM 2203 C CA . ALA A 1 292 ? 5.946 2.386 -6.873 1.00 97.00 292 ALA A CA 1
ATOM 2204 C C . ALA A 1 292 ? 6.246 2.985 -8.264 1.00 97.00 292 ALA A C 1
ATOM 2206 O O . ALA A 1 292 ? 7.412 3.062 -8.645 1.00 97.00 292 ALA A O 1
ATOM 2207 N N . PRO A 1 293 ? 5.227 3.433 -9.026 1.00 96.88 293 PRO A N 1
ATOM 2208 C CA . PRO A 1 293 ? 5.409 3.840 -10.423 1.00 96.88 293 PRO A CA 1
ATOM 2209 C C . PRO A 1 293 ? 6.435 4.958 -10.628 1.00 96.88 293 PRO A C 1
ATOM 2211 O O . PRO A 1 293 ? 7.355 4.814 -11.421 1.00 96.88 293 PRO A O 1
ATOM 2214 N N . ALA A 1 294 ? 6.354 6.027 -9.832 1.00 97.38 294 ALA A N 1
ATOM 2215 C CA . ALA A 1 294 ? 7.279 7.152 -9.958 1.00 97.38 294 ALA A CA 1
ATOM 2216 C C . ALA A 1 294 ? 8.739 6.769 -9.635 1.00 97.38 294 ALA A C 1
ATOM 2218 O O . ALA A 1 294 ? 9.663 7.246 -10.289 1.00 97.38 294 ALA A O 1
ATOM 2219 N N . LEU A 1 295 ? 8.952 5.887 -8.650 1.00 98.00 295 LEU A N 1
ATOM 2220 C CA . LEU A 1 295 ? 10.285 5.369 -8.330 1.00 98.00 295 LEU A CA 1
ATOM 2221 C C . LEU A 1 295 ? 10.783 4.416 -9.423 1.00 98.00 295 LEU A C 1
ATOM 2223 O O . LEU A 1 295 ? 11.956 4.463 -9.775 1.00 98.00 295 LEU A O 1
ATOM 2227 N N . PHE A 1 296 ? 9.904 3.561 -9.950 1.00 98.06 296 PHE A N 1
ATOM 2228 C CA . PHE A 1 296 ? 10.217 2.620 -11.021 1.00 98.06 296 PHE A CA 1
ATOM 2229 C C . PHE A 1 296 ? 10.751 3.351 -12.257 1.00 98.06 296 PHE A C 1
ATOM 2231 O O . PHE A 1 296 ? 11.846 3.040 -12.725 1.00 98.06 296 PHE A O 1
ATOM 2238 N N . ASP A 1 297 ? 10.040 4.383 -12.718 1.00 96.75 297 ASP A N 1
ATOM 2239 C CA . ASP A 1 297 ? 10.478 5.205 -13.849 1.00 96.75 297 ASP A CA 1
ATOM 2240 C C . ASP A 1 297 ? 11.811 5.901 -13.558 1.00 96.75 297 ASP A C 1
ATOM 2242 O O . ASP A 1 297 ? 12.714 5.912 -14.397 1.00 96.75 297 ASP A O 1
ATOM 2246 N N . ALA A 1 298 ? 11.964 6.433 -12.342 1.00 97.50 298 ALA A N 1
ATOM 2247 C CA . ALA A 1 298 ? 13.190 7.098 -11.928 1.00 97.50 298 ALA A CA 1
ATOM 2248 C C . ALA A 1 298 ? 14.396 6.154 -11.916 1.00 97.50 298 ALA A C 1
ATOM 2250 O O . ALA A 1 298 ? 15.471 6.573 -12.331 1.00 97.50 298 ALA A O 1
ATOM 2251 N N . VAL A 1 299 ? 14.233 4.894 -11.492 1.00 97.56 299 VAL A N 1
ATOM 2252 C CA . VAL A 1 299 ? 15.315 3.895 -11.487 1.00 97.56 299 VAL A CA 1
ATOM 2253 C C . VAL A 1 299 ? 15.860 3.656 -12.893 1.00 97.56 299 VAL A C 1
ATOM 2255 O O . VAL A 1 299 ? 17.075 3.676 -13.079 1.00 97.56 299 VAL A O 1
ATOM 2258 N N . PHE A 1 300 ? 14.988 3.467 -13.885 1.00 97.00 300 PHE A N 1
ATOM 2259 C CA . PHE A 1 300 ? 15.416 3.237 -15.270 1.00 97.00 300 PHE A CA 1
ATOM 2260 C C . PHE A 1 300 ? 15.933 4.501 -15.973 1.00 97.00 300 PHE A C 1
ATOM 2262 O O . PHE A 1 300 ? 16.508 4.399 -17.053 1.00 97.00 300 PHE A O 1
ATOM 2269 N N . ALA A 1 301 ? 15.765 5.676 -15.361 1.00 96.19 301 ALA A N 1
ATOM 2270 C CA . ALA A 1 301 ? 16.373 6.928 -15.802 1.00 96.19 301 ALA A CA 1
ATOM 2271 C C . ALA A 1 301 ? 17.746 7.207 -15.151 1.00 96.19 301 ALA A C 1
ATOM 2273 O O . ALA A 1 301 ? 18.420 8.165 -15.539 1.00 96.19 301 ALA A O 1
ATOM 2274 N N . LEU A 1 302 ? 18.173 6.405 -14.164 1.00 96.81 302 LEU A N 1
ATOM 2275 C CA . LEU A 1 302 ? 19.486 6.554 -13.529 1.00 96.81 302 LEU A CA 1
ATOM 2276 C C . LEU A 1 302 ? 20.616 6.180 -14.491 1.00 96.81 302 LEU A C 1
ATOM 2278 O O . LEU A 1 302 ? 20.470 5.353 -15.387 1.00 96.81 302 LEU A O 1
ATOM 2282 N N . THR A 1 303 ? 21.785 6.772 -14.260 1.00 95.19 303 THR A N 1
ATOM 2283 C CA . THR A 1 303 ? 23.004 6.502 -15.035 1.00 95.19 303 THR A CA 1
ATOM 2284 C C . THR A 1 303 ? 24.189 6.329 -14.098 1.00 95.19 303 THR A C 1
ATOM 2286 O O . THR A 1 303 ? 24.129 6.731 -12.941 1.00 95.19 303 THR A O 1
ATOM 2289 N N . GLU A 1 304 ? 25.312 5.808 -14.586 1.00 91.06 304 GLU A N 1
ATOM 2290 C CA . GLU A 1 304 ? 26.534 5.702 -13.773 1.00 9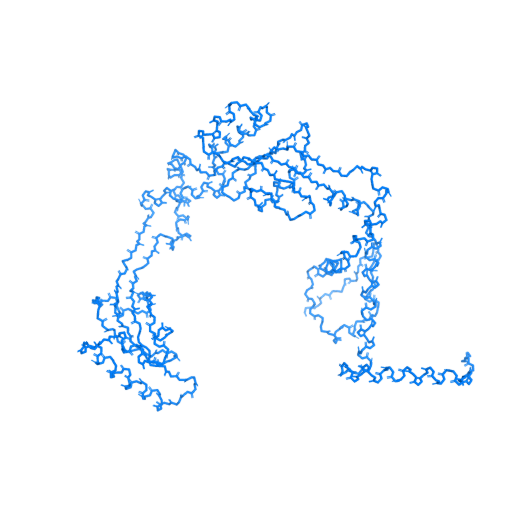1.06 304 GLU A CA 1
ATOM 2291 C C . GLU A 1 304 ? 27.020 7.062 -13.239 1.00 91.06 304 GLU A C 1
ATOM 2293 O O . GLU A 1 304 ? 27.563 7.144 -12.140 1.00 91.06 304 GLU A O 1
ATOM 2298 N N . LYS A 1 305 ? 26.776 8.148 -13.989 1.00 92.62 305 LYS A N 1
ATOM 2299 C CA . LYS A 1 305 ? 27.126 9.522 -13.587 1.00 92.62 305 LYS A CA 1
ATOM 2300 C C . LYS A 1 305 ? 26.157 10.109 -12.559 1.00 92.62 305 LYS A C 1
ATOM 2302 O O . LYS A 1 305 ? 26.543 10.976 -11.782 1.00 92.62 305 LYS A O 1
ATOM 2307 N N . ALA A 1 306 ? 24.910 9.650 -12.562 1.00 94.88 306 ALA A N 1
ATOM 2308 C CA . ALA A 1 306 ? 23.872 10.049 -11.619 1.00 94.88 306 ALA A CA 1
ATOM 2309 C C . ALA A 1 306 ? 23.173 8.790 -11.080 1.00 94.88 306 ALA A C 1
ATOM 2311 O O . ALA A 1 306 ? 22.047 8.489 -11.484 1.00 94.88 306 ALA A O 1
ATOM 2312 N N . PRO A 1 307 ? 23.844 8.020 -10.200 1.00 96.81 307 PRO A N 1
ATOM 2313 C CA . PRO A 1 307 ? 23.397 6.678 -9.855 1.00 96.81 307 PRO A CA 1
ATOM 2314 C C . PRO A 1 307 ? 22.362 6.665 -8.733 1.00 96.81 307 PRO A C 1
ATOM 2316 O O . PRO A 1 307 ? 22.017 5.588 -8.278 1.00 96.81 307 PRO A O 1
ATOM 2319 N N . VAL A 1 308 ? 21.886 7.807 -8.227 1.00 98.00 308 VAL A N 1
ATOM 2320 C CA . VAL A 1 308 ? 20.976 7.859 -7.069 1.00 98.00 308 VAL A CA 1
ATOM 2321 C C . VAL A 1 308 ? 19.719 8.645 -7.408 1.00 98.00 308 VAL A C 1
ATOM 2323 O O . VAL A 1 308 ? 19.794 9.751 -7.943 1.00 98.00 308 VAL A O 1
ATOM 2326 N N . SER A 1 309 ? 18.564 8.086 -7.058 1.00 98.06 309 SER A N 1
ATOM 2327 C CA . SER A 1 309 ? 17.259 8.710 -7.253 1.00 98.06 309 SER A CA 1
ATOM 2328 C C . SER A 1 309 ? 17.051 9.927 -6.342 1.00 98.06 309 SER A C 1
ATOM 2330 O O . SER A 1 309 ? 17.768 10.147 -5.362 1.00 98.06 309 SER A O 1
ATOM 2332 N N . SER A 1 310 ? 16.025 10.726 -6.633 1.00 97.88 310 SER A N 1
ATOM 2333 C CA . SER A 1 310 ? 15.426 11.612 -5.629 1.00 97.88 310 SER A CA 1
ATOM 2334 C C . SER A 1 310 ? 14.728 10.794 -4.533 1.00 97.88 310 SER A C 1
ATOM 2336 O O . SER A 1 310 ? 14.613 9.569 -4.619 1.00 97.88 310 SER A O 1
ATOM 2338 N N . VAL A 1 311 ? 14.281 11.473 -3.476 1.00 98.25 311 VAL A N 1
ATOM 2339 C CA . VAL A 1 311 ? 13.474 10.857 -2.420 1.00 98.25 311 VAL A CA 1
ATOM 2340 C C . VAL A 1 311 ? 12.030 10.708 -2.900 1.00 98.25 311 VAL A C 1
ATOM 2342 O O . VAL A 1 311 ? 11.368 11.708 -3.189 1.00 98.25 311 VAL A O 1
ATOM 2345 N N . PHE A 1 312 ? 11.531 9.472 -2.939 1.00 98.12 312 PHE A N 1
ATOM 2346 C CA . PHE A 1 312 ? 10.150 9.156 -3.313 1.00 98.12 312 PHE A CA 1
ATOM 2347 C C . PHE A 1 312 ? 9.318 8.767 -2.098 1.00 98.12 312 PHE A C 1
ATOM 2349 O O . PHE A 1 312 ? 9.783 8.036 -1.230 1.00 98.12 312 PHE A O 1
ATOM 2356 N N . VAL A 1 313 ? 8.062 9.208 -2.052 1.00 97.25 313 VAL A N 1
ATOM 2357 C CA . VAL A 1 313 ? 7.088 8.712 -1.074 1.00 97.25 313 VAL A CA 1
ATOM 2358 C C . VAL A 1 313 ? 6.486 7.417 -1.601 1.00 97.25 313 VAL A C 1
ATOM 2360 O O . VAL A 1 313 ? 5.821 7.416 -2.636 1.00 97.25 313 VAL A O 1
ATOM 2363 N N . VAL A 1 314 ? 6.684 6.319 -0.875 1.00 96.12 314 VAL A N 1
ATOM 2364 C CA . VAL A 1 314 ? 6.079 5.024 -1.190 1.00 96.12 314 VAL A CA 1
ATOM 2365 C C . VAL A 1 314 ? 5.436 4.462 0.069 1.00 96.12 314 VAL A C 1
ATOM 2367 O O . VAL A 1 314 ? 6.112 4.060 1.014 1.00 96.12 314 VAL A O 1
ATOM 2370 N N . ARG A 1 315 ? 4.099 4.412 0.086 1.00 91.62 315 ARG A N 1
ATOM 2371 C CA . ARG A 1 315 ? 3.309 3.956 1.243 1.00 91.62 315 ARG A CA 1
ATOM 2372 C C . ARG A 1 315 ? 3.691 4.731 2.519 1.00 91.62 315 ARG A C 1
ATOM 2374 O O . ARG A 1 315 ? 3.392 5.918 2.632 1.00 91.62 315 ARG A O 1
ATOM 2381 N N . GLN A 1 316 ? 4.318 4.049 3.477 1.00 93.44 316 GLN A N 1
ATOM 2382 C CA . GLN A 1 316 ? 4.700 4.580 4.787 1.00 93.44 316 GLN A CA 1
ATOM 2383 C C . GLN A 1 316 ? 6.168 5.023 4.846 1.00 93.44 316 GLN A C 1
ATOM 2385 O O . GLN A 1 316 ? 6.616 5.438 5.908 1.00 93.44 316 GLN A O 1
ATOM 2390 N N . ASP A 1 317 ? 6.899 4.980 3.728 1.00 97.44 317 ASP A N 1
ATOM 2391 C CA . ASP A 1 317 ? 8.334 5.252 3.700 1.00 97.44 317 ASP A CA 1
ATOM 2392 C C . ASP A 1 317 ? 8.696 6.332 2.678 1.00 97.44 317 ASP A C 1
ATOM 2394 O O . ASP A 1 317 ? 8.042 6.511 1.647 1.00 97.44 317 ASP A O 1
ATOM 2398 N N . TYR A 1 318 ? 9.787 7.031 2.965 1.00 98.50 318 TYR A N 1
ATOM 2399 C CA . TYR A 1 318 ? 10.612 7.667 1.956 1.00 98.50 318 TYR A CA 1
ATOM 2400 C C . TYR A 1 318 ? 11.604 6.639 1.420 1.00 98.50 318 TYR A C 1
ATOM 2402 O O . TYR A 1 318 ? 12.292 5.976 2.194 1.00 98.50 318 TYR A O 1
ATOM 2410 N N . VAL A 1 319 ? 11.697 6.512 0.103 1.00 98.56 319 VAL A N 1
ATOM 2411 C CA . VAL A 1 319 ? 12.554 5.529 -0.557 1.00 98.56 319 VAL A CA 1
ATOM 2412 C C . VAL A 1 319 ? 13.565 6.244 -1.435 1.00 98.56 319 VAL A C 1
ATOM 2414 O O . VAL A 1 319 ? 13.215 7.143 -2.204 1.00 98.56 319 VAL A O 1
ATOM 2417 N N . VAL A 1 320 ? 14.821 5.825 -1.312 1.00 98.56 320 VAL A N 1
ATOM 2418 C CA . VAL A 1 320 ? 15.924 6.243 -2.177 1.00 98.56 320 VAL A CA 1
ATOM 2419 C C . VAL A 1 320 ? 16.537 4.994 -2.787 1.00 98.56 320 VAL A C 1
ATOM 2421 O O . VAL A 1 320 ? 16.866 4.056 -2.062 1.00 98.56 320 VAL A O 1
ATOM 2424 N N . ALA A 1 321 ? 16.689 4.984 -4.107 1.00 98.44 321 ALA A N 1
ATOM 2425 C CA . ALA A 1 321 ? 17.336 3.905 -4.836 1.00 98.44 321 ALA A CA 1
ATOM 2426 C C . ALA A 1 321 ? 18.690 4.372 -5.375 1.00 98.44 321 ALA A C 1
ATOM 2428 O O . ALA A 1 321 ? 18.808 5.474 -5.917 1.00 98.44 321 ALA A O 1
ATOM 2429 N N . ARG A 1 322 ? 19.701 3.514 -5.265 1.00 98.25 322 ARG A N 1
ATOM 2430 C CA . ARG A 1 322 ? 20.974 3.638 -5.965 1.00 98.25 322 ARG A CA 1
ATOM 2431 C C . ARG A 1 322 ? 21.086 2.543 -7.020 1.00 98.25 322 ARG A C 1
ATOM 2433 O O . ARG A 1 322 ? 20.890 1.371 -6.722 1.00 98.25 322 ARG A O 1
ATOM 2440 N N . LEU A 1 323 ? 21.453 2.917 -8.237 1.00 98.25 323 LEU A N 1
ATOM 2441 C CA . LEU A 1 323 ? 21.756 2.004 -9.323 1.00 98.25 323 LEU A CA 1
ATOM 2442 C C . LEU A 1 323 ? 23.003 1.174 -8.992 1.00 98.25 323 LEU A C 1
ATOM 2444 O O . LEU A 1 323 ? 24.069 1.726 -8.708 1.00 98.25 323 LEU A O 1
ATOM 2448 N N . LEU A 1 324 ? 22.852 -0.149 -9.034 1.00 97.31 324 LEU A N 1
ATOM 2449 C CA . LEU A 1 324 ? 23.958 -1.104 -8.942 1.00 97.31 324 LEU A CA 1
ATOM 2450 C C . LEU A 1 324 ? 24.402 -1.547 -10.333 1.00 97.31 324 LEU A C 1
ATOM 2452 O O . LEU A 1 324 ? 25.596 -1.608 -10.602 1.00 97.31 324 LEU A O 1
ATOM 2456 N N . ALA A 1 325 ? 23.438 -1.850 -11.204 1.00 96.62 325 ALA A N 1
ATOM 2457 C CA . ALA A 1 325 ? 23.692 -2.221 -12.587 1.00 96.62 325 ALA A CA 1
ATOM 2458 C C . ALA A 1 325 ? 22.475 -1.900 -13.459 1.00 96.62 325 ALA A C 1
ATOM 2460 O O . ALA A 1 325 ? 21.334 -2.094 -13.034 1.00 96.62 325 ALA A O 1
ATOM 2461 N N . LEU A 1 326 ? 22.733 -1.441 -14.681 1.00 96.25 326 LEU A N 1
ATOM 2462 C CA . LEU A 1 326 ? 21.741 -1.259 -15.734 1.00 96.25 326 LEU A CA 1
ATOM 2463 C C . LEU A 1 326 ? 22.239 -1.994 -16.972 1.00 96.25 326 LEU A C 1
ATOM 2465 O O . LEU A 1 326 ? 23.324 -1.706 -17.469 1.00 96.25 326 LEU A O 1
ATOM 2469 N N . GLU A 1 327 ? 21.440 -2.923 -17.475 1.00 94.62 327 GLU A N 1
ATOM 2470 C CA . GLU A 1 327 ? 21.701 -3.582 -18.746 1.00 94.62 327 GLU A CA 1
ATOM 2471 C C . GLU A 1 327 ? 20.598 -3.201 -19.719 1.00 94.62 327 GLU A C 1
ATOM 2473 O O . GLU A 1 327 ? 19.418 -3.412 -19.440 1.00 94.62 327 GLU A O 1
ATOM 2478 N N . ALA A 1 328 ? 20.993 -2.636 -20.854 1.00 91.25 328 ALA A N 1
ATOM 2479 C CA . ALA A 1 328 ? 20.103 -2.283 -21.946 1.00 91.25 328 ALA A CA 1
ATOM 2480 C C . ALA A 1 328 ? 20.624 -2.910 -23.248 1.00 91.25 328 ALA A C 1
ATOM 2482 O O . ALA A 1 328 ? 21.842 -3.016 -23.431 1.00 91.25 328 ALA A O 1
ATOM 2483 N N . PRO A 1 329 ? 19.739 -3.317 -24.172 1.00 90.38 329 PRO A N 1
ATOM 2484 C CA . PRO A 1 329 ? 20.157 -3.794 -25.482 1.00 90.38 329 PRO A CA 1
ATOM 2485 C C . PRO A 1 329 ? 20.948 -2.721 -26.237 1.00 90.38 329 PRO A C 1
ATOM 2487 O O . PRO A 1 329 ? 20.580 -1.545 -26.226 1.00 90.38 329 PRO A O 1
ATOM 2490 N N . SER A 1 330 ? 22.019 -3.117 -26.929 1.00 84.94 330 SER A N 1
ATOM 2491 C CA . SER A 1 330 ? 22.797 -2.173 -27.735 1.00 84.94 330 SER A CA 1
ATOM 2492 C C . SER A 1 330 ? 21.974 -1.677 -28.933 1.00 84.94 330 SER A C 1
ATOM 2494 O O . SER A 1 330 ? 21.253 -2.464 -29.547 1.00 84.94 330 SER A O 1
ATOM 2496 N N . PRO A 1 331 ? 22.090 -0.402 -29.346 1.00 74.94 331 PRO A N 1
ATOM 2497 C CA . PRO A 1 331 ? 21.372 0.105 -30.518 1.00 74.94 331 PRO A CA 1
ATOM 2498 C C . PRO A 1 331 ? 21.629 -0.694 -31.806 1.00 74.94 331 PRO A C 1
ATOM 2500 O O . PRO A 1 331 ? 20.736 -0.789 -32.646 1.00 74.94 331 PRO A O 1
ATOM 2503 N N . GLU A 1 332 ? 22.818 -1.288 -31.936 1.00 79.19 332 GLU A N 1
ATOM 2504 C CA . GLU A 1 332 ? 23.232 -2.148 -33.053 1.00 79.19 332 GLU A CA 1
ATOM 2505 C C . GLU A 1 332 ? 22.483 -3.490 -33.070 1.00 79.19 332 GLU A C 1
ATOM 2507 O O . GLU A 1 332 ? 22.168 -4.019 -34.137 1.00 79.19 332 GLU A O 1
ATOM 2512 N N . GLY A 1 333 ? 22.101 -4.005 -31.895 1.00 86.12 333 GLY A N 1
ATOM 2513 C CA . GLY A 1 333 ? 21.320 -5.235 -31.758 1.00 86.12 333 GLY A CA 1
ATOM 2514 C C . GLY A 1 333 ? 19.913 -5.145 -32.358 1.00 86.12 333 GLY A C 1
ATOM 2515 O O . GLY A 1 333 ? 19.324 -6.177 -32.689 1.00 86.12 333 GLY A O 1
ATOM 2516 N N . TRP A 1 334 ? 19.384 -3.930 -32.564 1.00 89.69 334 TRP A N 1
ATOM 2517 C CA . TRP A 1 334 ? 18.069 -3.736 -33.179 1.00 89.69 334 TRP A CA 1
ATOM 2518 C C . TRP A 1 334 ? 18.024 -4.294 -34.599 1.00 89.69 334 TRP A C 1
ATOM 2520 O O . TRP A 1 334 ? 17.062 -4.971 -34.943 1.00 89.69 334 TRP A O 1
ATOM 2530 N N . ALA A 1 335 ? 19.064 -4.073 -35.411 1.00 88.06 335 ALA A N 1
ATOM 2531 C CA . ALA A 1 335 ? 19.071 -4.512 -36.807 1.00 88.06 335 ALA A CA 1
ATOM 2532 C C . ALA A 1 335 ? 18.887 -6.036 -36.930 1.00 88.06 335 ALA A C 1
ATOM 2534 O O . ALA A 1 335 ? 18.105 -6.498 -37.759 1.00 88.06 335 ALA A O 1
ATOM 2535 N N . ALA A 1 336 ? 19.538 -6.803 -36.050 1.00 88.81 336 ALA A N 1
ATOM 2536 C CA . ALA A 1 336 ? 19.414 -8.258 -35.998 1.00 88.81 336 ALA A CA 1
ATOM 2537 C C . ALA A 1 336 ? 18.082 -8.724 -35.380 1.00 88.81 336 ALA A C 1
ATOM 2539 O O . ALA A 1 336 ? 17.493 -9.704 -35.832 1.00 88.81 336 ALA A O 1
ATOM 2540 N N . ALA A 1 337 ? 17.583 -8.027 -34.354 1.00 90.00 337 ALA A N 1
ATOM 2541 C CA . ALA A 1 337 ? 16.368 -8.418 -33.641 1.00 90.00 337 ALA A CA 1
ATOM 2542 C C . ALA A 1 337 ? 15.066 -7.942 -34.309 1.00 90.00 337 ALA A C 1
ATOM 2544 O O . ALA A 1 337 ? 14.004 -8.497 -34.020 1.00 90.00 337 ALA A O 1
ATOM 2545 N N . ARG A 1 338 ? 15.127 -6.937 -35.194 1.00 90.69 338 ARG A N 1
ATOM 2546 C CA . ARG A 1 338 ? 13.974 -6.202 -35.736 1.00 90.69 338 ARG A CA 1
ATOM 2547 C C . ARG A 1 338 ? 12.885 -7.122 -36.264 1.00 90.69 338 ARG A C 1
ATOM 2549 O O . ARG A 1 338 ? 11.739 -7.006 -35.837 1.00 90.69 338 ARG A O 1
ATOM 2556 N N . GLN A 1 339 ? 13.224 -8.032 -37.176 1.00 91.12 339 GLN A N 1
ATOM 2557 C CA . GLN A 1 339 ? 12.229 -8.878 -37.842 1.00 91.12 339 GLN A CA 1
ATOM 2558 C C . GLN A 1 339 ? 11.534 -9.816 -36.843 1.00 91.12 339 GLN A C 1
ATOM 2560 O O . GLN A 1 339 ? 10.305 -9.839 -36.758 1.00 91.12 339 GLN A O 1
ATOM 2565 N N . ALA A 1 340 ? 12.317 -10.545 -36.042 1.00 92.69 340 ALA A N 1
ATOM 2566 C CA . ALA A 1 340 ? 11.794 -11.504 -35.072 1.00 92.69 340 ALA A CA 1
ATOM 2567 C C . ALA A 1 340 ? 11.014 -10.822 -33.934 1.00 92.69 340 ALA A C 1
ATOM 2569 O O . ALA A 1 340 ? 9.969 -11.320 -33.507 1.00 92.69 340 ALA A O 1
ATOM 2570 N N . PHE A 1 341 ? 11.492 -9.673 -33.448 1.00 92.56 341 PHE A N 1
ATOM 2571 C CA . PHE A 1 341 ? 10.812 -8.922 -32.399 1.00 92.56 341 PHE A CA 1
ATOM 2572 C C . PHE A 1 341 ? 9.521 -8.286 -32.906 1.00 92.56 341 PHE A C 1
ATOM 2574 O O . PHE A 1 341 ? 8.506 -8.400 -32.230 1.00 92.56 341 PHE A O 1
ATOM 2581 N N . THR A 1 342 ? 9.522 -7.692 -34.103 1.00 90.88 342 THR A N 1
ATOM 2582 C CA . THR A 1 342 ? 8.313 -7.095 -34.697 1.00 90.88 342 THR A CA 1
ATOM 2583 C C . THR A 1 342 ? 7.217 -8.142 -34.859 1.00 90.88 342 THR A C 1
ATOM 2585 O O . THR A 1 342 ? 6.085 -7.908 -34.445 1.00 90.88 342 THR A O 1
ATOM 2588 N N . ALA A 1 343 ? 7.548 -9.332 -35.375 1.00 90.75 343 ALA A N 1
ATOM 2589 C CA . ALA A 1 343 ? 6.582 -10.422 -35.508 1.00 90.75 343 ALA A CA 1
ATOM 2590 C C . ALA A 1 343 ? 5.979 -10.834 -34.151 1.00 90.75 343 ALA A C 1
ATOM 2592 O O . ALA A 1 343 ? 4.761 -10.968 -34.020 1.00 90.75 343 ALA A O 1
ATOM 2593 N N . ARG A 1 344 ? 6.820 -10.980 -33.117 1.00 90.69 344 ARG A N 1
ATOM 2594 C CA . ARG A 1 344 ? 6.370 -11.295 -31.751 1.00 90.69 344 ARG A CA 1
ATOM 2595 C C . ARG A 1 344 ? 5.528 -10.182 -31.133 1.00 90.69 344 ARG A C 1
ATOM 2597 O O . ARG A 1 344 ? 4.496 -10.471 -30.537 1.00 90.69 344 ARG A O 1
ATOM 2604 N N . TRP A 1 345 ? 5.964 -8.932 -31.263 1.00 90.00 345 TRP A N 1
ATOM 2605 C CA . TRP A 1 345 ? 5.265 -7.763 -30.738 1.00 90.00 345 TRP A CA 1
ATOM 2606 C C . TRP A 1 345 ? 3.882 -7.636 -31.377 1.00 90.00 345 TRP A C 1
ATOM 2608 O O . TRP A 1 345 ? 2.896 -7.547 -30.654 1.00 90.00 345 TRP A O 1
ATOM 2618 N N . ARG A 1 346 ? 3.777 -7.768 -32.707 1.00 88.94 346 ARG A N 1
ATOM 2619 C CA . ARG A 1 346 ? 2.486 -7.775 -33.417 1.00 88.94 346 ARG A CA 1
ATOM 2620 C C . ARG A 1 346 ? 1.562 -8.873 -32.901 1.00 88.94 346 ARG A C 1
ATOM 2622 O O . ARG A 1 346 ? 0.406 -8.602 -32.597 1.00 88.94 346 ARG A O 1
ATOM 2629 N N . ALA A 1 347 ? 2.076 -10.093 -32.737 1.00 87.50 347 ALA A N 1
ATOM 2630 C CA . ALA A 1 347 ? 1.289 -11.204 -32.204 1.00 87.50 347 ALA A CA 1
ATOM 2631 C C . ALA A 1 347 ? 0.763 -10.931 -30.782 1.00 87.50 347 ALA A C 1
ATOM 2633 O O . ALA A 1 347 ? -0.366 -11.306 -30.478 1.00 87.50 347 ALA A O 1
ATOM 2634 N N . GLN A 1 348 ? 1.547 -10.257 -29.934 1.00 86.69 348 GLN A N 1
ATOM 2635 C CA . GLN A 1 348 ? 1.129 -9.860 -28.584 1.00 86.69 348 GLN A CA 1
ATOM 2636 C C . GLN A 1 348 ? 0.116 -8.706 -28.594 1.00 86.69 348 GLN A C 1
ATOM 2638 O O . GLN A 1 348 ? -0.816 -8.707 -27.794 1.00 86.69 348 GLN A O 1
ATOM 2643 N N . GLN A 1 349 ? 0.274 -7.738 -29.499 1.00 86.50 349 GLN A N 1
ATOM 2644 C CA . GLN A 1 349 ? -0.580 -6.549 -29.568 1.00 86.50 349 GLN A CA 1
ATOM 2645 C C . GLN A 1 349 ? -1.924 -6.787 -30.255 1.00 86.50 349 GLN A C 1
ATOM 2647 O O . GLN A 1 349 ? -2.849 -6.017 -30.019 1.00 86.50 349 GLN A O 1
ATOM 2652 N N . ARG A 1 350 ? -2.075 -7.855 -31.051 1.00 83.19 350 ARG A N 1
ATOM 2653 C CA . ARG A 1 350 ? -3.325 -8.183 -31.766 1.00 83.19 350 ARG A CA 1
ATOM 2654 C C . ARG A 1 350 ? -4.580 -8.107 -30.894 1.00 83.19 350 ARG A C 1
ATOM 2656 O O . ARG A 1 350 ? -5.597 -7.604 -31.356 1.00 83.19 350 ARG A O 1
ATOM 2663 N N . SER A 1 351 ? -4.502 -8.571 -29.649 1.00 74.75 351 SER A N 1
ATOM 2664 C CA . SER A 1 351 ? -5.647 -8.548 -28.732 1.00 74.75 351 SER A CA 1
ATOM 2665 C C . SER A 1 351 ? -5.865 -7.189 -28.062 1.00 74.75 351 SER A C 1
ATOM 2667 O O . SER A 1 351 ? -6.986 -6.883 -27.687 1.00 74.75 351 SER A O 1
ATOM 2669 N N . ALA A 1 352 ? -4.818 -6.375 -27.898 1.00 81.56 352 ALA A N 1
ATOM 2670 C CA . ALA A 1 352 ? -4.875 -5.125 -27.135 1.00 81.56 352 ALA A CA 1
ATOM 2671 C C . ALA A 1 352 ? -5.080 -3.882 -28.014 1.00 81.56 352 ALA A C 1
ATOM 2673 O O . ALA A 1 352 ? -5.666 -2.899 -27.565 1.00 81.56 352 ALA A O 1
ATOM 2674 N N . VAL A 1 353 ? -4.604 -3.915 -29.263 1.00 82.88 353 VAL A N 1
ATOM 2675 C CA . VAL A 1 353 ? -4.629 -2.761 -30.173 1.00 82.88 353 VAL A CA 1
ATOM 2676 C C . VAL A 1 353 ? -6.056 -2.356 -30.534 1.00 82.88 353 VAL A C 1
ATOM 2678 O O . VAL A 1 353 ? -6.359 -1.166 -30.570 1.00 82.88 353 VAL A O 1
ATOM 2681 N N . LEU A 1 354 ? -6.947 -3.335 -30.726 1.00 78.31 354 LEU A N 1
ATOM 2682 C CA . LEU A 1 354 ? -8.353 -3.074 -31.017 1.00 78.31 354 LEU A CA 1
ATOM 2683 C C . LEU A 1 354 ? -9.055 -2.454 -29.811 1.00 78.31 354 LEU A C 1
ATOM 2685 O O . LEU A 1 354 ? -9.712 -1.434 -29.962 1.00 78.31 354 LEU A O 1
ATOM 2689 N N . ASP A 1 355 ? -8.871 -3.016 -28.616 1.00 76.00 355 ASP A N 1
ATOM 2690 C CA . ASP A 1 355 ? -9.471 -2.485 -27.389 1.00 76.00 355 ASP A CA 1
ATOM 2691 C C . ASP A 1 355 ? -8.987 -1.060 -27.091 1.00 76.00 355 ASP A C 1
ATOM 2693 O O . ASP A 1 355 ? -9.783 -0.196 -26.724 1.00 76.00 355 ASP A O 1
ATOM 2697 N N . ALA A 1 356 ? -7.692 -0.789 -27.286 1.00 79.69 356 ALA A N 1
ATOM 2698 C CA . ALA A 1 356 ? -7.124 0.547 -27.128 1.00 79.69 356 ALA A CA 1
ATOM 2699 C C . ALA A 1 356 ? -7.697 1.534 -28.155 1.00 79.69 356 ALA A C 1
ATOM 2701 O O . ALA A 1 356 ? -8.081 2.645 -27.786 1.00 79.69 356 ALA A O 1
ATOM 2702 N N . TRP A 1 357 ? -7.800 1.119 -29.421 1.00 79.56 357 TRP A N 1
ATOM 2703 C CA . TRP A 1 357 ? -8.387 1.931 -30.483 1.00 79.56 357 TRP A CA 1
ATOM 2704 C C . TRP A 1 357 ? -9.870 2.209 -30.228 1.00 79.56 357 TRP A C 1
ATOM 2706 O O . TRP A 1 357 ? -10.278 3.365 -30.255 1.00 79.56 357 TRP A O 1
ATOM 2716 N N . ILE A 1 358 ? -10.662 1.185 -29.892 1.00 76.00 358 ILE A N 1
ATOM 2717 C CA . ILE A 1 358 ? -12.083 1.313 -29.543 1.00 76.00 358 ILE A CA 1
ATOM 2718 C C . ILE A 1 358 ? -12.239 2.263 -28.360 1.00 76.00 358 ILE A C 1
ATOM 2720 O O . ILE A 1 358 ? -13.040 3.188 -28.423 1.00 76.00 358 ILE A O 1
ATOM 2724 N N . LYS A 1 359 ? -11.463 2.071 -27.289 1.00 74.94 359 LYS A N 1
ATOM 2725 C CA . LYS A 1 359 ? -11.518 2.941 -26.113 1.00 74.94 359 LYS A CA 1
ATOM 2726 C C . LYS A 1 359 ? -11.236 4.397 -26.478 1.00 74.94 359 LYS A C 1
ATOM 2728 O O . LYS A 1 359 ? -11.958 5.268 -26.016 1.00 74.94 359 LYS A O 1
ATOM 2733 N N . HIS A 1 360 ? -10.222 4.650 -27.302 1.00 74.25 360 HIS A N 1
ATOM 2734 C CA . HIS A 1 360 ? -9.859 6.001 -27.718 1.00 74.25 360 HIS A CA 1
ATOM 2735 C C . HIS A 1 360 ? -10.898 6.636 -28.656 1.00 74.25 360 HIS A C 1
ATOM 2737 O O . HIS A 1 360 ? -11.249 7.797 -28.489 1.00 74.25 360 HIS A O 1
ATOM 2743 N N . GLN A 1 361 ? -11.437 5.879 -29.616 1.00 70.25 361 GLN A N 1
ATOM 2744 C CA . GLN A 1 361 ? -12.464 6.374 -30.541 1.00 70.25 361 GLN A CA 1
ATOM 2745 C C . GLN A 1 361 ? -13.828 6.571 -29.868 1.00 70.25 361 GLN A C 1
ATOM 2747 O O . GLN A 1 361 ? -14.605 7.424 -30.288 1.00 70.25 361 GLN A O 1
ATOM 2752 N N . LEU A 1 362 ? -14.127 5.790 -28.826 1.00 65.69 362 LEU A N 1
ATOM 2753 C CA . LEU A 1 362 ? -15.388 5.846 -28.080 1.00 65.69 362 LEU A CA 1
ATOM 2754 C C . LEU A 1 362 ? -15.275 6.622 -26.758 1.00 65.69 362 LEU A C 1
ATOM 2756 O O . LEU A 1 362 ? -16.226 6.641 -25.971 1.00 65.69 362 LEU A O 1
ATOM 2760 N N . GLU A 1 363 ? -14.137 7.265 -26.480 1.00 57.12 363 GLU A N 1
ATOM 2761 C CA . GLU A 1 363 ? -13.945 8.086 -25.284 1.00 57.12 363 GLU A CA 1
ATOM 2762 C C . GLU A 1 363 ? -14.979 9.231 -25.272 1.00 57.12 363 GLU A C 1
ATOM 2764 O O . GLU A 1 363 ? -14.946 10.149 -26.087 1.00 57.12 363 GLU A O 1
ATOM 2769 N N . GLY A 1 364 ? -15.949 9.151 -24.351 1.00 58.09 364 GLY A N 1
ATOM 2770 C CA . GLY A 1 364 ? -17.051 10.114 -24.218 1.00 58.09 364 GLY A CA 1
ATOM 2771 C C . GLY A 1 364 ? -18.364 9.736 -24.922 1.00 58.09 364 GLY A C 1
ATOM 2772 O O . GLY A 1 364 ? -19.350 10.452 -24.756 1.00 58.09 364 GLY A O 1
ATOM 2773 N N . GLN A 1 365 ? -18.431 8.609 -25.641 1.00 55.34 365 GLN A N 1
ATOM 2774 C CA . GLN A 1 365 ? -19.644 8.148 -26.323 1.00 55.34 365 GLN A CA 1
ATOM 2775 C C . GLN A 1 365 ? -20.093 6.782 -25.791 1.00 55.34 365 GLN A C 1
ATOM 2777 O O . GLN A 1 365 ? -19.581 5.729 -26.166 1.00 55.34 365 GLN A O 1
ATOM 2782 N N . ALA A 1 366 ? -21.091 6.782 -24.904 1.00 41.44 366 ALA A N 1
ATOM 2783 C CA . ALA A 1 366 ? -21.755 5.553 -24.485 1.00 41.44 366 ALA A CA 1
ATOM 2784 C C . ALA A 1 366 ? -22.689 5.065 -25.602 1.00 41.44 366 ALA A C 1
ATOM 2786 O O . ALA A 1 366 ? -23.872 5.402 -25.632 1.00 41.44 366 ALA A O 1
ATOM 2787 N N . HIS A 1 367 ? -22.170 4.249 -26.515 1.00 49.56 367 HIS A N 1
ATOM 2788 C CA . HIS A 1 367 ? -22.998 3.504 -27.454 1.00 49.56 367 HIS A CA 1
ATOM 2789 C C . HIS A 1 367 ? -23.048 2.039 -27.028 1.00 49.56 367 HIS A C 1
ATOM 2791 O O . HIS A 1 367 ? -22.152 1.249 -27.311 1.00 49.56 367 HIS A O 1
ATOM 2797 N N . TRP A 1 368 ? -24.130 1.661 -26.346 1.00 40.81 368 TRP A N 1
ATOM 2798 C CA . TRP A 1 368 ? -24.562 0.268 -26.345 1.00 40.81 368 TRP A CA 1
ATOM 2799 C C . TRP A 1 368 ? -25.083 -0.037 -27.746 1.00 40.81 368 TRP A C 1
ATOM 2801 O O . TRP A 1 368 ? -26.234 0.261 -28.057 1.00 40.81 368 TRP A O 1
ATOM 2811 N N . ILE A 1 369 ? -24.226 -0.576 -28.610 1.00 46.03 369 ILE A N 1
ATOM 2812 C CA . ILE A 1 369 ? -24.649 -0.986 -29.945 1.00 46.03 369 ILE A CA 1
ATOM 2813 C C . ILE A 1 369 ? -25.186 -2.416 -29.854 1.00 46.03 369 ILE A C 1
ATOM 2815 O O . ILE A 1 369 ? -24.438 -3.391 -29.875 1.00 46.03 369 ILE A O 1
ATOM 2819 N N . ASP A 1 370 ? -26.507 -2.543 -29.747 1.00 44.44 370 ASP A N 1
ATOM 2820 C CA . ASP A 1 370 ? -27.208 -3.787 -30.083 1.00 44.44 370 ASP A CA 1
ATOM 2821 C C . ASP A 1 370 ? -26.958 -4.091 -31.574 1.00 44.44 370 ASP A C 1
ATOM 2823 O O . ASP A 1 370 ? -27.006 -3.193 -32.418 1.00 44.44 370 ASP A O 1
ATOM 2827 N N . GLY A 1 371 ? -26.722 -5.359 -31.926 1.00 43.41 371 GLY A N 1
ATOM 2828 C CA . GLY A 1 371 ? -26.525 -5.817 -33.306 1.00 43.41 371 GLY A CA 1
ATOM 2829 C C . GLY A 1 371 ? -27.606 -5.382 -34.314 1.00 43.41 371 GLY A C 1
ATOM 2830 O O . GL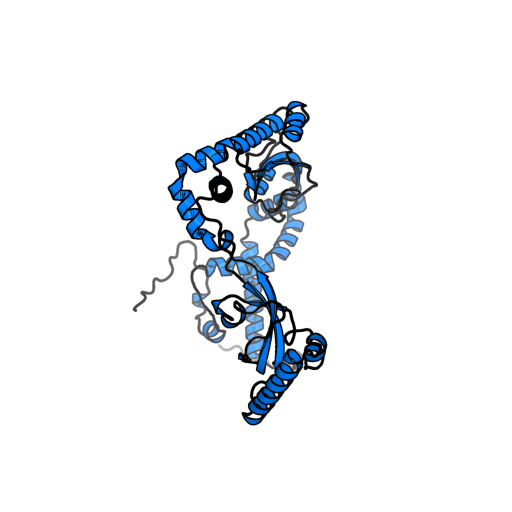Y A 1 371 ? -27.332 -5.355 -35.514 1.00 43.41 371 GLY A O 1
ATOM 2831 N N . ARG A 1 372 ? -28.807 -4.984 -33.870 1.00 48.44 372 ARG A N 1
ATOM 2832 C CA . ARG A 1 372 ? -29.818 -4.321 -34.716 1.00 48.44 372 ARG A CA 1
ATOM 2833 C C . ARG A 1 372 ? -29.402 -2.914 -35.147 1.00 48.44 372 ARG A C 1
ATOM 2835 O O . ARG A 1 372 ? -29.595 -2.564 -36.310 1.00 48.44 372 ARG A O 1
ATOM 2842 N N . GLN A 1 373 ? -28.806 -2.130 -34.251 1.00 45.28 373 GLN A N 1
ATOM 2843 C CA . GLN A 1 373 ? -28.343 -0.769 -34.537 1.00 45.28 373 GLN A CA 1
ATOM 2844 C C . GLN A 1 373 ? -27.120 -0.772 -35.460 1.00 45.28 373 GLN A C 1
ATOM 2846 O O . GLN A 1 373 ? -27.059 0.033 -36.386 1.00 45.28 373 GLN A O 1
ATOM 2851 N N . LEU A 1 374 ? -26.210 -1.741 -35.295 1.00 44.28 374 LEU A N 1
ATOM 2852 C CA . LEU A 1 374 ? -25.044 -1.909 -36.172 1.00 44.28 374 LEU A CA 1
ATOM 2853 C C . LEU A 1 374 ? -25.458 -2.157 -37.636 1.00 44.28 374 LEU A C 1
ATOM 2855 O O . LEU A 1 374 ? -24.839 -1.656 -38.566 1.00 44.28 374 LEU A O 1
ATOM 2859 N N . SER A 1 375 ? -26.558 -2.888 -37.846 1.00 51.81 375 SER A N 1
ATOM 2860 C CA . SER A 1 375 ? -27.077 -3.197 -39.183 1.00 51.81 375 SER A CA 1
ATOM 2861 C C . SER A 1 375 ? -27.850 -2.071 -39.871 1.00 51.81 375 SER A C 1
ATOM 2863 O O . SER A 1 375 ? -28.220 -2.224 -41.033 1.00 51.81 375 SER A O 1
ATOM 2865 N N . ALA A 1 376 ? -28.098 -0.968 -39.162 1.00 50.22 376 ALA A N 1
ATOM 2866 C CA . ALA A 1 376 ? -28.795 0.206 -39.676 1.00 50.22 376 ALA A CA 1
ATOM 2867 C C . ALA A 1 376 ? -27.841 1.363 -40.035 1.00 50.22 376 ALA A C 1
ATOM 2869 O O . ALA A 1 376 ? -28.292 2.368 -40.583 1.00 50.22 376 ALA A O 1
ATOM 2870 N N . LEU A 1 377 ? -26.540 1.242 -39.738 1.00 43.09 377 LEU A N 1
ATOM 2871 C CA . LEU A 1 377 ? -25.556 2.274 -40.056 1.00 43.09 377 LEU A CA 1
ATOM 2872 C C . LEU A 1 377 ? -25.176 2.224 -41.551 1.00 43.09 377 LEU A C 1
ATOM 2874 O O . LEU A 1 377 ? -24.783 1.164 -42.045 1.00 43.09 377 LEU A O 1
ATOM 2878 N N . PRO A 1 378 ? -25.277 3.342 -42.296 1.00 48.97 378 PRO A N 1
ATOM 2879 C CA . PRO A 1 378 ? -24.848 3.399 -43.689 1.00 48.97 378 PRO A CA 1
ATOM 2880 C C . PRO A 1 378 ? -23.321 3.263 -43.786 1.00 48.97 378 PRO A C 1
ATOM 2882 O O . PRO A 1 378 ? -22.586 3.855 -42.999 1.00 48.97 378 PRO A O 1
ATOM 2885 N N . ALA A 1 379 ? -22.839 2.505 -44.776 1.00 45.53 379 ALA A N 1
ATOM 2886 C CA . ALA A 1 379 ? -21.425 2.135 -44.940 1.00 45.53 379 ALA A CA 1
ATOM 2887 C C . ALA A 1 379 ? -20.449 3.329 -45.043 1.00 45.53 379 ALA A C 1
ATOM 2889 O O . ALA A 1 379 ? -19.251 3.178 -44.812 1.00 45.53 379 ALA A O 1
ATOM 2890 N N . GLU A 1 380 ? -20.948 4.524 -45.357 1.00 44.16 380 GLU A N 1
ATOM 2891 C CA . GLU A 1 380 ? -20.171 5.769 -45.387 1.00 44.16 380 GLU A CA 1
ATOM 2892 C C . GLU A 1 380 ? -19.785 6.287 -43.992 1.00 44.16 380 GLU A C 1
ATOM 2894 O O . GLU A 1 380 ? -18.783 6.985 -43.876 1.00 44.16 380 GLU A O 1
ATOM 2899 N N . ALA A 1 381 ? -20.500 5.894 -42.931 1.00 42.72 381 ALA A N 1
ATOM 2900 C CA . ALA A 1 381 ? -20.198 6.269 -41.544 1.00 42.72 381 ALA A CA 1
ATOM 2901 C C . ALA A 1 381 ? -19.045 5.459 -40.914 1.00 42.72 381 ALA A C 1
ATOM 2903 O O . ALA A 1 381 ? -18.609 5.768 -39.811 1.00 42.72 381 ALA A O 1
ATOM 2904 N N . LEU A 1 382 ? -18.564 4.418 -41.603 1.00 41.47 382 LEU A N 1
ATOM 2905 C CA . LEU A 1 382 ? -17.511 3.509 -41.132 1.00 41.47 382 LEU A CA 1
ATOM 2906 C C . LEU A 1 382 ? -16.134 3.815 -41.747 1.00 41.47 382 LEU A C 1
ATOM 2908 O O . LEU A 1 382 ? -15.190 3.050 -41.554 1.00 41.47 382 LEU A O 1
ATOM 2912 N N . ARG A 1 383 ? -15.999 4.905 -42.515 1.00 43.75 383 ARG A N 1
ATOM 2913 C CA . ARG A 1 383 ? -14.704 5.329 -43.063 1.00 43.75 383 ARG A CA 1
ATOM 2914 C C . ARG A 1 383 ? -13.950 6.189 -42.042 1.00 43.75 383 ARG A C 1
ATOM 2916 O O . ARG A 1 383 ? -14.559 7.099 -41.483 1.00 43.75 383 ARG A O 1
ATOM 2923 N N . PRO A 1 384 ? -12.641 5.964 -41.832 1.00 37.00 384 PRO A N 1
ATOM 2924 C CA . PRO A 1 384 ? -11.831 6.889 -41.048 1.00 37.00 384 PRO A CA 1
ATOM 2925 C C . PRO A 1 384 ? -11.803 8.266 -41.743 1.00 37.00 384 PRO A C 1
ATOM 2927 O O . PRO A 1 384 ? -11.667 8.312 -42.973 1.00 37.00 384 PRO A O 1
ATOM 2930 N N . PRO A 1 385 ? -11.941 9.385 -41.008 1.00 46.50 385 PRO A N 1
ATOM 2931 C CA . PRO A 1 385 ? -11.751 10.710 -41.586 1.00 46.50 385 PRO A CA 1
ATOM 2932 C C . PRO A 1 385 ? -10.286 10.887 -42.007 1.00 46.50 385 PRO A C 1
ATOM 2934 O O . PRO A 1 385 ? -9.369 10.407 -41.340 1.00 46.50 385 PRO A O 1
ATOM 2937 N N . ARG A 1 386 ? -10.058 11.570 -43.132 1.00 46.97 386 ARG A N 1
ATOM 2938 C CA . ARG A 1 386 ? -8.707 11.955 -43.567 1.00 46.97 386 ARG A CA 1
ATOM 2939 C C . ARG A 1 386 ? -8.230 13.144 -42.731 1.00 46.97 386 ARG A C 1
ATOM 2941 O O . ARG A 1 386 ? -9.046 13.986 -42.355 1.00 46.97 386 ARG A O 1
ATOM 2948 N N . GLU A 1 387 ? -6.927 13.224 -42.453 1.00 36.69 387 GLU A N 1
ATOM 2949 C CA . GLU A 1 387 ? -6.337 14.360 -41.729 1.00 36.69 387 GLU A CA 1
ATOM 2950 C C . GLU A 1 387 ? -6.795 15.691 -42.353 1.00 36.69 387 GLU A C 1
ATOM 2952 O O . GLU A 1 387 ? -6.506 15.979 -43.515 1.00 36.69 387 GLU A O 1
ATOM 2957 N N . GLY A 1 388 ? -7.545 16.480 -41.575 1.00 46.94 388 GLY A N 1
ATOM 2958 C CA . GLY A 1 388 ? -8.066 17.792 -41.972 1.00 46.94 388 GLY A CA 1
ATOM 2959 C C . GLY A 1 388 ? -9.586 17.894 -42.156 1.00 46.94 388 GLY A C 1
ATOM 2960 O O . GLY A 1 388 ? -10.086 19.011 -42.269 1.00 46.94 388 GLY A O 1
ATOM 2961 N N . GLU A 1 389 ? -10.344 16.792 -42.143 1.00 42.44 389 GLU A N 1
ATOM 2962 C CA . GLU A 1 389 ? -11.812 16.849 -42.233 1.00 42.44 389 GLU A CA 1
ATOM 2963 C C . GLU A 1 389 ? -12.479 16.845 -40.848 1.00 42.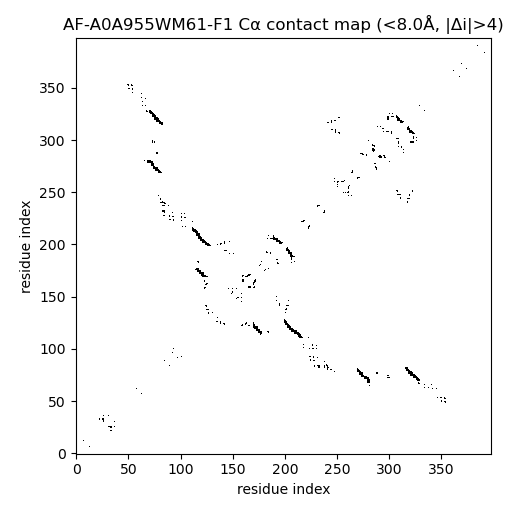44 389 GLU A C 1
ATOM 2965 O O . GLU A 1 389 ? -12.586 15.820 -40.173 1.00 42.44 389 GLU A O 1
ATOM 2970 N N . SER A 1 390 ? -12.981 18.010 -40.431 1.00 45.50 390 SER A N 1
ATOM 2971 C CA . SER A 1 390 ? -13.923 18.132 -39.315 1.00 45.50 390 SER A CA 1
ATOM 2972 C C . SER A 1 390 ? -15.261 17.496 -39.712 1.00 45.50 390 SER A C 1
ATOM 2974 O O . SER A 1 390 ? -15.924 17.974 -40.632 1.00 45.50 390 SER A O 1
ATOM 2976 N N . GLY A 1 391 ? -15.660 16.416 -39.033 1.00 45.38 391 GLY A N 1
ATOM 2977 C CA . GLY A 1 391 ? -16.917 15.704 -39.296 1.00 45.38 391 GLY A CA 1
ATOM 2978 C C . GLY A 1 391 ? -18.180 16.576 -39.143 1.00 45.38 391 GLY A C 1
ATOM 2979 O O . GLY A 1 391 ? -18.131 17.655 -38.545 1.00 45.38 391 GLY A O 1
ATOM 2980 N N . PRO A 1 392 ? -19.337 16.128 -39.673 1.00 36.66 392 PRO A N 1
ATOM 2981 C CA . PRO A 1 392 ? -20.541 16.946 -39.740 1.00 36.66 392 PRO A CA 1
ATOM 2982 C C . PRO A 1 392 ? -21.083 17.246 -38.338 1.00 36.66 392 PRO A C 1
ATOM 2984 O O . PRO A 1 392 ? -21.583 16.360 -37.644 1.00 36.66 392 PRO A O 1
ATOM 2987 N N . GLN A 1 393 ? -21.044 18.522 -37.949 1.00 40.81 393 GLN A N 1
ATOM 2988 C CA . GLN A 1 393 ? -21.805 19.046 -36.817 1.00 40.81 393 GLN A CA 1
ATOM 2989 C C . GLN A 1 393 ? -23.299 18.941 -37.142 1.00 40.81 393 GLN A C 1
ATOM 2991 O O . GLN A 1 393 ? -23.883 19.840 -37.745 1.00 40.81 393 GLN A O 1
ATOM 2996 N N . ARG A 1 394 ? -23.942 17.833 -36.764 1.00 34.94 394 ARG A N 1
ATOM 2997 C CA . ARG A 1 394 ? -25.405 17.806 -36.696 1.00 34.94 394 ARG A CA 1
ATOM 2998 C C . ARG A 1 394 ? -25.826 18.480 -35.400 1.00 34.94 394 ARG A C 1
ATOM 3000 O O . ARG A 1 394 ? -25.531 17.988 -34.314 1.00 34.94 394 ARG A O 1
ATOM 3007 N N . GLN A 1 395 ? -26.481 19.629 -35.550 1.00 34.22 395 GLN A N 1
ATOM 3008 C CA . GLN A 1 395 ? -27.179 20.317 -34.474 1.00 34.22 395 GLN A CA 1
ATOM 3009 C C . GLN A 1 395 ? -28.101 19.333 -33.754 1.00 34.22 395 GLN A C 1
ATOM 3011 O O . GLN A 1 395 ? -28.952 18.689 -34.365 1.00 34.22 395 GLN A O 1
ATOM 3016 N N . VAL A 1 396 ? -27.895 19.225 -32.447 1.00 31.02 396 VAL A N 1
ATOM 3017 C CA . VAL A 1 396 ? -28.809 18.556 -31.531 1.00 31.02 396 VAL A CA 1
ATOM 3018 C C . VAL A 1 396 ? -29.969 19.523 -31.297 1.00 31.02 396 VAL A C 1
ATOM 3020 O O . VAL A 1 396 ? -29.835 20.478 -30.532 1.00 31.02 396 VAL A O 1
ATOM 3023 N N . GLU A 1 397 ? -31.088 19.316 -31.990 1.00 31.03 397 GLU A N 1
ATOM 3024 C CA . GLU A 1 397 ? -32.379 19.803 -31.499 1.00 31.03 397 GLU A CA 1
ATOM 3025 C C . GLU A 1 397 ? -32.835 18.906 -30.339 1.00 31.03 397 GLU A C 1
ATOM 3027 O O . GLU A 1 397 ? -32.573 17.703 -30.333 1.00 31.03 397 GLU A O 1
ATOM 3032 N N . ARG A 1 398 ? -33.402 19.564 -29.323 1.00 33.25 398 ARG A N 1
ATOM 3033 C CA . ARG A 1 398 ? -33.603 19.093 -27.944 1.00 33.25 398 ARG A CA 1
ATOM 3034 C C . ARG A 1 398 ? -34.490 17.868 -27.786 1.00 33.25 398 ARG A C 1
ATOM 3036 O O . ARG A 1 398 ? -35.514 17.792 -28.498 1.00 33.25 398 ARG A O 1
#

Foldseek 3Di:
DPPDPDPQDPVNVVVVVVVVVVLVVVCVVVVDHSVVVVVVVVVVVVLLVVLVVLLVPPDLVVLVVLQQQQFKKFKWKKWWFFLFADPVLLVVCLVPPVVVLVVLCVVPVVVQKDAKKFWKWKAFAFDDPPDDVVSQVVLVVVQVVLVVCLVVPHDNLVSLVPHDQSDHPRTDIDIDGCVGAVQCQVDDQQDKGDWDQDPGGIMIIGGNDIDHIGHDDSPNVVSSSVSSRVVCQVVVVRVPSLVLLVVLQVCCVPPVPDPVNVCSCVVSVMDIDMDDMDTSSDQCADPPQGRDNVVSVQCSVADPVRQKGDFDDRPRTTMIIGTPDIDTDDPVVCVVCVPVSSVVVSVVCSVPSSVVVCCVVCVVPPDPDDPVNVVVDDPVVPDDDDPPDDDDPDDDDD

pLDDT: mean 85.1, std 16.8, range [31.02, 98.56]

Radius of gyration: 36.34 Å; Cα contacts (8 Å, |Δi|>4): 471; chains: 1; bounding box: 81×56×106 Å

Nearest PDB structures (foldseek):
  1m5y-assembly1_A  TM=3.257E-01  e=7.556E-06  Escherichia coli
  1m5y-assembly1_B-4  TM=3.057E-01  e=6.754E-06  Escherichia coli
  1m5y-assembly1_C-3  TM=3.067E-01  e=1.252E-05  Escherichia coli
  6vj6-assembly1_A  TM=4.189E-01  e=4.530E-03  Bacillus cereus ATCC 14579
  5htf-assembly1_A  TM=3.580E-01  e=7.506E-03  Listeria monocytogenes EGD-e

Sequence (398 aa):
GQPPDRPATPEREAEAAALTGVEGRLVARYEAPMARIRRVALDVIEGHRLVEALLDEAPEAAIRQAWLDAGTRARVDVVRVPRVPTATEIDDAIASRSAELAEAYARNQRLFNRPARVLARRLLVAVPAGADEAAWAAARTRIETLRGQAVGGADFEALIASQPGGGGRGGGQVTLTRERAPALFDLAVGAYGPIERLRQGWAFHRVDGHAAAVERTLDDPRVQRELAASLLREKDQLPAARATAERVRALLAQAPEGDALKALVAKAHLQRAQTDWFGRAGPPMVPEVGLAPALFDAVFALTEKAPVSSVFVVRQDYVVARLLALEAPSPEGWAAARQAFTARWRAQQRSAVLDAWIKHQLEGQAHWIDGRQLSALPAEALRPPREGESGPQRQVER